Protein 3O10 (pdb70)

InterPro domains:
  IPR000626 Ubiquitin-like domain [PF00240] (26-67)
  IPR000626 Ubiquitin-like domain [PS50053] (30-67)
  IPR001623 DnaJ domain [PS50076] (4306-4393)
  IPR007842 HEPN domain [PF05168] (4447-4568)
  IPR007842 HEPN domain [PS50910] (4451-4567)
  IPR007842 HEPN domain [SM00748] (4451-4567)
  IPR029071 Ubiquitin-like domain superfamily [SSF54236] (6-73)
  IPR036869 Chaperone J-domain superfamily [G3DSA:1.10.287.110] (4305-4367)
  IPR036869 Chaperone J-domain superfamily [SSF46565] (4304-4369)
  IPR036890 Histidine kinase/HSP90-like ATPase superfamily [SSF55874] (89-288)
  IPR036890 Histidine kinase/HSP90-like ATPase superfamily [SSF55874] (1452-1642)
  IPR036890 Histidine kinase/HSP90-like ATPase superfamily [SSF55874] (2521-2704)
  IPR052972 Sacsin chaperone regulator [PTHR15600] (84-4563)
  IPR058210 Sacsin/Nov domain [PF25794] (95-327)
  IPR058210 Sacsin/Nov domain [PF25794] (1457-1707)
  IPR058210 Sacsin/Nov domain [PF25794] (2525-2762)

Structure (mmCIF, N/CA/C/O backbone):
data_3O10
#
_entry.id   3O10
#
_cell.length_a   72.581
_cell.length_b   72.581
_cell.length_c   201.180
_cell.angle_alpha   90.00
_cell.angle_beta   90.00
_cell.angle_gamma   120.00
#
_symmetry.space_group_name_H-M   'P 32 2 1'
#
loop_
_entity.id
_entity.type
_entity.pdbx_description
1 polymer Sacsin
2 non-polymer 'MALONATE ION'
3 water water
#
loop_
_atom_site.group_PDB
_atom_site.id
_atom_site.type_symbol
_atom_site.label_atom_id
_atom_site.label_alt_id
_atom_site.label_comp_id
_atom_site.label_asym_id
_atom_site.label_entity_id
_atom_site.label_seq_id
_atom_site.pdbx_PDB_ins_code
_atom_site.Cartn_x
_atom_site.Cartn_y
_atom_site.Cartn_z
_atom_site.occupancy
_atom_site.B_iso_or_equiv
_atom_site.auth_seq_id
_atom_site.auth_comp_id
_atom_site.auth_asym_id
_atom_site.auth_atom_id
_atom_site.pdbx_PDB_model_num
ATOM 1 N N . GLY A 1 1 ? -10.721 -3.389 6.682 1.00 35.61 4439 GLY A N 1
ATOM 2 C CA . GLY A 1 1 ? -11.736 -3.771 5.656 1.00 39.18 4439 GLY A CA 1
ATOM 3 C C . GLY A 1 1 ? -12.582 -2.576 5.270 1.00 40.00 4439 GLY A C 1
ATOM 4 O O . GLY A 1 1 ? -12.553 -1.563 5.959 1.00 41.04 4439 GLY A O 1
ATOM 5 N N . SER A 1 2 ? -13.333 -2.673 4.169 1.00 41.79 4440 SER A N 1
ATOM 6 C CA . SER A 1 2 ? -13.931 -1.479 3.543 1.00 42.04 4440 SER A CA 1
ATOM 7 C C . SER A 1 2 ? -15.279 -0.924 4.075 1.00 39.91 4440 SER A C 1
ATOM 8 O O . SER A 1 2 ? -15.353 0.278 4.349 1.00 40.22 4440 SER A O 1
ATOM 11 N N . VAL A 1 3 ? -16.329 -1.736 4.209 1.00 37.85 4441 VAL A N 1
ATOM 12 C CA . VAL A 1 3 ? -17.641 -1.177 4.628 1.00 35.93 4441 VAL A CA 1
ATOM 13 C C . VAL A 1 3 ? -18.179 -1.745 5.954 1.00 32.63 4441 VAL A C 1
ATOM 14 O O . VAL A 1 3 ? -18.340 -2.959 6.099 1.00 32.11 4441 VAL A O 1
ATOM 18 N N . GLY A 1 4 ? -18.457 -0.861 6.910 1.00 30.18 4442 GLY A N 1
ATOM 19 C CA . GLY A 1 4 ? -18.799 -1.298 8.269 1.00 26.73 4442 GLY A CA 1
ATOM 20 C C . GLY A 1 4 ? -20.280 -1.544 8.468 1.00 25.95 4442 GLY A C 1
ATOM 21 O O . GLY A 1 4 ? -21.107 -1.055 7.698 1.00 26.79 4442 GLY A O 1
ATOM 22 N N . ASN A 1 5 ? -20.620 -2.314 9.491 1.00 22.84 4443 ASN A N 1
ATOM 23 C CA . ASN A 1 5 ? -22.012 -2.578 9.832 1.00 22.89 4443 ASN A CA 1
ATOM 24 C C . ASN A 1 5 ? -22.215 -2.076 11.270 1.00 22.05 4443 ASN A C 1
ATOM 25 O O . ASN A 1 5 ? -21.911 -2.798 12.244 1.00 20.48 4443 ASN A O 1
ATOM 30 N N . PRO A 1 6 ? -22.689 -0.825 11.400 1.00 21.96 4444 PRO A N 1
ATOM 31 C CA . PRO A 1 6 ? -22.882 -0.184 12.691 1.00 21.33 4444 PRO A CA 1
ATOM 32 C C . PRO A 1 6 ? -24.004 -0.808 13.516 1.00 20.63 4444 PRO A C 1
ATOM 33 O O . PRO A 1 6 ? -23.907 -0.851 14.732 1.00 20.15 4444 PRO A O 1
ATO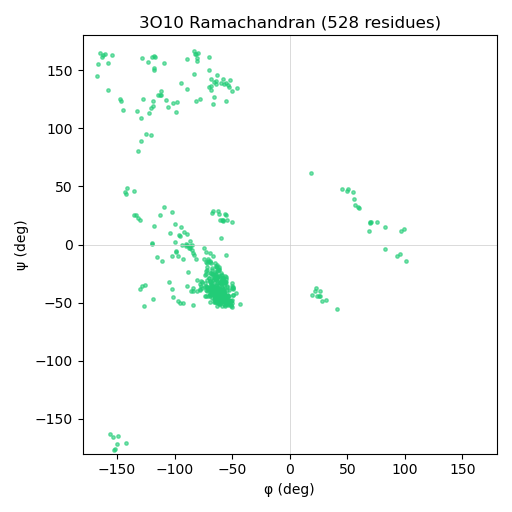M 37 N N . VAL A 1 7 ? -25.043 -1.317 12.859 1.00 21.32 4445 VAL A N 1
ATOM 38 C CA . VAL A 1 7 ? -26.133 -2.006 13.557 1.00 21.37 4445 VAL A CA 1
ATOM 39 C C . VAL A 1 7 ? -25.624 -3.263 14.257 1.00 19.54 4445 VAL A C 1
ATOM 40 O O . VAL A 1 7 ? -25.885 -3.465 15.470 1.00 17.76 4445 VAL A O 1
ATOM 44 N N . GLU A 1 8 ? -24.944 -4.138 13.503 1.00 19.68 4446 GLU A N 1
ATOM 45 C CA . GLU A 1 8 ? -24.390 -5.367 14.109 1.00 19.31 4446 GLU A CA 1
ATOM 46 C C . GLU A 1 8 ? -23.359 -5.033 15.196 1.00 17.73 4446 GLU A C 1
ATOM 47 O O . GLU A 1 8 ? -23.319 -5.707 16.243 1.00 17.36 4446 GLU A O 1
ATOM 53 N N . ALA A 1 9 ? -22.525 -4.014 14.970 1.00 17.53 4447 ALA A N 1
ATOM 54 C CA . ALA A 1 9 ? -21.509 -3.597 15.966 1.00 16.46 4447 ALA A CA 1
ATOM 55 C C . ALA A 1 9 ? -22.141 -3.258 17.318 1.00 17.25 4447 ALA A C 1
ATOM 56 O O . ALA A 1 9 ? -21.667 -3.718 18.372 1.00 15.56 4447 ALA A O 1
ATOM 58 N N . ARG A 1 10 ? -23.213 -2.460 17.268 1.00 17.66 4448 ARG A N 1
ATOM 59 C CA . ARG A 1 10 ? -23.943 -2.061 18.464 1.00 19.16 4448 ARG A CA 1
ATOM 60 C C . ARG A 1 10 ? -24.550 -3.246 19.180 1.00 17.83 4448 ARG A C 1
ATOM 61 O O . ARG A 1 10 ? -24.530 -3.285 20.402 1.00 18.07 4448 ARG A O 1
ATOM 69 N N . ARG A 1 11 ? -25.079 -4.196 18.418 1.00 17.60 4449 ARG A N 1
ATOM 70 C CA . ARG A 1 11 ? -25.696 -5.412 18.969 1.00 17.19 4449 ARG A CA 1
ATOM 71 C C . ARG A 1 11 ? -24.673 -6.227 19.774 1.00 15.20 4449 ARG A C 1
ATOM 72 O O . ARG A 1 11 ? -24.914 -6.617 20.945 1.00 14.40 4449 ARG A O 1
ATOM 80 N N . TRP A 1 12 ? -23.525 -6.472 19.163 1.00 13.25 4450 TRP A N 1
ATOM 81 C CA . TRP A 1 12 ? -22.484 -7.232 19.857 1.00 13.60 4450 TRP A CA 1
ATOM 82 C C . TRP A 1 12 ? -21.868 -6.462 21.053 1.00 12.42 4450 TRP A C 1
ATOM 83 O O . TRP A 1 12 ? -21.574 -7.068 22.088 1.00 12.06 4450 TRP A O 1
ATOM 94 N N . LEU A 1 13 ? -21.706 -5.143 20.912 1.00 13.07 4451 LEU A N 1
ATOM 95 C CA . LEU A 1 13 ? -21.202 -4.343 22.025 1.00 13.45 4451 LEU A CA 1
ATOM 96 C C . LEU A 1 13 ? -22.128 -4.355 23.249 1.00 13.51 4451 LEU A C 1
ATOM 97 O O . LEU A 1 13 ? -21.650 -4.399 24.418 1.00 13.40 4451 LEU A O 1
ATOM 102 N N . ARG A 1 14 ? -23.434 -4.320 22.985 1.00 13.83 4452 ARG A N 1
ATOM 103 C CA A ARG A 1 14 ? -24.452 -4.429 24.030 0.50 14.04 4452 ARG A CA 1
ATOM 104 C CA B ARG A 1 14 ? -24.425 -4.401 24.042 0.50 13.85 4452 ARG A CA 1
ATOM 105 C C . ARG A 1 14 ? -24.222 -5.678 24.870 1.00 12.74 4452 ARG A C 1
ATOM 106 O O . ARG A 1 14 ? -24.256 -5.640 26.111 1.00 10.82 4452 ARG A O 1
ATOM 121 N N . GLN A 1 15 ? -24.013 -6.811 24.196 1.00 11.89 4453 GLN A N 1
ATOM 122 C CA . GLN A 1 15 ? -23.769 -8.055 24.923 1.00 11.14 4453 GLN A CA 1
ATOM 123 C C . GLN A 1 15 ? -22.416 -8.053 25.638 1.00 11.51 4453 GLN A C 1
ATOM 124 O O . GLN A 1 15 ? -22.309 -8.558 26.759 1.00 9.86 4453 GLN A O 1
ATOM 130 N N . ALA A 1 16 ? -21.369 -7.560 24.979 1.00 10.50 4454 ALA A N 1
ATOM 131 C CA . ALA A 1 16 ? -20.064 -7.458 25.637 1.00 10.74 4454 ALA A CA 1
ATOM 132 C C . ALA A 1 16 ? -20.148 -6.658 26.943 1.00 11.66 4454 ALA A C 1
ATOM 133 O O . ALA A 1 16 ? -19.554 -7.058 27.962 1.00 10.62 4454 ALA A O 1
ATOM 135 N N . ARG A 1 17 ? -20.861 -5.522 26.911 1.00 12.29 4455 ARG A N 1
ATOM 136 C CA . ARG A 1 17 ? -21.045 -4.719 28.111 1.00 14.34 4455 ARG A CA 1
ATOM 137 C C . ARG A 1 17 ? -21.868 -5.442 29.203 1.00 12.98 4455 ARG A C 1
ATOM 138 O O . ARG A 1 17 ? -21.610 -5.272 30.402 1.00 12.23 4455 ARG A O 1
ATOM 146 N N . ALA A 1 18 ? -22.875 -6.203 28.783 1.00 12.00 4456 ALA A N 1
ATOM 147 C CA . ALA A 1 18 ? -23.664 -7.008 29.725 1.00 12.72 4456 ALA A CA 1
ATOM 148 C C . ALA A 1 18 ? -22.808 -8.066 30.413 1.00 12.11 4456 ALA A C 1
ATOM 149 O O . ALA A 1 18 ? -22.997 -8.354 31.636 1.00 12.05 4456 ALA A O 1
ATOM 151 N N . ASN A 1 19 ? -21.897 -8.683 29.650 1.00 10.59 4457 ASN A N 1
ATOM 152 C CA . ASN A 1 19 ? -21.010 -9.723 30.223 1.00 11.09 4457 ASN A CA 1
ATOM 153 C C . ASN A 1 19 ? -20.037 -9.125 31.261 1.00 11.24 4457 ASN A C 1
ATOM 154 O O . ASN A 1 19 ? -19.783 -9.721 32.318 1.00 11.54 4457 ASN A O 1
ATOM 159 N N . PHE A 1 20 ? -19.546 -7.921 30.990 1.00 10.43 4458 PHE A N 1
ATOM 160 C CA . PHE A 1 20 ? -18.649 -7.281 31.940 1.00 10.00 4458 PHE A CA 1
ATOM 161 C C . PHE A 1 20 ? -19.396 -6.843 33.201 1.00 11.56 4458 PHE A C 1
ATOM 162 O O . PHE A 1 20 ? -18.881 -7.018 34.325 1.00 11.18 4458 PHE A O 1
ATOM 170 N N . SER A 1 21 ? -20.623 -6.328 33.035 1.00 12.15 4459 SER A N 1
ATOM 171 C CA . SER A 1 21 ? -21.459 -5.989 34.193 1.00 14.26 4459 SER A CA 1
ATOM 172 C C . SER A 1 21 ? -21.758 -7.202 35.046 1.00 12.85 4459 SER A C 1
ATOM 173 O O . SER A 1 21 ? -21.690 -7.113 36.285 1.00 11.61 4459 SER A O 1
ATOM 176 N N . ALA A 1 22 ? -22.042 -8.328 34.390 1.00 11.72 4460 ALA A N 1
ATOM 177 C CA . ALA A 1 22 ? -22.375 -9.566 35.092 1.00 11.61 4460 ALA A CA 1
ATOM 178 C C . ALA A 1 22 ? -21.177 -10.150 35.879 1.00 11.70 4460 ALA A C 1
ATOM 179 O O . ALA A 1 22 ? -21.380 -10.855 36.871 1.00 10.72 4460 ALA A O 1
ATOM 181 N N . ALA A 1 23 ? -19.945 -9.838 35.458 1.00 11.10 4461 ALA A N 1
ATOM 182 C CA . ALA A 1 23 ? -18.749 -10.306 36.205 1.00 11.55 4461 ALA A CA 1
ATOM 183 C C . ALA A 1 23 ? -18.806 -9.861 37.656 1.00 12.37 4461 ALA A C 1
ATOM 184 O O . ALA A 1 23 ? -18.333 -10.596 38.526 1.00 11.85 4461 ALA A O 1
ATOM 186 N N . ARG A 1 24 ? -19.398 -8.691 37.928 1.00 12.82 4462 ARG A N 1
ATOM 187 C CA . ARG A 1 24 ? -19.584 -8.245 39.319 1.00 15.13 4462 ARG A CA 1
ATOM 188 C C . ARG A 1 24 ? -20.395 -9.195 40.224 1.00 13.56 4462 ARG A C 1
ATOM 189 O O . ARG A 1 24 ? -20.197 -9.229 41.441 1.00 13.70 4462 ARG A O 1
ATOM 197 N N . ASN A 1 25 ? -21.317 -9.951 39.622 1.00 12.06 4463 ASN A N 1
ATOM 198 C CA . ASN A 1 25 ? -22.199 -10.851 40.362 1.00 12.94 4463 ASN A CA 1
ATOM 199 C C . ASN A 1 25 ? -21.426 -12.019 41.021 1.00 11.92 4463 ASN A C 1
ATOM 200 O O . ASN A 1 25 ? -21.883 -12.582 42.022 1.00 14.26 4463 ASN A O 1
ATOM 205 N N . ASP A 1 26 ? -20.272 -12.372 40.460 1.00 11.47 4464 ASP A N 1
ATOM 206 C CA . ASP A 1 26 ? -19.441 -13.467 40.983 1.00 12.85 4464 ASP A CA 1
ATOM 207 C C . ASP A 1 26 ? -18.274 -13.040 41.844 1.00 14.19 4464 ASP A C 1
ATOM 208 O O . ASP A 1 26 ? -17.503 -13.888 42.271 1.00 13.65 4464 ASP A O 1
ATOM 213 N N . LEU A 1 27 ? -18.132 -11.730 42.090 1.00 15.96 4465 LEU A N 1
ATOM 214 C CA . LEU A 1 27 ? -16.994 -11.251 42.870 1.00 17.50 4465 LEU A CA 1
ATOM 215 C C . LEU A 1 27 ? -17.130 -11.667 44.335 1.00 18.03 4465 LEU A C 1
ATOM 216 O O . LEU A 1 27 ? -18.211 -11.547 44.918 1.00 18.56 4465 LEU A O 1
ATOM 221 N N . HIS A 1 28 ? -16.031 -12.153 44.903 1.00 16.77 4466 HIS A N 1
ATOM 222 C CA . HIS A 1 28 ? -15.965 -12.573 46.315 1.00 18.64 4466 HIS A CA 1
ATOM 223 C C . HIS A 1 28 ? -17.000 -13.618 46.706 1.00 18.63 4466 HIS A C 1
ATOM 224 O O . HIS A 1 28 ? -17.559 -13.563 47.793 1.00 18.65 4466 HIS A O 1
ATOM 231 N N . LYS A 1 29 ? -17.240 -14.576 45.802 1.00 17.17 4467 LYS A N 1
ATOM 232 C CA . LYS A 1 29 ? -18.240 -15.627 45.989 1.00 18.94 4467 LYS A CA 1
ATOM 233 C C . LYS A 1 29 ? -17.640 -17.013 45.669 1.00 17.66 4467 LYS A C 1
ATOM 234 O O . LYS A 1 29 ? -18.365 -17.938 45.341 1.00 18.69 4467 LYS A O 1
ATOM 240 N N . ASN A 1 30 ? -16.319 -17.139 45.746 1.00 18.14 4468 ASN A N 1
ATOM 241 C CA . ASN A 1 30 ? -15.631 -18.368 45.357 1.00 18.58 4468 ASN A CA 1
ATOM 242 C C . ASN A 1 30 ? -16.069 -18.820 43.966 1.00 16.60 4468 ASN A C 1
ATOM 243 O O . ASN A 1 30 ? -16.382 -19.990 43.732 1.00 15.14 4468 ASN A O 1
ATOM 248 N N . ALA A 1 31 ? -16.068 -17.872 43.036 1.00 14.11 4469 ALA A N 1
ATOM 249 C CA . ALA A 1 31 ? -16.405 -18.176 41.643 1.00 12.40 4469 ALA A CA 1
ATOM 250 C C . ALA A 1 31 ? -15.501 -17.309 40.757 1.00 11.54 4469 ALA A C 1
ATOM 251 O O . ALA A 1 31 ? -15.969 -16.714 39.758 1.00 10.71 4469 ALA A O 1
ATOM 253 N N . ASN A 1 32 ? -14.201 -17.270 41.103 1.00 11.13 4470 ASN A N 1
ATOM 254 C CA . ASN A 1 32 ? -13.255 -16.444 40.353 1.00 11.57 4470 ASN A CA 1
ATOM 255 C C . ASN A 1 32 ? -13.123 -16.927 38.907 1.00 10.81 4470 ASN A C 1
ATOM 256 O O . ASN A 1 32 ? -12.891 -16.131 38.028 1.00 9.74 4470 ASN A O 1
ATOM 261 N N . GLU A 1 33 ? -13.308 -18.217 38.638 1.00 9.99 4471 GLU A N 1
ATOM 262 C CA . GLU A 1 33 ? -13.226 -18.662 37.226 1.00 9.44 4471 GLU A CA 1
ATOM 263 C C . GLU A 1 33 ? -14.357 -18.060 36.393 1.00 9.17 4471 GLU A C 1
ATOM 264 O O . GLU A 1 33 ? -14.217 -17.908 35.157 1.00 8.30 4471 GLU A O 1
ATOM 270 N N . TRP A 1 34 ? -15.489 -17.785 37.050 1.00 8.41 4472 TRP A N 1
ATOM 271 C CA . TRP A 1 34 ? -16.627 -17.151 36.387 1.00 8.26 4472 TRP A CA 1
ATOM 272 C C . TRP A 1 34 ? -16.429 -15.655 36.158 1.00 9.25 4472 TRP A C 1
ATOM 273 O O . TRP A 1 34 ? -16.818 -15.150 35.092 1.00 9.62 4472 TRP A O 1
ATOM 284 N N . VAL A 1 35 ? -15.804 -14.952 37.104 1.00 8.72 4473 VAL A N 1
ATOM 285 C CA . VAL A 1 35 ? -15.361 -13.562 36.844 1.00 10.18 4473 VAL A CA 1
ATOM 286 C C . VAL A 1 35 ? -14.458 -13.554 35.598 1.00 9.84 4473 VAL A C 1
ATOM 287 O O . VAL A 1 35 ? -14.670 -12.789 34.657 1.00 7.86 4473 VAL A O 1
ATOM 291 N N . CYS A 1 36 ? -13.475 -14.455 35.573 1.00 9.97 4474 CYS A N 1
ATOM 292 C CA . CYS A 1 36 ? -12.518 -14.469 34.465 1.00 9.85 4474 CYS A CA 1
ATOM 293 C C . CYS A 1 36 ? -13.133 -14.906 33.128 1.00 10.06 4474 CYS A C 1
ATOM 294 O O . CYS A 1 36 ? -12.835 -14.301 32.084 1.00 9.87 4474 CYS A O 1
ATOM 297 N N . PHE A 1 37 ? -13.970 -15.947 33.129 1.00 9.25 4475 PHE A N 1
ATOM 298 C CA . PHE A 1 37 ? -14.653 -16.319 31.876 1.00 9.34 4475 PHE A CA 1
ATOM 299 C C . PHE A 1 37 ? -15.575 -15.219 31.335 1.00 9.57 4475 PHE A C 1
ATOM 300 O O . PHE A 1 37 ? -15.619 -14.971 30.114 1.00 9.45 4475 PHE A O 1
ATOM 308 N N . LYS A 1 38 ? -16.341 -14.594 32.227 1.00 9.03 4476 LYS A N 1
ATOM 309 C CA . LYS A 1 38 ? -17.179 -13.459 31.810 1.00 9.14 4476 LYS A CA 1
ATOM 310 C C . LYS A 1 38 ? -16.364 -12.337 31.181 1.00 9.87 4476 LYS A C 1
ATOM 311 O O . LYS A 1 38 ? -16.752 -11.750 30.148 1.00 9.35 4476 LYS A O 1
ATOM 317 N N . CYS A 1 39 ? -15.241 -12.013 31.803 1.00 9.31 4477 CYS A N 1
ATOM 318 C CA . CYS A 1 39 ? -14.330 -10.993 31.231 1.00 10.28 4477 CYS A CA 1
ATOM 319 C C . CYS A 1 39 ? -13.703 -11.399 29.893 1.00 10.10 4477 CYS A C 1
ATOM 320 O O . CYS A 1 39 ? -13.586 -10.554 28.978 1.00 8.90 4477 CYS A O 1
ATOM 323 N N . TYR A 1 40 ? -13.248 -12.655 29.786 1.00 9.60 4478 TYR A N 1
ATOM 324 C CA . TYR A 1 40 ? -12.777 -13.192 28.512 1.00 10.41 4478 TYR A CA 1
ATOM 325 C C . TYR A 1 40 ? -13.850 -13.028 27.434 1.00 9.60 4478 TYR A C 1
ATOM 326 O O . TYR A 1 40 ? -13.568 -12.534 26.337 1.00 9.24 4478 TYR A O 1
ATOM 335 N N . LEU A 1 41 ? -15.088 -13.428 27.736 1.00 9.47 4479 LEU A N 1
ATOM 336 C CA . LEU A 1 41 ? -16.134 -13.369 26.715 1.00 9.17 4479 LEU A CA 1
ATOM 337 C C . LEU A 1 41 ? -16.557 -11.934 26.410 1.00 10.04 4479 LEU A C 1
ATOM 338 O O . LEU A 1 41 ? -16.858 -11.609 25.253 1.00 10.01 4479 LEU A O 1
ATOM 343 N N . SER A 1 42 ? -16.590 -11.073 27.423 1.00 9.68 4480 SER A N 1
ATOM 344 C CA . SER A 1 42 ? -16.765 -9.621 27.198 1.00 10.40 4480 SER A CA 1
ATOM 345 C C . SER A 1 42 ? -15.709 -9.083 26.208 1.00 10.65 4480 SER A C 1
ATOM 346 O O . SER A 1 42 ? -16.035 -8.398 25.218 1.00 10.12 4480 SER A O 1
ATOM 349 N N . THR A 1 43 ? -14.447 -9.420 26.457 1.00 9.73 4481 THR A N 1
ATOM 350 C CA . THR A 1 43 ? -13.345 -9.023 25.586 1.00 9.66 4481 THR A CA 1
ATOM 351 C C . THR A 1 43 ? -13.530 -9.542 24.155 1.00 11.03 4481 THR A C 1
ATOM 352 O O . THR A 1 43 ? -13.375 -8.761 23.188 1.00 11.21 4481 THR A O 1
ATOM 356 N N . LYS A 1 44 ? -13.846 -10.827 24.011 1.00 8.73 4482 LYS A N 1
ATOM 357 C CA . LYS A 1 44 ? -14.015 -11.415 22.677 1.00 11.07 4482 LYS A CA 1
ATOM 358 C C . LYS A 1 44 ? -15.142 -10.718 21.919 1.00 10.48 4482 LYS A C 1
ATOM 359 O O . LYS A 1 44 ? -15.006 -10.413 20.724 1.00 9.71 4482 LYS A O 1
ATOM 365 N N . LEU A 1 45 ? -16.291 -10.531 22.571 1.00 9.53 4483 LEU A N 1
ATOM 366 C CA . LEU A 1 45 ? -17.430 -9.899 21.882 1.00 10.52 4483 LEU A CA 1
ATOM 367 C C . LEU A 1 45 ? -17.207 -8.434 21.523 1.00 10.87 4483 LEU A C 1
ATOM 368 O O . LEU A 1 45 ? -17.733 -7.967 20.507 1.00 10.89 4483 LEU A O 1
ATOM 373 N N . ALA A 1 46 ? -16.506 -7.699 22.392 1.00 10.47 4484 ALA A N 1
ATOM 374 C CA . ALA A 1 46 ? -16.175 -6.299 22.118 1.00 11.18 4484 ALA A CA 1
ATOM 375 C C . ALA A 1 46 ? -15.253 -6.184 20.875 1.00 12.54 4484 ALA A C 1
ATOM 376 O O . ALA A 1 46 ? -15.406 -5.276 20.038 1.00 11.87 4484 ALA A O 1
ATOM 378 N N . LEU A 1 47 ? -14.277 -7.095 20.771 1.00 12.06 4485 LEU A N 1
ATOM 379 C CA . LEU A 1 47 ? -13.392 -7.153 19.596 1.00 11.71 4485 LEU A CA 1
ATOM 380 C C . LEU A 1 47 ? -14.176 -7.481 18.310 1.00 12.99 4485 LEU A C 1
ATOM 381 O O . LEU A 1 47 ? -13.960 -6.864 17.267 1.00 13.31 4485 LEU A O 1
ATOM 386 N N . ILE A 1 48 ? -15.061 -8.472 18.379 1.00 11.90 4486 ILE A N 1
ATOM 387 C CA . ILE A 1 48 ? -15.934 -8.814 17.241 1.00 12.66 4486 ILE A CA 1
ATOM 388 C C . ILE A 1 48 ? -16.857 -7.636 16.844 1.00 12.95 4486 ILE A C 1
ATOM 389 O O . ILE A 1 48 ? -17.059 -7.360 15.636 1.00 13.75 4486 ILE A O 1
ATOM 394 N N . ALA A 1 49 ? -17.377 -6.935 17.852 1.00 11.85 4487 ALA A N 1
ATOM 395 C CA . ALA A 1 49 ? -18.132 -5.703 17.612 1.00 13.17 4487 ALA A CA 1
ATOM 396 C C . ALA A 1 49 ? -17.345 -4.700 16.764 1.00 14.40 4487 ALA A C 1
ATOM 397 O O . ALA A 1 49 ? -17.890 -4.101 15.826 1.00 14.41 4487 ALA A O 1
ATOM 399 N N . ALA A 1 50 ? -16.082 -4.488 17.128 1.00 13.85 4488 ALA A N 1
ATOM 400 C CA . ALA A 1 50 ? -15.226 -3.508 16.453 1.00 15.24 4488 ALA A CA 1
ATOM 401 C C . ALA A 1 50 ? -14.971 -3.974 15.029 1.00 16.49 4488 ALA A C 1
ATOM 402 O O . ALA A 1 50 ? -14.926 -3.162 14.117 1.00 16.86 4488 ALA A O 1
ATOM 404 N N . ASP A 1 51 ? -14.799 -5.290 14.858 1.00 16.35 4489 ASP A N 1
ATOM 405 C CA . ASP A 1 51 ? -14.604 -5.919 13.541 1.00 17.31 4489 ASP A CA 1
ATOM 406 C C . ASP A 1 51 ? -15.833 -5.665 12.647 1.00 17.35 4489 ASP A C 1
ATOM 407 O O . ASP A 1 51 ? -15.672 -5.212 11.500 1.00 18.62 4489 ASP A O 1
ATOM 412 N N . TYR A 1 52 ? -17.052 -5.890 13.167 1.00 15.72 4490 TYR A N 1
ATOM 413 C CA . TYR A 1 52 ? -18.283 -5.493 12.439 1.00 16.96 4490 TYR A CA 1
ATOM 414 C C . TYR A 1 52 ? -18.329 -3.993 12.099 1.00 16.81 4490 TYR A C 1
ATOM 415 O O . TYR A 1 52 ? -18.645 -3.605 10.961 1.00 17.25 4490 TYR A O 1
ATOM 424 N N . ALA A 1 53 ? -17.985 -3.156 13.079 1.00 16.30 4491 ALA A N 1
ATOM 425 C CA . ALA A 1 53 ? -17.961 -1.705 12.894 1.00 17.53 4491 ALA A CA 1
ATOM 426 C C . ALA A 1 53 ? -17.079 -1.235 11.711 1.00 19.16 4491 ALA A C 1
ATOM 427 O O . ALA A 1 53 ? -17.379 -0.198 11.074 1.00 20.07 4491 ALA A O 1
ATOM 429 N N . VAL A 1 54 ? -15.992 -1.971 11.439 1.00 19.21 4492 VAL A N 1
ATOM 430 C CA . VAL A 1 54 ? -15.031 -1.639 10.362 1.00 20.79 4492 VAL A CA 1
ATOM 431 C C . VAL A 1 54 ? -15.280 -2.358 9.013 1.00 22.26 4492 VAL A C 1
ATOM 432 O O . VAL A 1 54 ? -15.327 -1.706 7.973 1.00 24.04 4492 VAL A O 1
ATOM 436 N N . ARG A 1 55 ? -15.434 -3.682 9.077 1.00 23.21 4493 ARG A N 1
ATOM 437 C CA . ARG A 1 55 ? -15.408 -4.626 7.950 1.00 25.35 4493 ARG A CA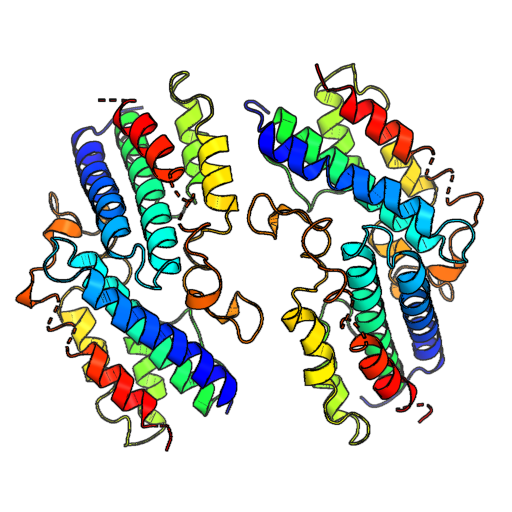 1
ATOM 438 C C . ARG A 1 55 ? -16.777 -5.257 7.654 1.00 25.36 4493 ARG A C 1
ATOM 439 O O . ARG A 1 55 ? -16.935 -5.935 6.614 1.00 25.60 4493 ARG A O 1
ATOM 447 N N . GLY A 1 56 ? -17.717 -5.117 8.594 1.00 23.87 4494 GLY A N 1
ATOM 448 C CA . GLY A 1 56 ? -19.058 -5.707 8.503 1.00 25.06 4494 GLY A CA 1
ATOM 449 C C . GLY A 1 56 ? -19.098 -7.225 8.634 1.00 25.85 4494 GLY A C 1
ATOM 450 O O . GLY A 1 56 ? -20.083 -7.881 8.252 1.00 25.59 4494 GLY A O 1
ATOM 451 N N . LYS A 1 57 ? -18.024 -7.780 9.189 1.00 26.11 4495 LYS A N 1
ATOM 452 C CA . LYS A 1 57 ? -17.881 -9.217 9.374 1.00 27.65 4495 LYS A CA 1
ATOM 453 C C . LYS A 1 57 ? -16.749 -9.480 10.353 1.00 27.08 4495 LYS A C 1
ATOM 454 O O . LYS A 1 57 ? -15.926 -8.589 10.627 1.00 25.61 4495 LYS A O 1
ATOM 460 N N . SER A 1 58 ? -16.712 -10.708 10.856 1.00 28.16 4496 SER A N 1
ATOM 461 C CA . SER A 1 58 ? -15.680 -11.128 11.798 1.00 29.46 4496 SER A CA 1
ATOM 462 C C . SER A 1 58 ? -15.474 -12.630 11.704 1.00 31.80 4496 SER A C 1
ATOM 463 O O . SER A 1 58 ? -15.879 -13.248 10.724 1.00 33.85 4496 SER A O 1
ATOM 466 N N . ASP A 1 59 ? -14.790 -13.205 12.690 1.00 41.96 4497 ASP A N 1
ATOM 467 C CA . ASP A 1 59 ? -14.681 -14.662 12.828 1.00 45.11 4497 ASP A CA 1
ATOM 468 C C . ASP A 1 59 ? -14.591 -14.992 14.324 1.00 42.03 4497 ASP A C 1
ATOM 469 O O . ASP A 1 59 ? -13.746 -14.430 15.022 1.00 39.24 4497 ASP A O 1
ATOM 474 N N . LYS A 1 60 ? -15.475 -15.866 14.821 1.00 43.74 4498 LYS A N 1
ATOM 475 C CA . LYS A 1 60 ? -15.445 -16.279 16.255 1.00 41.32 4498 LYS A CA 1
ATOM 476 C C . LYS A 1 60 ? -14.441 -17.405 16.523 1.00 40.48 4498 LYS A C 1
ATOM 477 O O . LYS A 1 60 ? -14.222 -17.783 17.672 1.00 38.33 4498 LYS A O 1
ATOM 483 N N . ASP A 1 61 ? -13.897 -17.956 15.436 1.00 41.56 4499 ASP A N 1
ATOM 484 C CA . ASP A 1 61 ? -12.818 -18.952 15.402 1.00 41.99 4499 ASP A CA 1
ATOM 485 C C . ASP A 1 61 ? -11.430 -18.411 15.765 1.00 37.78 4499 ASP A C 1
ATOM 486 O O . ASP A 1 61 ? -10.531 -19.178 16.101 1.00 38.38 4499 ASP A O 1
ATOM 491 N N . VAL A 1 62 ? -11.247 -17.103 15.635 1.00 34.26 4500 VAL A N 1
ATOM 492 C CA . VAL A 1 62 ? -9.947 -16.451 15.805 1.00 30.85 4500 VAL A CA 1
ATOM 493 C C . VAL A 1 62 ? -9.804 -16.087 17.275 1.00 27.61 4500 VAL A C 1
ATOM 494 O O . VAL A 1 62 ? -10.757 -15.593 17.867 1.00 26.13 4500 VAL A O 1
ATOM 498 N N . LYS A 1 63 ? -8.632 -16.383 17.853 1.00 25.92 4501 LYS A N 1
ATOM 499 C CA A LYS A 1 63 ? -8.270 -16.115 19.257 0.50 23.57 4501 LYS A CA 1
ATOM 500 C CA B LYS A 1 63 ? -8.401 -16.117 19.274 0.50 23.89 4501 LYS A CA 1
ATOM 501 C C . LYS A 1 63 ? -8.345 -14.605 19.515 1.00 21.22 4501 LYS A C 1
ATOM 502 O O . LYS A 1 63 ? -7.893 -13.850 18.672 1.00 20.52 4501 LYS A O 1
ATOM 513 N N . PRO A 1 64 ? -8.876 -14.148 20.676 1.00 19.81 4502 PRO A N 1
ATOM 514 C CA . PRO A 1 64 ? -8.868 -12.678 20.858 1.00 18.08 4502 PRO A CA 1
ATOM 515 C C . PRO A 1 64 ? -7.541 -11.945 20.601 1.00 17.45 4502 PRO A C 1
ATOM 516 O O . PRO A 1 64 ? -7.570 -10.888 19.985 1.00 17.04 4502 PRO A O 1
ATOM 520 N N . THR A 1 65 ? -6.399 -12.460 21.076 1.00 17.10 4503 THR A N 1
ATOM 521 C CA . THR A 1 65 ? -5.130 -11.770 20.833 1.00 17.69 4503 THR A CA 1
ATOM 522 C C . THR A 1 65 ? -4.855 -11.553 19.315 1.00 17.77 4503 THR A C 1
ATOM 523 O O . THR A 1 65 ? -4.380 -10.486 18.897 1.00 16.75 4503 THR A O 1
ATOM 527 N N . ALA A 1 66 ? -5.138 -12.560 18.487 1.00 18.89 4504 ALA A N 1
ATOM 528 C CA . ALA A 1 66 ? -4.963 -12.402 17.037 1.00 20.50 4504 ALA A CA 1
ATOM 529 C C . ALA A 1 66 ? -5.986 -11.432 16.430 1.00 20.24 4504 ALA A C 1
ATOM 530 O O . ALA A 1 66 ? -5.660 -10.681 15.505 1.00 20.11 4504 ALA A O 1
ATOM 532 N N . LEU A 1 67 ? -7.219 -11.437 16.938 1.00 19.36 4505 LEU A N 1
ATOM 533 C CA . LEU A 1 67 ? -8.205 -10.458 16.437 1.00 20.33 4505 LEU A CA 1
ATOM 534 C C . LEU A 1 67 ? -7.771 -9.044 16.792 1.00 18.99 4505 LEU A C 1
ATOM 535 O O . LEU A 1 67 ? -7.928 -8.129 15.986 1.00 19.20 4505 LEU A O 1
ATOM 540 N N . ALA A 1 68 ? -7.259 -8.874 18.014 1.00 16.72 4506 ALA A N 1
ATOM 541 C CA . ALA A 1 68 ? -6.834 -7.563 18.495 1.00 16.98 4506 ALA A CA 1
ATOM 542 C C . ALA A 1 68 ? -5.661 -7.020 17.654 1.00 18.13 4506 ALA A C 1
ATOM 543 O O . ALA A 1 68 ? -5.617 -5.836 17.327 1.00 18.05 4506 ALA A O 1
ATOM 545 N N . GLN A 1 69 ? -4.735 -7.900 17.296 1.00 19.61 4507 GLN A N 1
ATOM 546 C CA . GLN A 1 69 ? -3.605 -7.519 16.435 1.00 22.53 4507 GLN A CA 1
ATOM 547 C C . GLN A 1 69 ? -4.052 -6.901 15.094 1.00 23.76 4507 GLN A C 1
ATOM 548 O O . GLN A 1 69 ? -3.455 -5.911 14.628 1.00 24.79 4507 GLN A O 1
ATOM 554 N N . LYS A 1 70 ? -5.069 -7.500 14.469 1.00 23.33 4508 LYS A N 1
ATOM 555 C CA . LYS A 1 70 ? -5.602 -6.987 13.194 1.00 25.57 4508 LYS A CA 1
ATOM 556 C C . LYS A 1 70 ? -6.360 -5.690 13.413 1.00 24.13 4508 LYS A C 1
ATOM 557 O O . LYS A 1 70 ? -6.216 -4.739 12.642 1.00 24.75 4508 LYS A O 1
ATOM 563 N N . ILE A 1 71 ? -7.179 -5.667 14.462 1.00 22.00 4509 ILE A N 1
ATOM 564 C CA . ILE A 1 71 ? -7.992 -4.494 14.788 1.00 22.29 4509 ILE A CA 1
ATOM 565 C C . ILE A 1 71 ? -7.099 -3.293 15.145 1.00 22.35 4509 ILE A C 1
ATOM 566 O O . ILE A 1 71 ? -7.373 -2.163 14.729 1.00 22.87 4509 ILE A O 1
ATOM 571 N N . GLU A 1 72 ? -6.029 -3.537 15.901 1.00 22.05 4510 GLU A N 1
ATOM 572 C CA . GLU A 1 72 ? -5.143 -2.444 16.314 1.00 23.76 4510 GLU A CA 1
ATOM 573 C C . GLU A 1 72 ? -4.578 -1.679 15.111 1.00 27.08 4510 GLU A C 1
ATOM 574 O O . GLU A 1 72 ? -4.402 -0.463 15.183 1.00 27.96 4510 GLU A O 1
ATOM 580 N N . GLU A 1 73 ? -4.302 -2.380 14.005 1.00 29.18 4511 GLU A N 1
ATOM 581 C CA . GLU A 1 73 ? -3.846 -1.721 12.777 1.00 33.30 4511 GLU A CA 1
ATOM 582 C C . GLU A 1 73 ? -4.889 -0.791 12.151 1.00 33.89 4511 GLU A C 1
ATOM 583 O O . GLU A 1 73 ? -4.540 0.031 11.302 1.00 36.34 4511 GLU A O 1
ATOM 589 N N . TYR A 1 74 ? -6.155 -0.903 12.549 1.00 32.82 4512 TYR A N 1
ATOM 590 C CA . TYR A 1 74 ? -7.189 -0.035 11.968 1.00 34.19 4512 TYR A CA 1
ATOM 591 C C . TYR A 1 74 ? -6.961 1.438 12.306 1.00 34.96 4512 TYR A C 1
ATOM 592 O O . TYR A 1 74 ? -7.281 2.299 11.496 1.00 36.92 4512 TYR A O 1
ATOM 601 N N . SER A 1 75 ? -6.448 1.732 13.504 1.00 33.22 4513 SER A N 1
ATOM 602 C CA . SER A 1 75 ? -6.101 3.104 13.863 1.00 34.50 4513 SER A CA 1
ATOM 603 C C . SER A 1 75 ? -5.241 3.283 15.112 1.00 32.48 4513 SER A C 1
ATOM 604 O O . SER A 1 75 ? -5.224 2.441 16.017 1.00 29.49 4513 SER A O 1
ATOM 607 N N . GLN A 1 76 ? -4.530 4.403 15.132 1.00 33.64 4514 GLN A N 1
ATOM 608 C CA . GLN A 1 76 ? -3.620 4.748 16.208 1.00 33.96 4514 GLN A CA 1
ATOM 609 C C . GLN A 1 76 ? -4.378 4.933 17.516 1.00 31.27 4514 GLN A C 1
ATOM 610 O O . GLN A 1 76 ? -3.793 4.839 18.588 1.00 30.04 4514 GLN A O 1
ATOM 616 N N . GLN A 1 77 ? -5.687 5.162 17.416 1.00 30.77 4515 GLN A N 1
ATOM 617 C CA . GLN A 1 77 ? -6.575 5.249 18.590 1.00 30.61 4515 GLN A CA 1
ATOM 618 C C . GLN A 1 77 ? -6.560 3.976 19.446 1.00 27.16 4515 GLN A C 1
ATOM 619 O O . GLN A 1 77 ? -6.806 4.013 20.665 1.00 26.24 4515 GLN A O 1
ATOM 625 N N . LEU A 1 78 ? -6.243 2.858 18.798 1.00 25.29 4516 LEU A N 1
ATOM 626 C CA . LEU A 1 78 ? -6.239 1.531 19.440 1.00 22.83 4516 LEU A CA 1
ATOM 627 C C . LEU A 1 78 ? -4.862 1.087 19.923 1.00 22.25 4516 LEU A C 1
ATOM 628 O O . LEU A 1 78 ? -4.697 -0.038 20.362 1.00 20.57 4516 LEU A O 1
ATOM 633 N N . GLU A 1 79 ? -3.881 1.980 19.877 1.00 23.95 4517 GLU A N 1
ATOM 634 C CA . GLU A 1 79 ? -2.550 1.633 20.363 1.00 25.16 4517 GLU A CA 1
ATOM 635 C C . GLU A 1 79 ? -2.637 1.010 21.760 1.00 23.30 4517 GLU A C 1
ATOM 636 O O . GLU A 1 79 ? -3.330 1.522 22.662 1.00 22.80 4517 GLU A O 1
ATOM 642 N N . GLY A 1 80 ? -1.952 -0.112 21.937 1.00 22.18 4518 GLY A N 1
ATOM 643 C CA . GLY A 1 80 ? -1.953 -0.775 23.217 1.00 21.40 4518 GLY A CA 1
ATOM 644 C C . GLY A 1 80 ? -3.019 -1.853 23.367 1.00 18.94 4518 GLY A C 1
ATOM 645 O O . GLY A 1 80 ? -2.977 -2.624 24.322 1.00 18.37 4518 GLY A O 1
ATOM 646 N N . LEU A 1 81 ? -3.954 -1.938 22.428 1.00 18.05 4519 LEU A N 1
ATOM 647 C CA . LEU A 1 81 ? -5.048 -2.929 22.530 1.00 16.82 4519 LEU A CA 1
ATOM 648 C C . LEU A 1 81 ? -4.557 -4.379 22.660 1.00 16.84 4519 LEU A C 1
ATOM 649 O O . LEU A 1 81 ? -5.048 -5.158 23.498 1.00 15.32 4519 LEU A O 1
ATOM 654 N N . THR A 1 82 ? -3.629 -4.749 21.788 1.00 17.78 4520 THR A N 1
ATOM 655 C CA . THR A 1 82 ? -3.165 -6.129 21.756 1.00 19.18 4520 THR A CA 1
ATOM 656 C C . THR A 1 82 ? -2.441 -6.498 23.063 1.00 19.16 4520 THR A C 1
ATOM 657 O O . THR A 1 82 ? -2.598 -7.630 23.559 1.00 18.77 4520 THR A O 1
ATOM 661 N N . ASN A 1 83 ? -1.656 -5.557 23.597 1.00 20.15 4521 ASN A N 1
ATOM 662 C CA A ASN A 1 83 ? -0.982 -5.779 24.864 0.50 20.82 4521 ASN A CA 1
ATOM 663 C CA B ASN A 1 83 ? -0.981 -5.754 24.884 0.50 20.89 4521 ASN A CA 1
ATOM 664 C C . ASN A 1 83 ? -2.000 -6.027 25.985 1.00 19.25 4521 ASN A C 1
ATOM 665 O O . ASN A 1 83 ? -1.824 -6.945 26.766 1.00 19.16 4521 ASN A O 1
ATOM 674 N N . ASP A 1 84 ? -3.059 -5.209 26.042 1.00 17.48 4522 ASP A N 1
ATOM 675 C CA . ASP A 1 84 ? -4.146 -5.383 27.010 1.00 16.91 4522 ASP A CA 1
ATOM 676 C C . ASP A 1 84 ? -4.751 -6.789 26.888 1.00 14.80 4522 ASP A C 1
ATOM 677 O O . ASP A 1 84 ? -4.895 -7.518 27.874 1.00 13.51 4522 ASP A O 1
ATOM 682 N N . VAL A 1 85 ? -5.114 -7.154 25.661 1.00 13.45 4523 VAL A N 1
ATOM 683 C CA . VAL A 1 85 ? -5.788 -8.452 25.404 1.00 12.85 4523 VAL A CA 1
ATOM 684 C C . VAL A 1 85 ? -4.876 -9.631 25.745 1.00 14.23 4523 VAL A C 1
ATOM 685 O O . VAL A 1 85 ? -5.329 -10.627 26.347 1.00 14.41 4523 VAL A O 1
ATOM 689 N N . HIS A 1 86 ? -3.608 -9.527 25.357 1.00 14.55 4524 HIS A N 1
ATOM 690 C CA . HIS A 1 86 ? -2.639 -10.558 25.706 1.00 16.54 4524 HIS A CA 1
ATOM 691 C C . HIS A 1 86 ? -2.432 -10.711 27.233 1.00 16.57 4524 HIS A C 1
ATOM 692 O O . HIS A 1 86 ? -2.095 -11.795 27.708 1.00 16.67 4524 HIS A O 1
ATOM 699 N N . THR A 1 87 ? -2.648 -9.635 27.997 1.00 15.66 4525 THR A N 1
ATOM 700 C CA . THR A 1 87 ? -2.487 -9.742 29.464 1.00 16.57 4525 THR A CA 1
ATOM 701 C C . THR A 1 87 ? -3.437 -10.798 30.072 1.00 15.69 4525 THR A C 1
ATOM 702 O O . THR A 1 87 ? -3.094 -11.454 31.071 1.00 16.31 4525 THR A O 1
ATOM 706 N N . LEU A 1 88 ? -4.638 -10.966 29.508 1.00 17.50 4526 LEU A N 1
ATOM 707 C CA . LEU A 1 88 ? -5.516 -12.065 29.984 1.00 17.36 4526 LEU A CA 1
ATOM 708 C C . LEU A 1 88 ? -4.793 -13.413 29.993 1.00 17.09 4526 LEU A C 1
ATOM 709 O O . LEU A 1 88 ? -4.836 -14.152 31.001 1.00 15.74 4526 LEU A O 1
ATOM 714 N N . GLU A 1 89 ? -4.118 -13.747 28.886 1.00 17.88 4527 GLU A N 1
ATOM 715 C CA . GLU A 1 89 ? -3.311 -14.985 28.847 1.00 18.83 4527 GLU A CA 1
ATOM 716 C C . GLU A 1 89 ? -2.229 -15.066 29.925 1.00 18.66 4527 GLU A C 1
ATOM 717 O O . GLU A 1 89 ? -1.977 -16.133 30.497 1.00 18.55 4527 GLU A O 1
ATOM 723 N N . ALA A 1 90 ? -1.566 -13.941 30.176 1.00 18.20 4528 ALA A N 1
ATOM 724 C CA . ALA A 1 90 ? -0.509 -13.862 31.165 1.00 17.93 4528 ALA A CA 1
ATOM 725 C C . ALA A 1 90 ? -1.015 -14.230 32.551 1.00 17.25 4528 ALA A C 1
ATOM 726 O O . ALA A 1 90 ? -0.223 -14.666 33.389 1.00 17.04 4528 ALA A O 1
ATOM 728 N N . TYR A 1 91 ? -2.328 -14.068 32.767 1.00 15.92 4529 TYR A N 1
ATOM 729 C CA . TYR A 1 91 ? -3.001 -14.412 34.021 1.00 15.88 4529 TYR A CA 1
ATOM 730 C C . TYR A 1 91 ? -3.627 -15.803 33.974 1.00 14.83 4529 TYR A C 1
ATOM 731 O O . TYR A 1 91 ? -4.373 -16.193 34.904 1.00 14.69 4529 TYR A O 1
ATOM 740 N N . GLY A 1 92 ? -3.339 -16.537 32.896 1.00 14.19 4530 GLY A N 1
ATOM 741 C CA . GLY A 1 92 ? -3.810 -17.928 32.726 1.00 14.21 4530 GLY A CA 1
ATOM 742 C C . GLY A 1 92 ? -5.282 -18.040 32.351 1.00 13.98 4530 GLY A C 1
ATOM 743 O O . GLY A 1 92 ? -5.899 -19.108 32.494 1.00 13.59 4530 GLY A O 1
ATOM 744 N N . VAL A 1 93 ? -5.825 -16.939 31.838 1.00 13.64 4531 VAL A N 1
ATOM 745 C CA . VAL A 1 93 ? -7.220 -16.873 31.397 1.00 13.06 4531 VAL A CA 1
ATOM 746 C C . VAL A 1 93 ? -7.379 -17.075 29.896 1.00 14.68 4531 VAL A C 1
ATOM 747 O O . VAL A 1 93 ? -6.811 -16.331 29.083 1.00 14.93 4531 VAL A O 1
ATOM 751 N N . ASP A 1 94 ? -8.168 -18.086 29.537 1.00 14.08 4532 ASP A N 1
ATOM 752 C CA . ASP A 1 94 ? -8.695 -18.188 28.189 1.00 15.01 4532 ASP A CA 1
ATOM 753 C C . ASP A 1 94 ? -10.041 -18.952 28.223 1.00 14.90 4532 ASP A C 1
ATOM 754 O O . ASP A 1 94 ? -10.548 -19.239 29.314 1.00 14.47 4532 ASP A O 1
ATOM 759 N N . SER A 1 95 ? -10.646 -19.232 27.071 1.00 14.93 4533 SER A N 1
ATOM 760 C CA . SER A 1 95 ? -11.991 -19.853 27.097 1.00 15.71 4533 SER A CA 1
ATOM 761 C C . SER A 1 95 ? -11.963 -21.220 27.794 1.00 15.06 4533 SER A C 1
ATOM 762 O O . SER A 1 95 ? -12.829 -21.536 28.623 1.00 14.83 4533 SER A O 1
ATOM 765 N N . LEU A 1 96 ? -10.975 -22.037 27.469 1.00 14.24 4534 LEU A N 1
ATOM 766 C CA . LEU A 1 96 ? -11.027 -23.439 27.914 1.00 14.62 4534 LEU A CA 1
ATOM 767 C C . LEU A 1 96 ? -10.508 -23.643 29.316 1.00 14.02 4534 LEU A C 1
ATOM 768 O O . LEU A 1 96 ? -11.031 -24.476 30.056 1.00 13.36 4534 LEU A O 1
ATOM 773 N N . LYS A 1 97 ? -9.463 -22.893 29.672 1.00 13.31 4535 LYS A N 1
ATOM 774 C CA . LYS A 1 97 ? -8.832 -23.025 30.995 1.00 14.39 4535 LYS A CA 1
ATOM 775 C C . LYS A 1 97 ? -9.651 -22.422 32.155 1.00 14.96 4535 LYS A C 1
ATOM 776 O O . LYS A 1 97 ? -9.328 -22.655 33.343 1.00 15.95 4535 LYS A O 1
ATOM 782 N N . THR A 1 98 ? -10.686 -21.639 31.840 1.00 13.12 4536 THR A N 1
ATOM 783 C CA . THR A 1 98 ? -11.586 -21.178 32.901 1.00 12.35 4536 THR A CA 1
ATOM 784 C C . THR A 1 98 ? -12.748 -22.167 33.105 1.00 12.18 4536 THR A C 1
ATOM 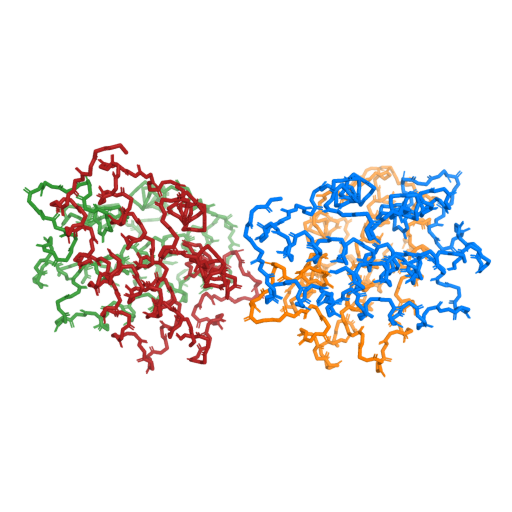785 O O . THR A 1 98 ? -13.578 -21.948 33.992 1.00 11.50 4536 THR A O 1
ATOM 789 N N . ARG A 1 99 ? -12.793 -23.239 32.308 1.00 11.13 4537 ARG A N 1
ATOM 790 C CA . ARG A 1 99 ? -13.949 -24.167 32.296 1.00 12.51 4537 ARG A CA 1
ATOM 791 C C . ARG A 1 99 ? -13.679 -25.675 32.470 1.00 13.10 4537 ARG A C 1
ATOM 792 O O . ARG A 1 99 ? -14.499 -26.369 33.069 1.00 13.51 4537 ARG A O 1
ATOM 800 N N . TYR A 1 100 ? -12.580 -26.191 31.927 1.00 12.56 4538 TYR A N 1
ATOM 801 C CA . TYR A 1 100 ? -12.399 -27.661 31.840 1.00 13.77 4538 TYR A CA 1
ATOM 802 C C . TYR A 1 100 ? -11.183 -28.191 32.595 1.00 14.13 4538 TYR A C 1
ATOM 803 O O . TYR A 1 100 ? -10.029 -27.815 32.273 1.00 14.42 4538 TYR A O 1
ATOM 812 N N . PRO A 1 101 ? -11.407 -29.068 33.586 1.00 14.29 4539 PRO A N 1
ATOM 813 C CA . PRO A 1 101 ? -10.271 -29.615 34.342 1.00 14.73 4539 PRO A CA 1
ATOM 814 C C . PRO A 1 101 ? -9.198 -30.317 33.514 1.00 15.45 4539 PRO A C 1
ATOM 815 O O . PRO A 1 101 ? -8.027 -30.303 33.912 1.00 15.54 4539 PRO A O 1
ATOM 819 N N . ASP A 1 102 ? -9.568 -30.955 32.404 1.00 16.79 4540 ASP A N 1
ATOM 820 C CA . ASP A 1 102 ? -8.568 -31.740 31.638 1.00 18.63 4540 ASP A CA 1
ATOM 821 C C . ASP A 1 102 ? -7.525 -30.854 30.947 1.00 18.45 4540 ASP A C 1
ATOM 822 O O . ASP A 1 102 ? -6.461 -31.339 30.580 1.00 19.23 4540 ASP A O 1
ATOM 827 N N . LEU A 1 103 ? -7.808 -29.560 30.846 1.00 17.74 4541 LEU A N 1
ATOM 828 C CA . LEU A 1 103 ? -6.872 -28.574 30.283 1.00 17.72 4541 LEU A CA 1
ATOM 829 C C . LEU A 1 103 ? -5.987 -27.870 31.322 1.00 16.84 4541 LEU A C 1
ATOM 830 O O . LEU A 1 103 ? -5.130 -27.025 30.971 1.00 16.01 4541 LEU A O 1
ATOM 835 N N . LEU A 1 104 ? -6.186 -28.239 32.592 1.00 14.57 4542 LEU A N 1
ATOM 836 C CA . LEU A 1 104 ? -5.449 -27.662 33.715 1.00 13.40 4542 LEU A CA 1
ATOM 837 C C . LEU A 1 104 ? -4.480 -28.707 34.265 1.00 13.95 4542 LEU A C 1
ATOM 838 O O . LEU A 1 104 ? -4.711 -29.900 34.098 1.00 13.82 4542 LEU A O 1
ATOM 843 N N . PRO A 1 105 ? -3.403 -28.261 34.937 1.00 13.79 4543 PRO A N 1
ATOM 844 C CA . PRO A 1 105 ? -2.425 -29.180 35.543 1.00 14.30 4543 PRO A CA 1
ATOM 845 C C . PRO A 1 105 ? -3.090 -29.951 36.693 1.00 14.06 4543 PRO A C 1
ATOM 846 O O . PRO A 1 105 ? -3.567 -29.359 37.664 1.00 13.64 4543 PRO A O 1
ATOM 850 N N . PHE A 1 106 ? -3.100 -31.268 36.569 1.00 14.71 4544 PHE A N 1
ATOM 851 C CA . PHE A 1 106 ? -3.692 -32.141 37.585 1.00 15.07 4544 PHE A CA 1
ATOM 852 C C . PHE A 1 106 ? -3.078 -31.782 38.953 1.00 16.14 4544 PHE A C 1
ATOM 853 O O . PHE A 1 106 ? -1.841 -31.625 39.044 1.00 15.42 4544 PHE A O 1
ATOM 861 N N . PRO A 1 107 ? -3.913 -31.681 40.017 1.00 15.99 4545 PRO A N 1
ATOM 862 C CA . PRO A 1 107 ? -5.343 -31.932 40.076 1.00 16.42 4545 PRO A CA 1
ATOM 863 C C . PRO A 1 107 ? -6.236 -30.687 40.016 1.00 15.20 4545 PRO A C 1
ATOM 864 O O . PRO A 1 107 ? -7.407 -30.761 40.413 1.00 15.43 4545 PRO A O 1
ATOM 868 N N . GLN A 1 108 ? -5.705 -29.551 39.568 1.00 13.49 4546 GLN A N 1
ATOM 869 C CA . GLN A 1 108 ? -6.432 -28.259 39.662 1.00 13.19 4546 GLN A CA 1
ATOM 870 C C . GLN A 1 108 ? -7.771 -28.319 38.935 1.00 12.60 4546 GLN A C 1
ATOM 871 O O . GLN A 1 108 ? -7.874 -28.930 37.863 1.00 11.46 4546 GLN A O 1
ATOM 877 N N . ILE A 1 109 ? -8.790 -27.669 39.509 1.00 11.35 4547 ILE A N 1
ATOM 878 C CA . ILE A 1 109 ? -10.026 -27.428 38.753 1.00 11.69 4547 ILE A CA 1
ATOM 879 C C . ILE A 1 109 ? -10.205 -25.911 38.603 1.00 10.80 4547 ILE A C 1
ATOM 880 O O . ILE A 1 109 ? -9.564 -25.145 39.322 1.00 11.37 4547 ILE A O 1
ATOM 885 N N . PRO A 1 110 ? -11.036 -25.458 37.639 1.00 10.83 4548 PRO A N 1
ATOM 886 C CA . PRO A 1 110 ? -11.219 -23.981 37.516 1.00 10.85 4548 PRO A CA 1
ATOM 887 C C . PRO A 1 110 ? -11.538 -23.244 38.832 1.00 11.34 4548 PRO A C 1
ATOM 888 O O . PRO A 1 110 ? -11.035 -22.122 39.023 1.00 10.32 4548 PRO A O 1
ATOM 892 N N . ASN A 1 111 ? -12.329 -23.863 39.734 1.00 12.25 4549 ASN A N 1
ATOM 893 C CA . ASN A 1 111 ? -12.687 -23.237 41.010 1.00 14.44 4549 ASN A CA 1
ATOM 894 C C . ASN A 1 111 ? -11.496 -22.959 41.964 1.00 14.57 4549 ASN A C 1
ATOM 895 O O . ASN A 1 111 ? -11.652 -22.147 42.898 1.00 15.39 4549 ASN A O 1
ATOM 900 N N . ASP A 1 112 ? -10.354 -23.619 41.710 1.00 19.49 4550 ASP A N 1
ATOM 901 C CA . ASP A 1 112 ? -9.108 -23.626 42.522 1.00 20.36 4550 ASP A CA 1
ATOM 902 C C . ASP A 1 112 ? -8.075 -22.695 41.852 1.00 19.05 4550 ASP A C 1
ATOM 903 O O . ASP A 1 112 ? -6.981 -22.469 42.412 1.00 19.10 4550 ASP A O 1
ATOM 908 N N . ARG A 1 113 ? -8.356 -22.234 40.631 1.00 16.07 4551 ARG A N 1
ATOM 909 C CA . ARG A 1 113 ? -7.269 -21.764 39.741 1.00 14.89 4551 ARG A CA 1
ATOM 910 C C . ARG A 1 113 ? -6.920 -20.288 39.879 1.00 13.86 4551 ARG A C 1
ATOM 911 O O . ARG A 1 113 ? -5.749 -19.924 39.736 1.00 14.00 4551 ARG A O 1
ATOM 919 N N . PHE A 1 114 ? -7.928 -19.453 40.134 1.00 13.11 4552 PHE A N 1
ATOM 920 C CA . PHE A 1 114 ? -7.783 -17.995 40.114 1.00 13.88 4552 PHE A CA 1
ATOM 921 C C . PHE A 1 114 ? -7.980 -17.361 41.485 1.00 14.81 4552 PHE A C 1
ATOM 922 O O . PHE A 1 114 ? -8.992 -17.602 42.146 1.00 15.24 4552 PHE A O 1
ATOM 930 N N . THR A 1 115 ? -7.031 -16.529 41.902 1.00 15.38 4553 THR A N 1
ATOM 931 C CA . THR A 1 115 ? -7.159 -15.850 43.191 1.00 15.80 4553 THR A CA 1
ATOM 932 C C . THR A 1 115 ? -8.061 -14.631 42.989 1.00 15.36 4553 THR A C 1
ATOM 933 O O . THR A 1 115 ? -8.284 -14.211 41.850 1.00 13.74 4553 THR A O 1
ATOM 937 N N . SER A 1 116 ? -8.561 -14.073 44.089 1.00 16.84 4554 SER A N 1
ATOM 938 C CA . SER A 1 116 ? -9.363 -12.840 44.016 1.00 17.78 4554 SER A CA 1
ATOM 939 C C . SER A 1 116 ? -8.559 -11.686 43.489 1.00 17.14 4554 SER A C 1
ATOM 940 O O . SER A 1 116 ? -9.102 -10.849 42.755 1.00 15.49 4554 SER A O 1
ATOM 943 N N . GLU A 1 117 ? -7.258 -11.670 43.805 1.00 16.85 4555 GLU A N 1
ATOM 944 C CA . GLU A 1 117 ? -6.377 -10.650 43.225 1.00 18.34 4555 GLU A CA 1
ATOM 945 C C . GLU A 1 117 ? -6.273 -10.729 41.705 1.00 16.59 4555 GLU A C 1
ATOM 946 O O . GLU A 1 117 ? -6.382 -9.717 41.020 1.00 16.36 4555 GLU A O 1
ATOM 952 N N . VAL A 1 118 ? -6.056 -11.930 41.179 1.00 15.21 4556 VAL A N 1
ATOM 953 C CA . VAL A 1 118 ? -6.070 -12.125 39.721 1.00 14.11 4556 VAL A CA 1
ATOM 954 C C . VAL A 1 118 ? -7.425 -11.734 39.061 1.00 12.96 4556 VAL A C 1
ATOM 955 O O . VAL A 1 118 ? -7.423 -11.078 38.006 1.00 11.57 4556 VA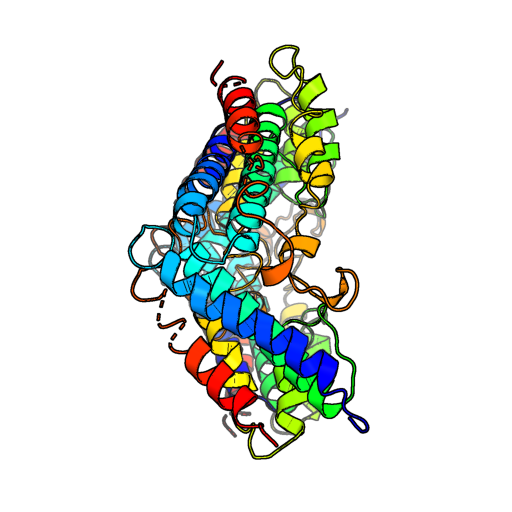L A O 1
ATOM 959 N N . ALA A 1 119 ? -8.550 -12.153 39.643 1.00 12.13 4557 ALA A N 1
ATOM 960 C CA . ALA A 1 119 ? -9.862 -11.787 39.098 1.00 12.50 4557 ALA A CA 1
ATOM 961 C C . ALA A 1 119 ? -9.972 -10.269 38.993 1.00 12.32 4557 ALA A C 1
ATOM 962 O O . ALA A 1 119 ? -10.511 -9.738 37.994 1.00 11.13 4557 ALA A O 1
ATOM 972 N N . ARG A 1 121 ? -7.417 -8.042 38.691 1.00 12.68 4559 ARG A N 1
ATOM 973 C CA . ARG A 1 121 ? -6.504 -7.575 37.635 1.00 13.42 4559 ARG A CA 1
ATOM 974 C C . ARG A 1 121 ? -7.112 -7.832 36.249 1.00 11.95 4559 ARG A C 1
ATOM 975 O O . ARG A 1 121 ? -6.947 -7.010 35.311 1.00 11.26 4559 ARG A O 1
ATOM 983 N N . VAL A 1 122 ? -7.794 -8.966 36.121 1.00 11.53 4560 VAL A N 1
ATOM 984 C CA . VAL A 1 122 ? -8.477 -9.331 34.864 1.00 11.31 4560 VAL A CA 1
ATOM 985 C C . VAL A 1 122 ? -9.660 -8.367 34.558 1.00 11.73 4560 VAL A C 1
ATOM 986 O O . VAL A 1 122 ? -9.884 -7.952 33.397 1.00 11.19 4560 VAL A O 1
ATOM 998 N N . GLU A 1 124 ? -9.764 -5.230 35.518 1.00 12.74 4562 GLU A N 1
ATOM 999 C CA . GLU A 1 124 ? -9.123 -3.982 35.146 1.00 13.72 4562 GLU A CA 1
ATOM 1000 C C . GLU A 1 124 ? -8.712 -3.984 33.658 1.00 13.27 4562 GLU A C 1
ATOM 1001 O O . GLU A 1 124 ? -8.979 -3.011 32.936 1.00 12.26 4562 GLU A O 1
ATOM 1007 N N . CYS A 1 125 ? -8.047 -5.063 33.220 1.00 13.68 4563 CYS A N 1
ATOM 1008 C CA . CYS A 1 125 ? -7.642 -5.245 31.806 1.00 15.43 4563 CYS A CA 1
ATOM 1009 C C . CYS A 1 125 ? -8.840 -5.157 30.874 1.00 12.64 4563 CYS A C 1
ATOM 1010 O O . CYS A 1 125 ? -8.787 -4.470 29.860 1.00 11.95 4563 CYS A O 1
ATOM 1013 N N . THR A 1 126 ? -9.919 -5.858 31.237 1.00 10.70 4564 THR A N 1
ATOM 1014 C CA . THR A 1 126 ? -11.137 -5.901 30.427 1.00 10.43 4564 THR A CA 1
ATOM 1015 C C . THR A 1 126 ? -11.807 -4.533 30.317 1.00 10.82 4564 THR A C 1
ATOM 1016 O O . THR A 1 126 ? -12.232 -4.130 29.226 1.00 10.57 4564 THR A O 1
ATOM 1020 N N . ALA A 1 127 ? -11.940 -3.829 31.440 1.00 11.02 4565 ALA A N 1
ATOM 1021 C CA . ALA A 1 127 ? -12.485 -2.466 31.423 1.00 12.01 4565 ALA A CA 1
ATOM 1022 C C . ALA A 1 127 ? -11.689 -1.576 30.453 1.00 12.70 4565 ALA A C 1
ATOM 1023 O O . ALA A 1 127 ? -12.286 -0.827 29.667 1.00 12.85 4565 ALA A O 1
ATOM 1025 N N . CYS A 1 128 ? -10.360 -1.671 30.491 1.00 12.53 4566 CYS A N 1
ATOM 1026 C CA . CYS A 1 128 ? -9.508 -0.883 29.562 1.00 14.81 4566 CYS A CA 1
ATOM 1027 C C . CYS A 1 128 ? -9.678 -1.277 28.087 1.00 13.41 4566 CYS A C 1
ATOM 1028 O O . CYS A 1 128 ? -9.731 -0.429 27.187 1.00 13.26 4566 CYS A O 1
ATOM 1031 N N . ILE A 1 129 ? -9.839 -2.563 27.852 1.00 12.02 4567 ILE A N 1
ATOM 1032 C CA . ILE A 1 129 ? -10.079 -3.039 26.508 1.00 12.12 4567 ILE A CA 1
ATOM 1033 C C . ILE A 1 129 ? -11.395 -2.470 25.968 1.00 11.85 4567 ILE A C 1
ATOM 1034 O O . ILE A 1 129 ? -11.427 -1.942 24.841 1.00 12.10 4567 ILE A O 1
ATOM 1039 N N . ILE A 1 130 ? -12.470 -2.552 26.760 1.00 11.10 4568 ILE A N 1
ATOM 1040 C CA . ILE A 1 130 ? -13.793 -2.047 26.327 1.00 12.14 4568 ILE A CA 1
ATOM 1041 C C . ILE A 1 130 ? -13.738 -0.535 26.088 1.00 12.86 4568 ILE A C 1
ATOM 1042 O O . ILE A 1 130 ? -14.298 -0.034 25.119 1.00 13.19 4568 ILE A O 1
ATOM 1047 N N . ILE A 1 131 ? -13.060 0.186 26.973 1.00 11.69 4569 ILE A N 1
ATOM 1048 C CA . ILE A 1 131 ? -12.912 1.637 26.803 1.00 12.52 4569 ILE A CA 1
ATOM 1049 C C . ILE A 1 131 ? -12.188 2.019 25.496 1.00 12.07 4569 ILE A C 1
ATOM 1050 O O . ILE A 1 131 ? -12.655 2.906 24.745 1.00 13.09 4569 ILE A O 1
ATOM 1055 N N . LYS A 1 132 ? -11.071 1.349 25.204 1.00 12.07 4570 LYS A N 1
ATOM 1056 C CA . LYS A 1 132 ? -10.360 1.611 23.929 1.00 13.51 4570 LYS A CA 1
ATOM 1057 C C . LYS A 1 132 ? -11.256 1.327 22.753 1.00 13.73 4570 LYS A C 1
ATOM 1058 O O . LYS A 1 132 ? -11.298 2.097 21.792 1.00 15.17 4570 LYS A O 1
ATOM 1064 N N . LEU A 1 133 ? -11.975 0.214 22.807 1.00 13.34 4571 LEU A N 1
ATOM 1065 C CA . LEU A 1 133 ? -12.855 -0.149 21.674 1.00 14.36 4571 LEU A CA 1
ATOM 1066 C C . LEU A 1 133 ? -14.106 0.724 21.535 1.00 16.80 4571 LEU A C 1
ATOM 1067 O O . LEU A 1 133 ? -14.495 1.071 20.414 1.00 17.25 4571 LEU A O 1
ATOM 1072 N N . GLU A 1 134 ? -14.744 1.078 22.656 1.00 17.42 4572 GLU A N 1
ATOM 1073 C CA . GLU A 1 134 ? -15.873 2.032 22.619 1.00 20.67 4572 GLU A CA 1
ATOM 1074 C C . GLU A 1 134 ? -15.476 3.395 22.120 1.00 21.09 4572 GLU A C 1
ATOM 1075 O O . GLU A 1 134 ? -16.214 4.021 21.316 1.00 21.32 4572 GLU A O 1
ATOM 1081 N N . ASN A 1 135 ? -14.336 3.892 22.602 1.00 20.75 4573 ASN A N 1
ATOM 1082 C CA . ASN A 1 135 ? -13.803 5.146 22.076 1.00 22.99 4573 ASN A CA 1
ATOM 1083 C C . ASN A 1 135 ? -13.663 5.112 20.559 1.00 23.66 4573 ASN A C 1
ATOM 1084 O O . ASN A 1 135 ? -14.073 6.064 19.853 1.00 24.83 4573 ASN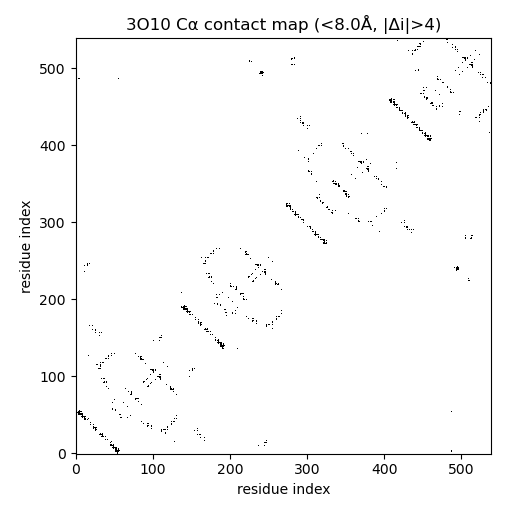 A O 1
ATOM 1089 N N . PHE A 1 136 ? -13.054 4.037 20.072 1.00 22.30 4574 PHE A N 1
ATOM 1090 C CA . PHE A 1 136 ? -12.860 3.839 18.618 1.00 22.84 4574 PHE A CA 1
ATOM 1091 C C . PHE A 1 136 ? -14.182 3.757 17.848 1.00 24.01 4574 PHE A C 1
ATOM 1092 O O . PHE A 1 136 ? -14.306 4.290 16.725 1.00 24.85 4574 PHE A O 1
ATOM 1108 N N . GLN A 1 138 ? -17.036 5.056 18.686 1.00 29.55 4576 GLN A N 1
ATOM 1109 C CA . GLN A 1 138 ? -17.817 6.279 18.848 1.00 33.00 4576 GLN A CA 1
ATOM 1110 C C . GLN A 1 138 ? -17.547 7.258 17.696 1.00 35.51 4576 GLN A C 1
ATOM 1111 O O . GLN A 1 138 ? -18.488 7.645 17.002 1.00 37.17 4576 GLN A O 1
ATOM 1117 N N . GLN A 1 139 ? -16.289 7.627 17.448 1.00 36.45 4577 GLN A N 1
ATOM 1118 C CA . GLN A 1 139 ? -15.972 8.561 16.329 1.00 39.21 4577 GLN A CA 1
ATOM 1119 C C . GLN A 1 139 ? -17.084 9.546 15.967 1.00 40.95 4577 GLN A C 1
ATOM 1120 O O . GLN A 1 139 ? -16.834 10.728 15.692 1.00 40.97 4577 GLN A O 1
ATOM 1126 N N . GLY B 1 1 ? -18.734 -49.056 30.214 1.00 40.90 4439 GLY B N 1
ATOM 1127 C CA . GLY B 1 1 ? -17.270 -49.147 30.274 1.00 43.06 4439 GLY B CA 1
ATOM 1128 C C . GLY B 1 1 ? -16.783 -49.964 31.452 1.00 44.05 4439 GLY B C 1
ATOM 1129 O O . GLY B 1 1 ? -17.546 -50.221 32.394 1.00 44.57 4439 GLY B O 1
ATOM 1130 N N . SER B 1 2 ? -15.510 -50.352 31.434 1.00 44.29 4440 SER B N 1
ATOM 1131 C CA . SER B 1 2 ? -15.090 -51.434 32.327 1.00 44.98 4440 SER B CA 1
ATOM 1132 C C . SER B 1 2 ? -14.274 -51.082 33.580 1.00 43.49 4440 SER B C 1
ATOM 1133 O O . SER B 1 2 ? -14.446 -51.755 34.598 1.00 44.79 4440 SER B O 1
ATOM 1136 N N . VAL B 1 3 ? -13.435 -50.036 33.527 1.00 40.33 4441 VAL B N 1
ATOM 1137 C CA . VAL B 1 3 ? -12.599 -49.622 34.690 1.00 37.47 4441 VAL B CA 1
ATOM 1138 C C . VAL B 1 3 ? -12.700 -48.128 35.051 1.00 33.77 4441 VAL B C 1
ATOM 1139 O O . VAL B 1 3 ? -12.167 -47.270 34.355 1.00 32.70 4441 VAL B O 1
ATOM 1143 N N . GLY B 1 4 ? -13.335 -47.829 36.172 1.00 31.01 4442 GLY B N 1
ATOM 1144 C CA . GLY B 1 4 ? -13.604 -46.431 36.552 1.00 26.96 4442 GLY B CA 1
ATOM 1145 C C . GLY B 1 4 ? -12.430 -45.696 37.182 1.00 25.42 4442 GLY B C 1
ATOM 1146 O O . GLY B 1 4 ? -11.482 -46.319 37.687 1.00 25.49 4442 GLY B O 1
ATOM 1147 N N . ASN B 1 5 ? -12.497 -44.365 37.158 1.00 23.76 4443 ASN B N 1
ATOM 1148 C CA . ASN B 1 5 ? -11.501 -43.519 37.795 1.00 23.33 4443 ASN B CA 1
ATOM 1149 C C . ASN B 1 5 ? -12.226 -42.580 38.771 1.00 23.00 4443 ASN B C 1
ATOM 1150 O O . ASN B 1 5 ? -12.746 -41.527 38.354 1.00 21.34 4443 ASN B O 1
ATOM 1155 N N . PRO B 1 6 ? -12.294 -42.965 40.066 1.00 24.32 4444 PRO B N 1
ATOM 1156 C CA . PRO B 1 6 ? -13.060 -42.183 41.057 1.00 23.68 4444 PRO B CA 1
ATOM 1157 C C . PRO B 1 6 ? -12.414 -40.847 41.389 1.00 21.94 4444 PRO B C 1
ATOM 1158 O O . PRO B 1 6 ? -13.117 -39.880 41.728 1.00 20.01 4444 PRO B O 1
ATOM 1162 N N . VAL B 1 7 ? -11.086 -40.777 41.277 1.00 21.61 4445 VAL B N 1
ATOM 1163 C CA . VAL B 1 7 ? -10.382 -39.509 41.505 1.00 21.01 4445 VAL B CA 1
ATOM 1164 C C . VAL B 1 7 ? -10.736 -38.437 40.452 1.00 18.73 4445 VAL B C 1
ATOM 1165 O O . VAL B 1 7 ? -11.077 -37.287 40.780 1.00 16.80 4445 VAL B O 1
ATOM 1169 N N . GLU B 1 8 ? -10.667 -38.824 39.184 1.00 19.61 4446 GLU B N 1
ATOM 1170 C CA . GLU B 1 8 ? -11.077 -37.933 38.105 1.00 19.64 4446 GLU B CA 1
ATOM 1171 C C . GLU B 1 8 ? -12.549 -37.606 38.174 1.00 18.36 4446 GLU B C 1
ATOM 1172 O O . GLU B 1 8 ? -12.944 -36.451 37.942 1.00 17.19 4446 GLU B O 1
ATOM 1178 N N . ALA B 1 9 ? -13.374 -38.610 38.482 1.00 17.84 4447 ALA B N 1
ATOM 1179 C CA . ALA B 1 9 ? -14.815 -38.373 38.615 1.00 17.07 4447 ALA B CA 1
ATOM 1180 C C . ALA B 1 9 ? -15.087 -37.303 39.663 1.00 17.51 4447 ALA B C 1
ATOM 1181 O O . ALA B 1 9 ? -15.889 -36.393 39.430 1.00 15.98 4447 ALA B O 1
ATOM 1183 N N . ARG B 1 10 ? -14.430 -37.410 40.816 1.00 18.73 4448 ARG B N 1
ATOM 1184 C CA . ARG B 1 10 ? -14.614 -36.438 41.898 1.00 20.90 4448 ARG B CA 1
ATOM 1185 C C . ARG B 1 10 ? -14.176 -35.010 41.499 1.00 18.36 4448 ARG B C 1
ATOM 1186 O O . ARG B 1 10 ? -14.851 -34.025 41.817 1.00 17.48 4448 ARG B O 1
ATOM 1194 N N . ARG B 1 11 ? -13.061 -34.912 40.781 1.00 18.29 4449 ARG B N 1
ATOM 1195 C CA . ARG B 1 11 ? -12.547 -33.653 40.265 1.00 17.55 4449 ARG B CA 1
ATOM 1196 C C . ARG B 1 11 ? -13.582 -32.923 39.382 1.00 15.27 4449 ARG B C 1
ATOM 1197 O O . ARG B 1 11 ? -13.913 -31.734 39.607 1.00 13.67 4449 ARG B O 1
ATOM 1205 N N . TRP B 1 12 ? -14.092 -33.646 38.393 1.00 14.07 4450 TRP B N 1
ATOM 1206 C CA . TRP B 1 12 ? -15.115 -33.122 37.501 1.00 13.39 4450 TRP B CA 1
ATOM 1207 C C . TRP B 1 12 ? -16.424 -32.798 38.201 1.00 13.40 4450 TRP B C 1
ATOM 1208 O O . TRP B 1 12 ? -17.063 -31.772 37.885 1.00 13.42 4450 TRP B O 1
ATOM 1219 N N . LEU B 1 13 ? -16.857 -33.672 39.110 1.00 13.84 4451 LEU B N 1
ATOM 1220 C CA . LEU B 1 13 ? -18.111 -33.420 39.837 1.00 14.25 4451 LEU B CA 1
ATOM 1221 C C . LEU B 1 13 ? -18.002 -32.198 40.775 1.00 13.51 4451 LEU B C 1
ATOM 1222 O O . LEU B 1 13 ? -18.963 -31.427 40.904 1.00 12.26 4451 LEU B O 1
ATOM 1227 N N . ARG B 1 14 ? -16.833 -32.016 41.406 1.00 13.79 4452 ARG B N 1
ATOM 1228 C CA . ARG B 1 14 ? -16.588 -30.846 42.248 1.00 14.98 4452 ARG B CA 1
ATOM 1229 C C . ARG B 1 14 ? -16.788 -29.559 41.453 1.00 13.06 4452 ARG B C 1
ATOM 1230 O O . ARG B 1 14 ? -17.443 -28.613 41.937 1.00 12.42 4452 ARG B O 1
ATOM 1238 N N . GLN B 1 15 ? -16.206 -29.513 40.256 1.00 12.18 4453 GLN B N 1
ATOM 1239 C CA . GLN B 1 15 ? -16.441 -28.371 39.356 1.00 12.07 4453 GLN B CA 1
ATOM 1240 C C . GLN B 1 15 ? -17.900 -28.229 38.882 1.00 11.09 4453 GLN B C 1
ATOM 1241 O O . GLN B 1 15 ? -18.441 -27.120 38.872 1.00 9.97 4453 GLN B O 1
ATOM 1247 N N . ALA B 1 16 ? -18.544 -29.321 38.501 1.00 10.34 4454 ALA B N 1
ATOM 1248 C CA . ALA B 1 16 ? -19.984 -29.244 38.156 1.00 10.13 4454 ALA B CA 1
ATOM 1249 C C . ALA B 1 16 ? -20.815 -28.640 39.289 1.00 9.91 4454 ALA B C 1
ATOM 1250 O O . ALA B 1 16 ? -21.679 -27.784 39.038 1.00 9.31 4454 ALA B O 1
ATOM 1252 N N . ARG B 1 17 ? -20.582 -29.094 40.529 1.00 10.65 4455 ARG B N 1
ATOM 1253 C CA . ARG B 1 17 ? -21.312 -28.559 41.704 1.00 11.47 4455 ARG B CA 1
ATOM 1254 C C . ARG B 1 17 ? -21.015 -27.082 41.900 1.00 11.27 4455 ARG B C 1
ATOM 1255 O O . ARG B 1 17 ? -21.943 -26.293 42.185 1.00 11.15 4455 ARG B O 1
ATOM 1263 N N . ALA B 1 18 ? -19.749 -26.694 41.731 1.00 10.44 4456 ALA B N 1
ATOM 1264 C CA . ALA B 1 18 ? -19.394 -25.249 41.834 1.00 11.28 4456 ALA B CA 1
ATOM 1265 C C . ALA B 1 18 ? -20.122 -24.400 40.797 1.00 10.91 4456 ALA B C 1
ATOM 1266 O O . ALA B 1 18 ? -20.553 -23.270 41.111 1.00 11.13 4456 ALA B O 1
ATOM 1268 N N . ASN B 1 19 ? -20.196 -24.893 39.558 1.00 9.68 4457 ASN B N 1
ATOM 1269 C CA . ASN B 1 19 ? -20.945 -24.151 38.513 1.00 10.24 4457 ASN B CA 1
ATOM 1270 C C . ASN B 1 19 ? -22.425 -23.995 38.850 1.00 10.26 4457 ASN B C 1
ATOM 1271 O O . ASN B 1 19 ? -23.011 -22.934 38.595 1.00 10.09 4457 ASN B O 1
ATOM 1276 N N . PHE B 1 20 ? -23.044 -25.059 39.378 1.00 10.12 4458 PHE B N 1
ATOM 1277 C CA . PHE B 1 20 ? -24.465 -24.994 39.737 1.00 10.89 4458 PHE B CA 1
ATOM 1278 C C . PHE B 1 20 ? -24.695 -24.024 40.907 1.00 11.21 4458 PHE B C 1
ATOM 1279 O O . PHE B 1 20 ? -25.642 -23.221 40.897 1.00 10.67 4458 PHE B O 1
ATOM 1287 N N . SER B 1 21 ? -23.804 -24.060 41.899 1.00 11.47 4459 SER B N 1
ATOM 1288 C CA . SER B 1 21 ? -23.825 -23.056 42.964 1.00 13.21 4459 SER B CA 1
ATOM 1289 C C . SER B 1 21 ? -23.637 -21.619 42.411 1.00 12.57 4459 SER B C 1
ATOM 1290 O O . SER B 1 21 ? -24.358 -20.685 42.827 1.00 12.85 4459 SER B O 1
ATOM 1293 N N . ALA B 1 22 ? -22.706 -21.439 41.464 1.00 11.33 4460 ALA B N 1
ATOM 1294 C CA . ALA B 1 22 ? -22.428 -20.102 40.883 1.00 11.43 4460 ALA B CA 1
ATOM 1295 C C . ALA B 1 22 ? -23.633 -19.562 40.106 1.00 9.92 4460 ALA B C 1
ATOM 1296 O O . ALA B 1 22 ? -23.803 -18.347 39.961 1.00 10.22 4460 ALA B O 1
ATOM 1298 N N . ALA B 1 23 ? -24.486 -20.450 39.617 1.00 9.98 4461 ALA B N 1
ATOM 1299 C CA . ALA B 1 23 ? -25.667 -19.987 38.868 1.00 9.80 4461 ALA B CA 1
ATOM 1300 C C . ALA B 1 23 ? -26.569 -19.098 39.704 1.00 10.20 4461 ALA B C 1
ATOM 1301 O O . ALA B 1 23 ? -27.190 -18.174 39.167 1.00 10.35 4461 ALA B O 1
ATOM 1303 N N . ARG B 1 24 ? -26.651 -19.372 41.012 1.00 11.97 4462 ARG B N 1
ATOM 1304 C CA . ARG B 1 24 ? -27.432 -18.555 41.949 1.00 13.06 4462 ARG B CA 1
ATOM 1305 C C . ARG B 1 24 ? -26.972 -17.093 41.979 1.00 13.22 4462 ARG B C 1
ATOM 1306 O O . ARG B 1 24 ? -27.792 -16.211 42.219 1.00 12.93 4462 ARG B O 1
ATOM 1314 N N . ASN B 1 25 ? -25.684 -16.843 41.722 1.00 12.34 4463 ASN B N 1
ATOM 1315 C CA . ASN B 1 25 ? -25.114 -15.465 41.753 1.00 12.88 4463 ASN B CA 1
ATOM 1316 C C . ASN B 1 25 ? -25.739 -14.555 40.695 1.00 12.50 4463 ASN B C 1
ATOM 1317 O O . ASN B 1 25 ? -25.772 -13.337 40.856 1.00 13.27 4463 ASN B O 1
ATOM 1322 N N . ASP B 1 26 ? -26.215 -15.154 39.599 1.00 11.99 4464 ASP B N 1
ATOM 1323 C CA . ASP B 1 26 ? -26.766 -14.375 38.494 1.00 12.01 4464 ASP B CA 1
ATOM 1324 C C . ASP B 1 26 ? -28.298 -14.278 38.466 1.00 12.36 4464 ASP B C 1
ATOM 1325 O O . ASP B 1 26 ? -28.853 -13.585 37.607 1.00 12.57 4464 ASP B O 1
ATOM 1330 N N . LEU B 1 27 ? -28.979 -14.996 39.353 1.00 13.64 4465 LEU B N 1
ATOM 1331 C CA . LEU B 1 27 ? -30.448 -14.907 39.447 1.00 16.38 4465 LEU B CA 1
ATOM 1332 C C . LEU B 1 27 ? -30.941 -13.522 39.867 1.00 17.30 4465 LEU B C 1
ATOM 1333 O O . LEU B 1 27 ? -30.358 -12.888 40.756 1.00 17.12 4465 LEU B O 1
ATOM 1338 N N . HIS B 1 28 ? -32.016 -13.066 39.209 1.00 18.45 4466 HIS B N 1
ATOM 1339 C CA . HIS B 1 28 ? -32.685 -11.796 39.494 1.00 20.33 4466 HIS B CA 1
ATOM 1340 C C . HIS B 1 28 ? -31.762 -10.571 39.312 1.00 20.26 4466 HIS B C 1
ATOM 1341 O O . HIS B 1 28 ? -31.899 -9.579 40.022 1.00 20.07 4466 HIS B O 1
ATOM 1348 N N . LYS B 1 29 ? -30.815 -10.664 38.372 1.00 19.03 4467 LYS B N 1
ATOM 1349 C CA . LYS B 1 29 ? -29.833 -9.600 38.103 1.00 20.54 4467 LYS B CA 1
ATOM 1350 C C . LYS B 1 29 ? -29.771 -9.267 36.607 1.00 19.82 4467 LYS B C 1
ATOM 1351 O O . LYS B 1 29 ? -28.760 -8.732 36.138 1.00 19.86 4467 LYS B O 1
ATOM 1357 N N . ASN B 1 30 ? -30.816 -9.603 35.845 1.00 18.81 4468 ASN B N 1
ATOM 1358 C CA . ASN B 1 30 ? -30.787 -9.355 34.392 1.00 18.93 4468 ASN B CA 1
ATOM 1359 C C . ASN B 1 30 ? -29.544 -10.004 33.755 1.00 15.86 4468 ASN B C 1
ATOM 1360 O O . ASN B 1 30 ? -28.791 -9.406 32.969 1.00 14.25 4468 ASN B O 1
ATOM 1365 N N . ALA B 1 31 ? -29.306 -11.247 34.160 1.00 14.11 4469 ALA B N 1
ATOM 1366 C CA . ALA B 1 31 ? -28.168 -12.000 33.640 1.00 12.58 4469 ALA B CA 1
ATOM 1367 C C . ALA B 1 31 ? -28.620 -13.431 33.478 1.00 11.36 4469 ALA B C 1
ATOM 1368 O O . ALA B 1 31 ? -27.909 -14.358 33.807 1.00 10.24 4469 ALA B O 1
ATOM 1370 N N . ASN B 1 32 ? -29.816 -13.618 32.940 1.00 11.63 4470 ASN B N 1
ATOM 1371 C CA . ASN B 1 32 ? -30.392 -14.968 32.782 1.00 11.61 4470 ASN B CA 1
ATOM 1372 C C . ASN B 1 32 ? -29.616 -15.862 31.810 1.00 11.28 4470 ASN B C 1
ATOM 1373 O O . ASN B 1 32 ? -29.632 -17.065 31.954 1.00 11.00 4470 ASN B O 1
ATOM 1378 N N . GLU B 1 33 ? -28.923 -15.279 30.834 1.00 11.13 4471 GLU B N 1
ATOM 1379 C CA . GLU B 1 33 ? -28.079 -16.076 29.943 1.00 11.06 4471 GLU B CA 1
ATOM 1380 C C . GLU B 1 33 ? -26.916 -16.741 30.719 1.00 10.25 4471 GLU B C 1
ATOM 1381 O O . GLU B 1 33 ? -26.455 -17.826 30.335 1.00 10.79 4471 GLU B O 1
ATOM 1387 N N . TRP B 1 34 ? -26.458 -16.074 31.776 1.00 10.28 4472 TRP B N 1
ATOM 1388 C CA . TRP B 1 34 ? -25.368 -16.598 32.617 1.00 9.35 4472 TRP B CA 1
ATOM 1389 C C . TRP B 1 34 ? -25.874 -17.675 33.571 1.00 9.54 4472 TRP B C 1
ATOM 1390 O O . TRP B 1 34 ? -25.185 -18.683 33.761 1.00 8.90 4472 TRP B O 1
ATOM 1401 N N . VAL B 1 35 ? -27.065 -17.496 34.140 1.00 9.19 4473 VAL B N 1
ATOM 1402 C CA . VAL B 1 35 ? -27.739 -18.601 34.843 1.00 9.92 4473 VAL B CA 1
ATOM 1403 C C . VAL B 1 35 ? -27.793 -19.850 33.930 1.00 10.01 4473 VAL B C 1
ATOM 1404 O O . VAL B 1 35 ? -27.360 -20.955 34.340 1.00 9.82 4473 VAL B O 1
ATOM 1408 N N . CYS B 1 36 ? -28.288 -19.676 32.705 1.00 9.92 4474 CYS B N 1
ATOM 1409 C CA . CYS B 1 36 ? -28.414 -20.810 31.757 1.00 10.23 4474 CYS B CA 1
ATOM 1410 C C . CYS B 1 36 ? -27.078 -21.443 31.313 1.00 9.92 4474 CYS B C 1
ATOM 1411 O O . CYS B 1 36 ? -26.969 -22.674 31.242 1.00 10.32 4474 CYS B O 1
ATOM 1414 N N . PHE B 1 37 ? -26.093 -20.617 30.947 1.00 9.99 4475 PHE B N 1
ATOM 1415 C CA . PHE B 1 37 ? -24.794 -21.171 30.578 1.00 10.17 4475 PHE B CA 1
ATOM 1416 C C . PHE B 1 37 ? -24.126 -21.884 31.735 1.00 9.49 4475 PHE B C 1
ATOM 1417 O O . PHE B 1 37 ? -23.525 -22.955 31.549 1.00 9.31 4475 PHE B O 1
ATOM 1425 N N . LYS B 1 38 ? -24.225 -21.323 32.929 1.00 8.56 4476 LYS B N 1
ATOM 1426 C CA . LYS B 1 38 ? -23.645 -22.030 34.087 1.00 8.66 4476 LYS B CA 1
ATOM 1427 C C . LYS B 1 38 ? -24.305 -23.395 34.306 1.00 9.13 4476 LYS B C 1
ATOM 1428 O O . LYS B 1 38 ? -23.605 -24.394 34.612 1.00 8.82 4476 LYS B O 1
ATOM 1434 N N . CYS B 1 39 ? -25.635 -23.452 34.160 1.00 9.70 4477 CYS B N 1
ATOM 1435 C CA . CYS B 1 39 ? -26.356 -24.727 34.285 1.00 10.58 4477 CYS B CA 1
ATOM 1436 C C . CYS B 1 39 ? -25.995 -25.687 33.155 1.00 11.10 4477 CYS B C 1
ATOM 1437 O O . CYS B 1 39 ? -25.910 -26.901 33.370 1.00 10.99 4477 CYS B O 1
ATOM 1440 N N . TYR B 1 40 ? -25.824 -25.163 31.938 1.00 10.82 4478 TYR B N 1
ATOM 1441 C CA . TYR B 1 40 ? -25.348 -26.000 30.814 1.00 12.18 4478 TYR B CA 1
ATOM 1442 C C . TYR B 1 40 ? -23.993 -26.659 31.128 1.00 11.25 4478 TYR B C 1
ATOM 1443 O O . TYR B 1 40 ? -23.809 -27.876 30.924 1.00 10.29 4478 TYR B O 1
ATOM 1452 N N . LEU B 1 41 ? -23.065 -25.841 31.632 1.00 10.67 4479 LEU B N 1
ATOM 1453 C CA . LEU B 1 41 ? -21.687 -26.315 31.922 1.00 10.97 4479 LEU B CA 1
ATOM 1454 C C . LEU B 1 41 ? -21.684 -27.239 33.134 1.00 11.45 4479 LEU B C 1
ATOM 1455 O O . LEU B 1 41 ? -20.973 -28.241 33.136 1.00 11.85 4479 LEU B O 1
ATOM 1460 N N . SER B 1 42 ? -22.513 -26.952 34.134 1.00 10.78 4480 SER B N 1
ATOM 1461 C CA . SER B 1 42 ? -22.707 -27.879 35.242 1.00 12.60 4480 SER B CA 1
ATOM 1462 C C . SER B 1 42 ? -23.173 -29.276 34.733 1.00 12.76 4480 SER B C 1
ATOM 1463 O O . SER B 1 42 ? -22.637 -30.314 35.143 1.00 13.11 4480 SER B O 1
ATOM 1466 N N . THR B 1 43 ? -24.148 -29.269 33.826 1.00 11.37 4481 THR B N 1
ATOM 1467 C CA . THR B 1 43 ? -24.725 -30.497 33.282 1.00 11.34 4481 THR B CA 1
ATOM 1468 C C . THR B 1 43 ? -23.645 -31.276 32.530 1.00 11.58 4481 THR B C 1
ATOM 1469 O O . THR B 1 43 ? -23.481 -32.497 32.714 1.00 12.04 4481 THR B O 1
ATOM 1473 N N . LYS B 1 44 ? -22.902 -30.565 31.695 1.00 10.68 4482 LYS B N 1
ATOM 1474 C CA . LYS B 1 44 ? -21.901 -31.213 30.846 1.00 12.17 4482 LYS B CA 1
ATOM 1475 C C . LYS B 1 44 ? -20.801 -31.844 31.671 1.00 12.05 4482 LYS B C 1
ATOM 1476 O O . LYS B 1 44 ? -20.346 -32.958 31.374 1.00 11.45 4482 LYS B O 1
ATOM 1482 N N . LEU B 1 45 ? -20.339 -31.118 32.691 1.00 11.30 4483 LEU B N 1
ATOM 1483 C CA . LEU B 1 45 ? -19.244 -31.615 33.525 1.00 12.19 4483 LEU B CA 1
ATOM 1484 C C . LEU B 1 45 ? -19.698 -32.763 34.425 1.00 11.83 4483 LEU B C 1
ATOM 1485 O O . LEU B 1 45 ? -18.909 -33.643 34.731 1.00 11.79 4483 LEU B O 1
ATOM 1490 N N . ALA B 1 46 ? -20.967 -32.772 34.838 1.00 10.51 4484 ALA B N 1
ATOM 1491 C CA . ALA B 1 46 ? -21.465 -33.886 35.663 1.00 11.48 4484 ALA B CA 1
ATOM 1492 C C . ALA B 1 46 ? -21.563 -35.174 34.856 1.00 12.28 4484 ALA B C 1
ATOM 1493 O O . ALA B 1 46 ? -21.286 -36.273 35.381 1.00 12.58 4484 ALA B O 1
ATOM 1495 N N . LEU B 1 47 ? -21.978 -35.048 33.595 1.00 11.88 4485 LEU B N 1
ATOM 1496 C CA . LEU B 1 47 ? -22.015 -36.206 32.690 1.00 12.82 4485 LEU B CA 1
ATOM 1497 C C . LEU B 1 47 ? -20.620 -36.761 32.459 1.00 12.55 4485 LEU B C 1
ATOM 1498 O O . LEU B 1 47 ? -20.403 -37.968 32.524 1.00 13.37 4485 LEU B O 1
ATOM 1503 N N . ILE B 1 48 ? -19.670 -35.874 32.221 1.00 12.09 4486 ILE B N 1
ATOM 1504 C CA . ILE B 1 48 ? -18.274 -36.287 32.016 1.00 13.07 4486 ILE B CA 1
ATOM 1505 C C . ILE B 1 48 ? -17.776 -36.974 33.292 1.00 13.15 4486 ILE B C 1
ATOM 1506 O O . ILE B 1 48 ? -17.089 -38.033 33.231 1.00 14.36 4486 ILE B O 1
ATOM 1511 N N . ALA B 1 49 ? -18.150 -36.425 34.448 1.00 12.45 4487 ALA B N 1
ATOM 1512 C CA . ALA B 1 49 ? -17.755 -37.047 35.715 1.00 12.91 4487 ALA B CA 1
ATOM 1513 C C . ALA B 1 49 ? -18.264 -38.488 35.794 1.00 14.01 4487 ALA B C 1
ATOM 1514 O O . ALA B 1 49 ? -17.525 -39.387 36.179 1.00 14.74 4487 ALA B O 1
ATOM 1516 N N . ALA B 1 50 ? -19.530 -38.715 35.426 1.00 14.72 4488 ALA B N 1
ATOM 1517 C CA . ALA B 1 50 ? -20.113 -40.063 35.496 1.00 16.17 4488 ALA B CA 1
ATOM 1518 C C . ALA B 1 50 ? -19.420 -41.012 34.560 1.00 17.93 4488 ALA B C 1
ATOM 1519 O O . ALA B 1 50 ? -19.212 -42.180 34.897 1.00 19.44 4488 ALA B O 1
ATOM 1521 N N . ASP B 1 51 ? -19.070 -40.511 33.379 1.00 18.23 4489 ASP B N 1
ATOM 1522 C CA . ASP B 1 51 ? -18.338 -41.286 32.387 1.00 19.70 4489 ASP B CA 1
ATOM 1523 C C . ASP B 1 51 ? -16.959 -41.702 32.929 1.00 19.60 4489 ASP B C 1
ATOM 1524 O O . ASP B 1 51 ? -16.575 -42.864 32.783 1.00 20.23 4489 ASP B O 1
ATOM 1529 N N . TYR B 1 52 ? -16.227 -40.772 33.560 1.00 18.16 4490 TYR B N 1
ATOM 1530 C CA . TYR B 1 52 ? -14.996 -41.156 34.275 1.00 18.72 4490 TYR B CA 1
ATOM 1531 C C . TYR B 1 52 ? -15.202 -42.215 35.366 1.00 19.62 4490 TYR B C 1
ATOM 1532 O O . TYR B 1 52 ? -14.390 -43.155 35.523 1.00 20.41 4490 TYR B O 1
ATOM 1541 N N . ALA B 1 53 ? -16.290 -42.071 36.119 1.00 19.08 4491 ALA B N 1
ATOM 1542 C CA . ALA B 1 53 ? -16.579 -42.963 37.236 1.00 20.30 4491 ALA B CA 1
ATOM 1543 C C . ALA B 1 53 ? -16.794 -44.412 36.768 1.00 21.97 4491 ALA B C 1
ATOM 1544 O O . ALA B 1 53 ? -16.437 -45.368 37.481 1.00 22.62 4491 ALA B O 1
ATOM 1546 N N . VAL B 1 54 ? -17.317 -44.562 35.552 1.00 22.46 4492 VAL B N 1
ATOM 1547 C CA . VAL B 1 54 ? -17.636 -45.892 34.987 1.00 24.59 4492 VAL B CA 1
ATOM 1548 C C . VAL B 1 54 ? -16.488 -46.470 34.145 1.00 25.84 4492 VAL B C 1
ATOM 1549 O O . VAL B 1 54 ? -16.079 -47.606 34.361 1.00 26.93 4492 VAL B O 1
ATOM 1553 N N . ARG B 1 55 ? -15.963 -45.683 33.207 1.00 26.13 4493 ARG B N 1
ATOM 1554 C CA . ARG B 1 55 ? -14.960 -46.196 32.267 1.00 28.35 4493 ARG B CA 1
ATOM 1555 C C . ARG B 1 55 ? -13.600 -45.509 32.293 1.00 27.50 4493 ARG B C 1
ATOM 1556 O O . ARG B 1 55 ? -12.717 -45.884 31.527 1.00 27.63 4493 ARG B O 1
ATOM 1564 N N . GLY B 1 56 ? -13.433 -44.525 33.165 1.00 26.03 4494 GLY B N 1
ATOM 1565 C CA . GLY B 1 56 ? -12.133 -43.854 33.338 1.00 26.35 4494 GLY B CA 1
ATOM 1566 C C . GLY B 1 56 ? -11.682 -42.971 32.185 1.00 26.13 4494 GLY B C 1
ATOM 1567 O O . GLY B 1 56 ? -10.498 -42.650 32.072 1.00 26.01 4494 GLY B O 1
ATOM 1568 N N . LYS B 1 57 ? -12.625 -42.577 31.338 1.00 26.07 4495 LYS B N 1
ATOM 1569 C CA . LYS B 1 57 ? -12.370 -41.725 30.177 1.00 27.29 4495 LYS B CA 1
ATOM 1570 C C . LYS B 1 57 ? -13.709 -41.147 29.718 1.00 26.63 4495 LYS B C 1
ATOM 1571 O O . LYS B 1 57 ? -14.759 -41.654 30.099 1.00 25.91 4495 LYS B O 1
ATOM 1577 N N . SER B 1 58 ? -13.675 -40.074 28.933 1.00 28.71 4496 SER B N 1
ATOM 1578 C CA . SER B 1 58 ? -14.881 -39.482 28.381 1.00 29.06 4496 SER B CA 1
ATOM 1579 C C . SER B 1 58 ? -14.520 -38.698 27.128 1.00 31.50 4496 SER B C 1
ATOM 1580 O O . SER B 1 58 ? -13.438 -38.857 26.586 1.00 33.70 4496 SER B O 1
ATOM 1583 N N . ASP B 1 59 ? -15.434 -37.818 26.701 1.00 32.32 4497 ASP B N 1
ATOM 1584 C CA . ASP B 1 59 ? -15.177 -36.895 25.593 1.00 34.57 4497 ASP B CA 1
ATOM 1585 C C . ASP B 1 59 ? -15.929 -35.602 25.861 1.00 33.19 4497 ASP B C 1
ATOM 1586 O O . ASP B 1 59 ? -17.139 -35.628 26.065 1.00 31.69 4497 ASP B O 1
ATOM 1591 N N . LYS B 1 60 ? -15.229 -34.470 25.895 1.00 33.18 4498 LYS B N 1
ATOM 1592 C CA . LYS B 1 60 ? -15.939 -33.179 26.009 1.00 31.82 4498 LYS B CA 1
ATOM 1593 C C . LYS B 1 60 ? -16.293 -32.590 24.637 1.00 32.66 4498 LYS B C 1
ATOM 1594 O O . LYS B 1 60 ? -16.885 -31.507 24.578 1.00 31.94 4498 LYS B O 1
ATOM 1600 N N . ASP B 1 61 ? -15.930 -33.295 23.556 1.00 33.83 4499 ASP B N 1
ATOM 1601 C CA . ASP B 1 61 ? -16.367 -32.922 22.204 1.00 34.83 4499 ASP B CA 1
ATOM 1602 C C . ASP B 1 61 ? -17.747 -33.463 21.778 1.00 33.57 4499 ASP B C 1
ATOM 1603 O O . ASP B 1 61 ? -18.209 -33.172 20.673 1.00 34.87 4499 ASP B O 1
ATOM 1608 N N . VAL B 1 62 ? -18.363 -34.284 22.618 1.00 30.79 4500 VAL B N 1
ATOM 1609 C CA . VAL B 1 62 ? -19.728 -34.809 22.361 1.00 29.35 4500 VAL B CA 1
ATOM 1610 C C . VAL B 1 62 ? -20.725 -33.894 23.077 1.00 27.11 4500 VAL B C 1
ATOM 1611 O O . VAL B 1 62 ? -20.451 -33.457 24.192 1.00 25.00 4500 VAL B O 1
ATOM 1615 N N . LYS B 1 63 ? -21.857 -33.586 22.428 1.00 27.01 4501 LYS B N 1
ATOM 1616 C CA . LYS B 1 63 ? -22.910 -32.766 23.038 1.00 25.42 4501 LYS B CA 1
ATOM 1617 C C . LYS B 1 63 ? -23.473 -33.515 24.253 1.00 21.97 4501 LYS B C 1
ATOM 1618 O O . LYS B 1 63 ? -23.507 -34.740 24.247 1.00 21.04 4501 LYS B O 1
ATOM 1624 N N . PRO B 1 64 ? -23.880 -32.779 25.308 1.00 20.14 4502 PRO B N 1
ATOM 1625 C CA . PRO B 1 64 ? -24.424 -33.435 26.493 1.00 18.16 4502 PRO B CA 1
ATOM 1626 C C . PRO B 1 64 ? -25.505 -34.477 26.238 1.00 17.35 4502 PRO B C 1
ATOM 1627 O O . PRO B 1 64 ? -25.459 -35.536 26.857 1.00 16.81 4502 PRO B O 1
ATOM 1631 N N . THR B 1 65 ? -26.466 -34.210 25.361 1.00 17.01 4503 THR B N 1
ATOM 1632 C CA . THR B 1 65 ? -27.546 -35.200 25.174 1.00 17.83 4503 THR B CA 1
ATOM 1633 C C . THR B 1 65 ? -27.001 -36.524 24.594 1.00 17.64 4503 THR B C 1
ATOM 1634 O O . THR B 1 65 ? -27.435 -37.630 24.985 1.00 16.03 4503 THR B O 1
ATOM 1638 N N . ALA B 1 66 ? -26.025 -36.395 23.705 1.00 19.32 4504 ALA B N 1
ATOM 1639 C CA . ALA B 1 66 ? -25.365 -37.538 23.110 1.00 20.96 4504 ALA B CA 1
ATOM 1640 C C . ALA B 1 66 ? -24.549 -38.309 24.155 1.00 20.74 4504 ALA B C 1
ATOM 1641 O O . ALA B 1 66 ? -24.534 -39.535 24.125 1.00 22.12 4504 ALA B O 1
ATOM 1643 N N . LEU B 1 67 ? -23.868 -37.609 25.065 1.00 20.40 4505 LEU B N 1
ATOM 1644 C CA . LEU B 1 67 ? -23.132 -38.283 26.136 1.00 20.57 4505 LEU B CA 1
ATOM 1645 C C . LEU B 1 67 ? -24.142 -39.005 27.043 1.00 18.90 4505 LEU B C 1
ATOM 1646 O O . LEU B 1 67 ? -23.912 -40.154 27.432 1.00 18.66 4505 LEU B O 1
ATOM 1651 N N . ALA B 1 68 ? -25.242 -38.319 27.388 1.00 17.39 4506 ALA B N 1
ATOM 1652 C CA . ALA B 1 68 ? -26.274 -38.924 28.259 1.00 16.89 4506 ALA B CA 1
ATOM 1653 C C . ALA B 1 68 ? -26.855 -40.223 27.697 1.00 17.88 4506 ALA B C 1
ATOM 1654 O O . ALA B 1 68 ? -27.156 -41.146 28.457 1.00 17.60 4506 ALA B O 1
ATOM 1656 N N . GLN B 1 69 ? -27.045 -40.266 26.379 1.00 19.94 4507 GLN B N 1
ATOM 1657 C CA . GLN B 1 69 ? -27.585 -41.462 25.699 1.00 22.43 4507 GLN B CA 1
ATOM 1658 C C . GLN B 1 69 ? -26.681 -42.670 25.969 1.00 22.67 4507 GLN B C 1
ATOM 1659 O O . GLN B 1 69 ? -27.187 -43.743 26.286 1.00 22.25 4507 GLN B O 1
ATOM 1665 N N . LYS B 1 70 ? -25.358 -42.478 25.902 1.00 23.65 4508 LYS B N 1
ATOM 1666 C CA . LYS B 1 70 ? -24.392 -43.548 26.232 1.00 25.87 4508 LYS B CA 1
ATOM 1667 C C . LYS B 1 70 ? -24.446 -43.927 27.701 1.00 23.50 4508 LYS B C 1
ATOM 1668 O O . LYS B 1 70 ? -24.440 -45.115 28.037 1.00 23.61 4508 LYS B O 1
ATOM 1674 N N . ILE B 1 71 ? -24.441 -42.914 28.569 1.00 21.62 4509 ILE B N 1
ATOM 1675 C CA . ILE B 1 71 ? -24.347 -43.098 30.018 1.00 20.66 4509 ILE B CA 1
ATOM 1676 C C . ILE B 1 71 ? -25.614 -43.751 30.576 1.00 20.77 4509 ILE B C 1
ATOM 1677 O O . ILE B 1 71 ? -25.530 -44.565 31.504 1.00 21.32 4509 ILE B O 1
ATOM 1682 N N . GLU B 1 72 ? -26.771 -43.441 29.992 1.00 20.06 4510 GLU B N 1
ATOM 1683 C CA . GLU B 1 72 ? -28.063 -43.979 30.486 1.00 20.53 4510 GLU B CA 1
ATOM 1684 C C . GLU B 1 72 ? -28.055 -45.520 30.470 1.00 22.92 4510 GLU B C 1
ATOM 1685 O O . GLU B 1 72 ? -28.729 -46.168 31.282 1.00 22.90 4510 GLU B O 1
ATOM 1691 N N . GLU B 1 73 ? -27.292 -46.079 29.535 1.00 25.10 4511 GLU B N 1
ATOM 1692 C CA . GLU B 1 73 ? -27.184 -47.529 29.348 1.00 29.09 4511 GLU B CA 1
ATOM 1693 C C . GLU B 1 73 ? -26.402 -48.211 30.474 1.00 28.11 4511 GLU B C 1
ATOM 1694 O O . GLU B 1 73 ? -26.429 -49.425 30.587 1.00 28.94 4511 GLU B O 1
ATOM 1700 N N . TYR B 1 74 ? -25.724 -47.431 31.315 1.00 27.25 4512 TYR B N 1
ATOM 1701 C CA . TYR B 1 74 ? -24.849 -47.990 32.350 1.00 27.68 4512 TYR B CA 1
ATOM 1702 C C . TYR B 1 74 ? -25.598 -48.616 33.507 1.00 27.21 4512 TYR B C 1
ATOM 1703 O O . TYR B 1 74 ? -25.052 -49.481 34.185 1.00 27.74 4512 TYR B O 1
ATOM 1712 N N . SER B 1 75 ? -26.828 -48.157 33.758 1.00 25.48 4513 SER B N 1
ATOM 1713 C CA . SER B 1 75 ? -27.558 -48.593 34.953 1.00 25.42 4513 SER B CA 1
ATOM 1714 C C . SER B 1 75 ? -29.013 -48.203 34.873 1.00 24.36 4513 SER B C 1
ATOM 1715 O O . SER B 1 75 ? -29.316 -47.125 34.383 1.00 22.68 4513 SER B O 1
ATOM 1718 N N . GLN B 1 76 ? -29.877 -49.062 35.418 1.00 24.64 4514 GLN B N 1
ATOM 1719 C CA . GLN B 1 76 ? -31.294 -48.753 35.665 1.00 24.71 4514 GLN B CA 1
ATOM 1720 C C . GLN B 1 76 ? -31.489 -47.514 36.501 1.00 23.79 4514 GLN B C 1
ATOM 1721 O O . GLN B 1 76 ? -32.530 -46.852 36.386 1.00 22.97 4514 GLN B O 1
ATOM 1727 N N . GLN B 1 77 ? -30.495 -47.222 37.349 1.00 23.88 4515 GLN B N 1
ATOM 1728 C CA . GLN B 1 77 ? -30.530 -46.069 38.228 1.00 23.74 4515 GLN B CA 1
ATOM 1729 C C . GLN B 1 77 ? -30.537 -44.773 37.407 1.00 21.77 4515 GLN B C 1
ATOM 1730 O O . GLN B 1 77 ? -30.865 -43.693 37.931 1.00 20.60 4515 GLN B O 1
ATOM 1736 N N . LEU B 1 78 ? -30.125 -44.885 36.142 1.00 20.36 4516 LEU B N 1
ATOM 1737 C CA . LEU B 1 78 ? -30.003 -43.710 35.259 1.00 18.75 4516 LEU B CA 1
ATOM 1738 C C . LEU B 1 78 ? -31.142 -43.598 34.231 1.00 18.82 4516 LEU B C 1
ATOM 1739 O O . LEU B 1 78 ? -31.092 -42.766 33.344 1.00 18.53 4516 LEU B O 1
ATOM 1744 N N . GLU B 1 79 ? -32.187 -44.412 34.379 1.00 18.86 4517 GLU B N 1
ATOM 1745 C CA . GLU B 1 79 ? -33.384 -44.341 33.556 1.00 19.25 4517 GLU B CA 1
ATOM 1746 C C . GLU B 1 79 ? -33.840 -42.872 33.418 1.00 18.10 4517 GLU B C 1
ATOM 1747 O O . GLU B 1 79 ? -33.892 -42.150 34.423 1.00 17.17 4517 GLU B O 1
ATOM 1753 N N . GLY B 1 80 ? -34.185 -42.454 32.199 1.00 16.94 4518 GLY B N 1
ATOM 1754 C CA . GLY B 1 80 ? -34.677 -41.094 31.951 1.00 16.46 4518 GLY B CA 1
ATOM 1755 C C . GLY B 1 80 ? -33.587 -40.017 31.789 1.00 15.03 4518 GLY B C 1
ATOM 1756 O O . GLY B 1 80 ? -33.899 -38.862 31.520 1.00 14.90 4518 GLY B O 1
ATOM 1757 N N . LEU B 1 81 ? -32.316 -40.365 31.958 1.00 14.05 4519 LEU B N 1
ATOM 1758 C CA . LEU B 1 81 ? -31.268 -39.332 31.931 1.00 13.27 4519 LEU B CA 1
ATOM 1759 C C . LEU B 1 81 ? -31.250 -38.529 30.624 1.00 13.66 4519 LEU B C 1
ATOM 1760 O O . LEU B 1 81 ? -31.097 -37.301 30.623 1.00 13.74 4519 LEU B O 1
ATOM 1765 N N . THR B 1 82 ? -31.358 -39.223 29.500 1.00 15.15 4520 THR B N 1
ATOM 1766 C CA . THR B 1 82 ? -31.241 -38.573 28.199 1.00 16.52 4520 THR B CA 1
ATOM 1767 C C . THR B 1 82 ? -32.313 -37.500 28.035 1.00 16.02 4520 THR B C 1
ATOM 1768 O O . THR B 1 82 ? -32.003 -36.362 27.672 1.00 15.66 4520 THR B O 1
ATOM 1772 N N . ASN B 1 83 ? -33.567 -37.846 28.324 1.00 15.57 4521 ASN B N 1
ATOM 1773 C CA . ASN B 1 83 ? -34.632 -36.839 28.283 1.00 16.19 4521 ASN B CA 1
ATOM 1774 C C . ASN B 1 83 ? -34.403 -35.724 29.290 1.00 14.46 4521 ASN B C 1
ATOM 1775 O O . ASN B 1 83 ? -34.647 -34.553 28.983 1.00 15.03 4521 ASN B O 1
ATOM 1780 N N . ASP B 1 84 ? -33.913 -36.066 30.488 1.00 13.82 4522 ASP B N 1
ATOM 1781 C CA . ASP B 1 84 ? -33.645 -35.035 31.507 1.00 13.26 4522 ASP B CA 1
ATOM 1782 C C . ASP B 1 84 ? -32.645 -33.997 31.002 1.00 12.92 4522 ASP B C 1
ATOM 1783 O O . ASP B 1 84 ? -32.765 -32.796 31.291 1.00 13.11 4522 ASP B O 1
ATOM 1788 N N . VAL B 1 85 ? -31.638 -34.462 30.280 1.00 12.36 4523 VAL B N 1
ATOM 1789 C CA . VAL B 1 85 ? -30.553 -33.588 29.749 1.00 12.12 4523 VAL B CA 1
ATOM 1790 C C . VAL B 1 85 ? -31.025 -32.793 28.532 1.00 12.72 4523 VAL B C 1
ATOM 1791 O O . VAL B 1 85 ? -30.701 -31.611 28.356 1.00 13.14 4523 VAL B O 1
ATOM 1795 N N . HIS B 1 86 ? -31.871 -33.427 27.726 1.00 13.96 4524 HIS B N 1
ATOM 1796 C CA . HIS B 1 86 ? -32.434 -32.782 26.563 1.00 15.18 4524 HIS B CA 1
ATOM 1797 C C . HIS B 1 86 ? -33.314 -31.555 26.926 1.00 15.19 4524 HIS B C 1
ATOM 1798 O O . HIS B 1 86 ? -33.547 -30.665 26.080 1.00 16.40 4524 HIS B O 1
ATOM 1805 N N . THR B 1 87 ? -33.826 -31.501 28.160 1.00 15.56 4525 THR B N 1
ATOM 1806 C CA . THR B 1 87 ? -34.647 -30.340 28.598 1.00 14.24 4525 THR B CA 1
ATOM 1807 C C . THR B 1 87 ? -33.924 -29.016 28.295 1.00 13.66 4525 THR B C 1
ATOM 1808 O O . THR B 1 87 ? -34.564 -28.027 27.938 1.00 12.78 4525 THR B O 1
ATOM 1812 N N . LEU B 1 88 ? -32.600 -28.980 28.448 1.00 14.23 4526 LEU B N 1
ATOM 1813 C CA . L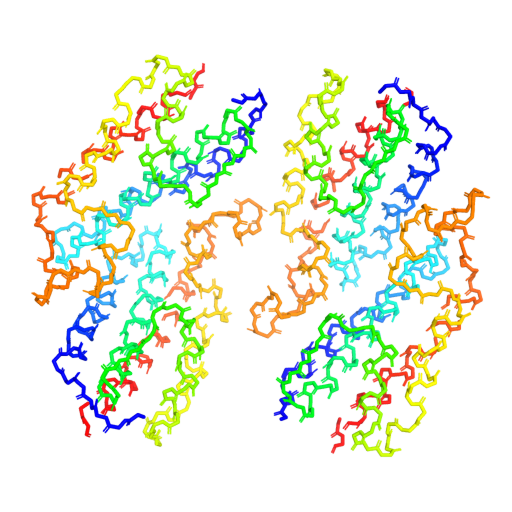EU B 1 88 ? -31.898 -27.696 28.268 1.00 15.46 4526 LEU B CA 1
ATOM 1814 C C . LEU B 1 88 ? -32.091 -27.154 26.850 1.00 15.46 4526 LEU B C 1
ATOM 1815 O O . LEU B 1 88 ? -32.495 -25.997 26.688 1.00 14.63 4526 LEU B O 1
ATOM 1820 N N . GLU B 1 89 ? -31.847 -28.011 25.855 1.00 16.54 4527 GLU B N 1
ATOM 1821 C CA . GLU B 1 89 ? -32.050 -27.690 24.436 1.00 19.05 4527 GLU B CA 1
ATOM 1822 C C . GLU B 1 89 ? -33.500 -27.286 24.146 1.00 18.04 4527 GLU B C 1
ATOM 1823 O O . GLU B 1 89 ? -33.748 -26.340 23.386 1.00 17.76 4527 GLU B O 1
ATOM 1829 N N . ALA B 1 90 ? -34.458 -28.026 24.732 1.00 16.83 4528 ALA B N 1
ATOM 1830 C CA . ALA B 1 90 ? -35.874 -27.701 24.633 1.00 16.98 4528 ALA B CA 1
ATOM 1831 C C . ALA B 1 90 ? -36.213 -26.295 25.115 1.00 16.43 4528 ALA B C 1
ATOM 1832 O O . ALA B 1 90 ? -37.151 -25.696 24.579 1.00 16.62 4528 ALA B O 1
ATOM 1834 N N . TYR B 1 91 ? -35.491 -25.795 26.125 1.00 15.43 4529 TYR B N 1
ATOM 1835 C CA . TYR B 1 91 ? -35.651 -24.416 26.640 1.00 15.62 4529 TYR B CA 1
ATOM 1836 C C . TYR B 1 91 ? -34.761 -23.372 25.914 1.00 15.86 4529 TYR B C 1
ATOM 1837 O O . TYR B 1 91 ? -34.672 -22.211 26.331 1.00 16.01 4529 TYR B O 1
ATOM 1846 N N . GLY B 1 92 ? -34.130 -23.788 24.821 1.00 15.87 4530 GLY B N 1
ATOM 1847 C CA . GLY B 1 92 ? -33.320 -22.893 23.989 1.00 15.15 4530 GLY B CA 1
ATOM 1848 C C . GLY B 1 92 ? -31.921 -22.701 24.521 1.00 14.16 4530 GLY B C 1
ATOM 1849 O O . GLY B 1 92 ? -31.210 -21.795 24.075 1.00 14.24 4530 GLY B O 1
ATOM 1850 N N . VAL B 1 93 ? -31.499 -23.571 25.456 1.00 12.77 4531 VAL B N 1
ATOM 1851 C CA . VAL B 1 93 ? -30.195 -23.451 26.100 1.00 12.74 4531 VAL B CA 1
ATOM 1852 C C . VAL B 1 93 ? -29.191 -24.420 25.503 1.00 13.17 4531 VAL B C 1
ATOM 1853 O O . VAL B 1 93 ? -29.378 -25.646 25.540 1.00 14.46 4531 VAL B O 1
ATOM 1857 N N . ASP B 1 94 ? -28.100 -23.870 24.992 1.00 13.62 4532 ASP B N 1
ATOM 1858 C CA . ASP B 1 94 ? -26.917 -24.665 24.694 1.00 14.80 4532 ASP B CA 1
ATOM 1859 C C . ASP B 1 94 ? -25.655 -23.777 24.772 1.00 14.13 4532 ASP B C 1
ATOM 1860 O O . ASP B 1 94 ? -25.762 -22.587 25.139 1.00 14.02 4532 ASP B O 1
ATOM 1865 N N . SER B 1 95 ? -24.477 -24.324 24.466 1.00 14.76 4533 SER B N 1
ATOM 1866 C CA . SER B 1 95 ? -23.253 -23.529 24.688 1.00 15.13 4533 SER B CA 1
ATOM 1867 C C . SER B 1 95 ? -23.231 -22.227 23.866 1.00 15.04 4533 SER B C 1
ATOM 1868 O O . SER B 1 95 ? -22.819 -21.156 24.343 1.00 14.65 4533 SER B O 1
ATOM 1871 N N . LEU B 1 96 ? -23.663 -22.303 22.624 1.00 14.88 4534 LEU B N 1
ATOM 1872 C CA . LEU B 1 96 ? -23.498 -21.152 21.731 1.00 16.00 4534 LEU B CA 1
ATOM 1873 C C . LEU B 1 96 ? -24.632 -20.135 21.845 1.00 15.88 4534 LEU B C 1
ATOM 1874 O O . LEU B 1 96 ? -24.392 -18.913 21.847 1.00 15.51 4534 LEU B O 1
ATOM 1879 N N . LYS B 1 97 ? -25.867 -20.623 21.970 1.00 15.94 4535 LYS B N 1
ATOM 1880 C CA . LYS B 1 97 ? -27.035 -19.734 22.036 1.00 16.45 4535 LYS B CA 1
ATOM 1881 C C . LYS B 1 97 ? -27.111 -18.882 23.300 1.00 15.28 4535 LYS B C 1
ATOM 1882 O O . LYS B 1 97 ? -27.765 -17.823 23.306 1.00 14.82 4535 LYS B O 1
ATOM 1888 N N . THR B 1 98 ? -26.414 -19.291 24.350 1.00 13.16 4536 THR B N 1
ATOM 1889 C CA . THR B 1 98 ? -26.362 -18.467 25.560 1.00 12.78 4536 THR B CA 1
ATOM 1890 C C . THR B 1 98 ? -25.232 -17.428 25.485 1.00 11.93 4536 THR B C 1
ATOM 1891 O O . THR B 1 98 ? -25.045 -16.647 26.425 1.00 12.07 4536 THR B O 1
ATOM 1895 N N . ARG B 1 99 ? -24.451 -17.462 24.410 1.00 11.58 4537 ARG B N 1
ATOM 1896 C CA . ARG B 1 99 ? -23.236 -16.597 24.312 1.00 12.27 4537 ARG B CA 1
ATOM 1897 C C . ARG B 1 99 ? -23.118 -15.690 23.088 1.00 13.22 4537 ARG B C 1
ATOM 1898 O O . ARG B 1 99 ? -22.606 -14.564 23.202 1.00 13.65 4537 ARG B O 1
ATOM 1906 N N . TYR B 1 100 ? -23.595 -16.150 21.933 1.00 13.09 4538 TYR B N 1
ATOM 1907 C CA . TYR B 1 100 ? -23.275 -15.467 20.660 1.00 14.36 4538 TYR B CA 1
ATOM 1908 C C . TYR B 1 100 ? -24.500 -14.965 19.885 1.00 14.56 4538 TYR B C 1
ATOM 1909 O O . TYR B 1 100 ? -25.327 -15.755 19.466 1.00 15.66 4538 TYR B O 1
ATOM 1918 N N . PRO B 1 101 ? -24.602 -13.635 19.685 1.00 14.96 4539 PRO B N 1
ATOM 1919 C CA . PRO B 1 101 ? -25.757 -13.062 18.955 1.00 15.28 4539 PRO B CA 1
ATOM 1920 C C . PRO B 1 101 ? -26.012 -13.622 17.528 1.00 16.55 4539 PRO B C 1
ATOM 1921 O O . PRO B 1 101 ? -27.177 -13.671 17.100 1.00 17.08 4539 PRO B O 1
ATOM 1925 N N . ASP B 1 102 ? -24.973 -14.064 16.821 1.00 17.24 4540 ASP B N 1
ATOM 1926 C CA . ASP B 1 102 ? -25.155 -14.556 15.430 1.00 19.56 4540 ASP B CA 1
ATOM 1927 C C . ASP B 1 102 ? -25.925 -15.884 15.377 1.00 20.23 4540 ASP B C 1
ATOM 1928 O O . ASP B 1 102 ? -26.412 -16.285 14.317 1.00 20.91 4540 ASP B O 1
ATOM 1933 N N . LEU B 1 103 ? -26.058 -16.545 16.521 1.00 19.68 4541 LEU B N 1
ATOM 1934 C CA . LEU B 1 103 ? -26.890 -17.756 16.625 1.00 20.55 4541 LEU B CA 1
ATOM 1935 C C . LEU B 1 103 ? -28.353 -17.482 16.926 1.00 19.52 4541 LEU B C 1
ATOM 1936 O O . LEU B 1 103 ? -29.162 -18.415 17.006 1.00 19.33 4541 LEU B O 1
ATOM 1941 N N . LEU B 1 104 ? -28.693 -16.217 17.121 1.00 18.08 4542 LEU B N 1
ATOM 1942 C CA . LEU B 1 104 ? -30.017 -15.843 17.580 1.00 18.20 4542 LEU B CA 1
ATOM 1943 C C . LEU B 1 104 ? -30.718 -14.978 16.527 1.00 18.65 4542 LEU B C 1
ATOM 1944 O O . LEU B 1 104 ? -30.050 -14.292 15.755 1.00 18.56 4542 LEU B O 1
ATOM 1949 N N . PRO B 1 105 ? -32.056 -15.048 16.465 1.00 19.80 4543 PRO B N 1
ATOM 1950 C CA . PRO B 1 105 ? -32.781 -14.242 15.488 1.00 21.10 4543 PRO B CA 1
ATOM 1951 C C . PRO B 1 105 ? -32.621 -12.765 15.805 1.00 20.55 4543 PRO B C 1
ATOM 1952 O O . PRO B 1 105 ? -32.844 -12.332 16.943 1.00 19.63 4543 PRO B O 1
ATOM 1956 N N . PHE B 1 106 ? -32.185 -12.015 14.805 1.00 21.29 4544 PHE B N 1
ATOM 1957 C CA . PHE B 1 106 ? -31.961 -10.583 14.924 1.00 21.31 4544 PHE B CA 1
ATOM 1958 C C . PHE B 1 106 ? -33.254 -9.878 15.371 1.00 21.87 4544 PHE B C 1
ATOM 1959 O O . PHE B 1 106 ? -34.315 -10.163 14.844 1.00 21.56 4544 PHE B O 1
ATOM 1967 N N . PRO B 1 107 ? -33.163 -8.900 16.296 1.00 21.81 4545 PRO B N 1
ATOM 1968 C CA . PRO B 1 107 ? -32.004 -8.296 16.942 1.00 21.34 4545 PRO B CA 1
ATOM 1969 C C . PRO B 1 107 ? -31.568 -8.929 18.269 1.00 19.72 4545 PRO B C 1
ATOM 1970 O O . PRO B 1 107 ? -30.740 -8.354 18.952 1.00 19.16 4545 PRO B O 1
ATOM 1974 N N . GLN B 1 108 ? -32.111 -10.090 18.620 1.00 18.72 4546 GLN B N 1
ATOM 1975 C CA . GLN B 1 108 ? -31.900 -10.688 19.955 1.00 18.12 4546 GLN B CA 1
ATOM 1976 C C . GLN B 1 108 ? -30.414 -10.869 20.318 1.00 15.42 4546 GLN B C 1
ATOM 1977 O O . GLN B 1 108 ? -29.602 -11.258 19.480 1.00 14.43 4546 GLN B O 1
ATOM 1983 N N . ILE B 1 109 ? -30.074 -10.579 21.578 1.00 14.60 4547 ILE B N 1
ATOM 1984 C CA . ILE B 1 109 ? -28.788 -10.969 22.145 1.00 13.49 4547 ILE B CA 1
ATOM 1985 C C . ILE B 1 109 ? -29.040 -11.922 23.313 1.00 13.18 4547 ILE B C 1
ATOM 1986 O O . ILE B 1 109 ? -30.181 -12.007 23.788 1.00 13.63 4547 ILE B O 1
ATOM 1991 N N . PRO B 1 110 ? -28.006 -12.676 23.743 1.00 12.21 4548 PRO B N 1
ATOM 1992 C CA . PRO B 1 110 ? -28.259 -13.539 24.924 1.00 12.03 4548 PRO B CA 1
ATOM 1993 C C . PRO B 1 110 ? -28.909 -12.845 26.128 1.00 12.75 4548 PRO B C 1
ATOM 1994 O O . PRO B 1 110 ? -29.775 -13.451 26.792 1.00 13.22 4548 PRO B O 1
ATOM 1998 N N . ASN B 1 111 ? -28.525 -11.599 26.408 1.00 11.98 4549 ASN B N 1
ATOM 1999 C CA . ASN B 1 111 ? -29.042 -10.867 27.574 1.00 13.62 4549 ASN B CA 1
ATOM 2000 C C . ASN B 1 111 ? -30.552 -10.612 27.530 1.00 14.46 4549 ASN B C 1
ATOM 2001 O O . ASN B 1 111 ? -31.133 -10.294 28.578 1.00 15.57 4549 ASN B O 1
ATOM 2006 N N . ASP B 1 112 ? -31.183 -10.691 26.359 1.00 20.25 4550 ASP B N 1
ATOM 2007 C CA . ASP B 1 112 ? -32.664 -10.599 26.334 1.00 20.60 4550 ASP B CA 1
ATOM 2008 C C . ASP B 1 112 ? -33.408 -11.828 25.802 1.00 19.58 4550 ASP B C 1
ATOM 2009 O O . ASP B 1 112 ? -34.613 -11.759 25.475 1.00 20.24 4550 ASP B O 1
ATOM 2014 N N . ARG B 1 113 ? -32.695 -12.940 25.729 1.00 18.00 4551 ARG B N 1
ATOM 2015 C CA . ARG B 1 113 ? -33.250 -14.173 25.192 1.00 18.10 4551 ARG B CA 1
ATOM 2016 C C . ARG B 1 113 ? -34.051 -14.966 26.245 1.00 17.71 4551 ARG B C 1
ATOM 2017 O O . ARG B 1 113 ? -35.096 -15.565 25.934 1.00 17.88 4551 ARG B O 1
ATOM 2025 N N . PHE B 1 114 ? -33.550 -15.012 27.477 1.00 17.60 4552 PHE B N 1
ATOM 2026 C CA . PHE B 1 114 ? -34.148 -15.898 28.506 1.00 17.87 4552 PHE B CA 1
ATOM 2027 C C . PHE B 1 114 ? -34.932 -15.131 29.566 1.00 18.56 4552 PHE B C 1
ATOM 2028 O O . PHE B 1 114 ? -34.396 -14.219 30.207 1.00 19.72 4552 PHE B O 1
ATOM 2036 N N . THR B 1 115 ? -36.204 -15.505 29.735 1.00 19.37 4553 THR B N 1
ATOM 2037 C CA . THR B 1 115 ? -37.075 -14.951 30.779 1.00 19.30 4553 THR B CA 1
ATOM 2038 C C . THR B 1 115 ? -36.616 -15.442 32.148 1.00 18.69 4553 THR B C 1
ATOM 2039 O O . THR B 1 115 ? -35.908 -16.448 32.264 1.00 16.79 4553 THR B O 1
ATOM 2043 N N . SER B 1 116 ? -37.025 -14.761 33.195 1.00 19.08 4554 SER B N 1
ATOM 2044 C CA . SER B 1 116 ? -36.646 -15.221 34.529 1.00 20.21 4554 SER B CA 1
ATOM 2045 C C . SER B 1 116 ? -37.316 -16.565 34.837 1.00 19.31 4554 SER B C 1
ATOM 2046 O O . SER B 1 116 ? -36.729 -17.410 35.514 1.00 17.51 4554 SER B O 1
ATOM 2049 N N . GLU B 1 117 ? -38.505 -16.784 34.264 1.00 19.57 4555 GLU B N 1
ATOM 2050 C CA . GLU B 1 117 ? -39.196 -18.077 34.401 1.00 20.12 4555 GLU B CA 1
ATOM 2051 C C . GLU B 1 117 ? -38.429 -19.205 33.738 1.00 17.83 4555 GLU B C 1
ATOM 2052 O O . GLU B 1 117 ? -38.278 -20.283 34.319 1.00 16.75 4555 GLU B O 1
ATOM 2058 N N . VAL B 1 118 ? -37.930 -18.964 32.523 1.00 17.18 4556 VAL B N 1
ATOM 2059 C CA . VAL B 1 118 ? -37.099 -19.980 31.863 1.00 16.01 4556 VAL B CA 1
ATOM 2060 C C . VAL B 1 118 ? -35.827 -20.248 32.688 1.00 14.79 4556 VAL B C 1
ATOM 2061 O O . VAL B 1 118 ? -35.417 -21.405 32.846 1.00 13.36 4556 VAL B O 1
ATOM 2065 N N . ALA B 1 119 ? -35.225 -19.193 33.244 1.00 15.05 4557 ALA B N 1
ATOM 2066 C CA . ALA B 1 119 ? -34.038 -19.352 34.090 1.00 14.73 4557 ALA B CA 1
ATOM 2067 C C . ALA B 1 119 ? -34.316 -20.275 35.278 1.00 14.68 4557 ALA B C 1
ATOM 2068 O O . ALA B 1 119 ? -33.484 -21.161 35.619 1.00 12.77 4557 ALA B O 1
ATOM 2078 N N . ARG B 1 121 ? -36.802 -22.572 35.496 1.00 14.54 4559 ARG B N 1
ATOM 2079 C CA . ARG B 1 121 ? -37.088 -23.957 35.028 1.00 13.29 4559 ARG B CA 1
ATOM 2080 C C . ARG B 1 121 ? -35.772 -24.664 34.723 1.00 12.09 4559 ARG B C 1
ATOM 2081 O O . ARG B 1 121 ? -35.602 -25.859 35.025 1.00 11.08 4559 ARG B O 1
ATOM 2089 N N . VAL B 1 122 ? -34.841 -23.938 34.118 1.00 11.28 4560 VAL B N 1
ATOM 2090 C CA . VAL B 1 122 ? -33.516 -24.494 33.817 1.00 11.66 4560 VAL B CA 1
ATOM 2091 C C . VAL B 1 122 ? -32.760 -24.900 35.095 1.00 11.63 4560 VAL B C 1
ATOM 2092 O O . VAL B 1 122 ? -32.128 -25.965 35.142 1.00 11.53 4560 VAL B O 1
ATOM 2104 N N . GLU B 1 124 ? -34.128 -25.866 37.907 1.00 12.38 4562 GLU B N 1
ATOM 2105 C CA . GLU B 1 124 ? -34.862 -27.068 38.347 1.00 13.94 4562 GLU B CA 1
ATOM 2106 C C . GLU B 1 124 ? -34.482 -28.280 37.499 1.00 13.46 4562 GLU B C 1
ATOM 2107 O O . GLU B 1 124 ? -34.277 -29.352 38.058 1.00 13.41 4562 GLU B O 1
ATOM 2113 N N . CYS B 1 125 ? -34.405 -28.122 36.169 1.00 12.95 4563 CYS B N 1
ATOM 2114 C CA . CYS B 1 125 ? -33.959 -29.234 35.298 1.00 13.55 4563 CYS B CA 1
ATOM 2115 C C . CYS B 1 125 ? -32.551 -29.687 35.620 1.00 12.48 4563 CYS B C 1
ATOM 2116 O O . CYS B 1 125 ? -32.252 -30.878 35.618 1.00 11.59 4563 CYS B O 1
ATOM 2119 N N . THR B 1 126 ? -31.664 -28.727 35.852 1.00 11.20 4564 THR B N 1
ATOM 2120 C CA . THR B 1 126 ? -30.273 -29.022 36.213 1.00 12.29 4564 THR B CA 1
ATOM 2121 C C . THR B 1 126 ? -30.204 -29.767 37.556 1.00 12.36 4564 THR B C 1
ATOM 2122 O O . THR B 1 126 ? -29.475 -30.767 37.654 1.00 12.87 4564 THR B O 1
ATOM 2126 N N . ALA B 1 127 ? -30.977 -29.321 38.553 1.00 12.37 4565 ALA B N 1
ATOM 2127 C CA . ALA B 1 127 ? -31.085 -30.053 39.819 1.00 13.41 4565 ALA B CA 1
ATOM 2128 C C . ALA B 1 127 ? -31.408 -31.560 39.581 1.00 13.56 4565 ALA B C 1
ATOM 2129 O O . ALA B 1 127 ? -30.774 -32.444 40.178 1.00 13.85 4565 ALA B O 1
ATOM 2131 N N . CYS B 1 128 ? -32.400 -31.836 38.730 1.00 14.38 4566 CYS B N 1
ATOM 2132 C CA . CYS B 1 128 ? -32.827 -33.214 38.454 1.00 15.85 4566 CYS B CA 1
ATOM 2133 C C . CYS B 1 128 ? -31.701 -34.075 37.870 1.00 15.11 4566 CYS B C 1
ATOM 2134 O O . CYS B 1 128 ? -31.527 -35.250 38.241 1.00 15.64 4566 CYS B O 1
ATOM 2137 N N . ILE B 1 129 ? -30.969 -33.482 36.938 1.00 13.60 4567 ILE B N 1
ATOM 2138 C CA . ILE B 1 129 ? -29.794 -34.128 36.313 1.00 12.94 4567 ILE B CA 1
ATOM 2139 C C . ILE B 1 129 ? -28.698 -34.439 37.345 1.00 13.03 4567 ILE B C 1
ATOM 2140 O O . ILE B 1 129 ? -28.151 -35.559 37.387 1.00 12.57 4567 ILE B O 1
ATOM 2145 N N . ILE B 1 130 ? -28.369 -33.448 38.159 1.00 12.35 4568 ILE B N 1
ATOM 2146 C CA . ILE B 1 130 ? -27.324 -33.601 39.171 1.00 13.40 4568 ILE B CA 1
ATOM 2147 C C . ILE B 1 130 ? -27.733 -34.645 40.186 1.00 13.59 4568 ILE B C 1
ATOM 2148 O O . ILE B 1 130 ? -26.935 -35.503 40.573 1.00 14.65 4568 ILE B O 1
ATOM 2153 N N . ILE B 1 131 ? -28.990 -34.599 40.604 1.00 12.95 4569 ILE B N 1
ATOM 2154 C CA . ILE B 1 131 ? -29.499 -35.618 41.547 1.00 12.94 4569 ILE B CA 1
ATOM 2155 C C . ILE B 1 131 ? -29.285 -37.031 41.006 1.00 13.68 4569 ILE B C 1
ATOM 2156 O O . ILE B 1 131 ? -28.748 -37.896 41.718 1.00 13.67 4569 ILE B O 1
ATOM 2161 N N . LYS B 1 132 ? -29.697 -37.265 39.753 1.00 13.23 4570 LYS B N 1
ATOM 2162 C CA . LYS B 1 132 ? -29.653 -38.580 39.153 1.00 14.94 4570 LYS B CA 1
ATOM 2163 C C . LYS B 1 132 ? -28.213 -39.079 39.036 1.00 14.65 4570 LYS B C 1
ATOM 2164 O O . LYS B 1 132 ? -27.906 -40.243 39.356 1.00 14.71 4570 LYS B O 1
ATOM 2170 N N . LEU B 1 133 ? -27.331 -38.195 38.583 1.00 13.75 4571 LEU B N 1
ATOM 2171 C CA . LEU B 1 133 ? -25.940 -38.589 38.370 1.00 14.40 4571 LEU B CA 1
ATOM 2172 C C . LEU B 1 133 ? -25.202 -38.758 39.701 1.00 15.42 4571 LEU B C 1
ATOM 2173 O O . LEU B 1 133 ? -24.413 -39.700 39.869 1.00 15.93 4571 LEU B O 1
ATOM 2178 N N . GLU B 1 134 ? -25.401 -37.825 40.626 1.00 14.72 4572 GLU B N 1
ATOM 2179 C CA . GLU B 1 134 ? -24.757 -37.955 41.958 1.00 16.53 4572 GLU B CA 1
ATOM 2180 C C . GLU B 1 134 ? -25.162 -39.195 42.729 1.00 17.59 4572 GLU B C 1
ATOM 2181 O O . GLU B 1 134 ? -24.306 -39.876 43.308 1.00 18.54 4572 GLU B O 1
ATOM 2187 N N . ASN B 1 135 ? -26.463 -39.502 42.746 1.00 17.83 4573 ASN B N 1
ATOM 2188 C CA . ASN B 1 135 ? -26.937 -40.731 43.386 1.00 19.67 4573 ASN B CA 1
ATOM 2189 C C . ASN B 1 135 ? -26.283 -41.987 42.810 1.00 20.89 4573 ASN B C 1
ATOM 2190 O O . ASN B 1 135 ? -25.919 -42.904 43.554 1.00 22.13 4573 ASN B O 1
ATOM 2195 N N . PHE B 1 136 ? -26.207 -42.045 41.485 1.00 20.03 4574 PHE B N 1
ATOM 2196 C CA . PHE B 1 136 ? -25.562 -43.142 40.771 1.00 20.97 4574 PHE B CA 1
ATOM 2197 C C . PHE B 1 136 ? -24.084 -43.297 41.168 1.00 22.23 4574 PHE B C 1
ATOM 2198 O O . PHE B 1 136 ? -23.631 -44.416 41.432 1.00 21.92 4574 PHE B O 1
ATOM 2214 N N . GLN B 1 138 ? -22.521 -42.247 43.894 1.00 31.75 4576 GLN B N 1
ATOM 2215 C CA . GLN B 1 138 ? -22.394 -42.806 45.244 1.00 36.36 4576 GLN B CA 1
ATOM 2216 C C . GLN B 1 138 ? -22.771 -44.293 45.119 1.00 39.18 4576 GLN B C 1
ATOM 2217 O O . GLN B 1 138 ? -23.740 -44.744 45.711 1.00 40.56 4576 GLN B O 1
ATOM 2219 N N . GLN B 1 139 ? -21.990 -45.034 44.320 1.00 41.55 4577 GLN B N 1
ATOM 2220 C CA . GLN B 1 139 ? -22.439 -46.290 43.678 1.00 43.14 4577 GLN B CA 1
ATOM 2221 C C . GLN B 1 139 ? -23.170 -47.271 44.580 1.00 44.97 4577 GLN B C 1
ATOM 2222 O O . GLN B 1 139 ? -24.379 -47.100 44.791 1.00 44.68 4577 GLN B O 1
ATOM 2228 N N . GLY C 1 4 ? -36.830 -47.321 15.757 1.00 56.65 4442 GLY C N 1
ATOM 2229 C CA . GLY C 1 4 ? -38.163 -46.653 15.592 1.00 53.08 4442 GLY C CA 1
ATOM 2230 C C . GLY C 1 4 ? -38.375 -45.463 16.512 1.00 44.35 4442 GLY C C 1
ATOM 2231 O O . GLY C 1 4 ? -38.219 -45.572 17.722 1.00 45.30 4442 GLY C O 1
ATOM 2232 N N . ASN C 1 5 ? -38.741 -44.321 15.944 1.00 39.70 4443 ASN C N 1
ATOM 2233 C CA . ASN C 1 5 ? -38.939 -43.097 16.735 1.00 35.42 4443 ASN C CA 1
ATOM 2234 C C . ASN C 1 5 ? -40.266 -42.408 16.385 1.00 34.02 4443 ASN C C 1
ATOM 2235 O O . ASN C 1 5 ? -40.273 -41.422 15.645 1.00 31.49 4443 ASN C O 1
ATOM 2240 N N . PRO C 1 6 ? -41.387 -42.905 16.945 1.00 39.41 4444 PRO C N 1
ATOM 2241 C CA . PRO C 1 6 ? -42.690 -42.386 16.525 1.00 42.66 4444 PRO C CA 1
ATOM 2242 C C . PRO C 1 6 ? -42.896 -40.895 16.841 1.00 38.65 4444 PRO C C 1
ATOM 2243 O O . PRO C 1 6 ? -43.620 -40.210 16.112 1.00 39.18 4444 PRO C O 1
ATOM 2247 N N . VAL C 1 7 ? -42.257 -40.397 17.897 1.00 38.30 4445 VAL C N 1
ATOM 2248 C CA . VAL C 1 7 ? -42.426 -39.001 18.320 1.00 40.36 4445 VAL C CA 1
ATOM 2249 C C . VAL C 1 7 ? -41.720 -38.031 17.352 1.00 35.11 4445 VAL C C 1
ATOM 2250 O O . VAL C 1 7 ? -42.293 -37.004 16.954 1.00 35.88 4445 VAL C O 1
ATOM 2254 N N . GLU C 1 8 ? -40.490 -38.360 16.958 1.00 33.22 4446 GLU C N 1
ATOM 2255 C CA . GLU C 1 8 ? -39.799 -37.584 15.915 1.00 33.91 4446 GLU C CA 1
ATOM 2256 C C . GLU C 1 8 ? -40.554 -37.630 14.600 1.00 30.14 4446 GLU C C 1
ATOM 2257 O O . GLU C 1 8 ? -40.670 -36.608 13.905 1.00 33.19 4446 GLU C O 1
ATOM 2263 N N . ALA C 1 9 ? -41.078 -38.807 14.260 1.00 28.26 4447 ALA C N 1
ATOM 2264 C CA . ALA C 1 9 ? -41.804 -38.972 12.975 1.00 31.49 4447 ALA C CA 1
ATOM 2265 C C . ALA C 1 9 ? -43.018 -38.026 12.925 1.00 32.08 4447 ALA C C 1
ATOM 2266 O O . ALA C 1 9 ? -43.253 -37.370 11.917 1.00 36.25 4447 ALA C O 1
ATOM 2268 N N . ARG C 1 10 ? -43.759 -37.936 14.039 1.00 30.86 4448 ARG C N 1
ATOM 2269 C CA . ARG C 1 10 ? -44.919 -37.023 14.155 1.00 34.57 4448 ARG C CA 1
ATOM 2270 C C . ARG C 1 10 ? -44.550 -35.560 13.909 1.00 32.36 4448 ARG C C 1
ATOM 2271 O O . ARG C 1 10 ? -45.328 -34.791 13.300 1.00 36.44 4448 ARG C O 1
ATOM 2279 N N . ARG C 1 11 ? -43.377 -35.177 14.410 1.00 32.27 4449 ARG C N 1
ATOM 2280 C CA . ARG C 1 11 ? -42.823 -33.836 14.231 1.00 30.63 4449 ARG C CA 1
ATOM 2281 C C . ARG C 1 11 ? -42.580 -33.488 12.739 1.00 29.18 4449 ARG C C 1
ATOM 2282 O O . ARG C 1 11 ? -42.987 -32.421 12.258 1.00 27.96 4449 ARG C O 1
ATOM 2290 N N . TRP C 1 12 ? -41.902 -34.376 12.013 1.00 28.39 4450 TRP C N 1
ATOM 2291 C CA . TRP C 1 12 ? -41.675 -34.155 10.580 1.00 27.66 4450 TRP C CA 1
ATOM 2292 C C . TRP C 1 12 ? -42.979 -34.131 9.761 1.00 27.30 4450 TRP C C 1
ATOM 2293 O O . TRP C 1 12 ? -43.163 -33.287 8.856 1.00 26.56 4450 TRP C O 1
ATOM 2304 N N . LEU C 1 13 ? -43.887 -35.057 10.069 1.00 27.52 4451 LEU C N 1
ATOM 2305 C CA . LEU C 1 13 ? -45.201 -35.074 9.433 1.00 27.59 4451 LEU C CA 1
ATOM 2306 C C . LEU C 1 13 ? -45.991 -33.786 9.640 1.00 26.40 4451 LEU C C 1
ATOM 2307 O O . LEU C 1 13 ? -46.705 -33.346 8.727 1.00 25.43 4451 LEU C O 1
ATOM 2312 N N . ARG C 1 14 ? -45.876 -33.192 10.831 1.00 26.16 4452 ARG C N 1
ATOM 2313 C CA . ARG C 1 14 ? -46.510 -31.909 11.134 1.00 26.33 4452 ARG C CA 1
ATOM 2314 C C . ARG C 1 14 ? -46.072 -30.841 10.145 1.00 24.85 4452 ARG C C 1
ATOM 2315 O O . ARG C 1 14 ? -46.905 -30.114 9.599 1.00 24.49 4452 ARG C O 1
ATOM 2323 N N . GLN C 1 15 ? -44.760 -30.729 9.933 1.00 23.90 4453 GLN C N 1
ATOM 2324 C CA . GLN C 1 15 ? -44.251 -29.737 8.985 1.00 23.89 4453 GLN C CA 1
ATOM 2325 C C . GLN C 1 15 ? -44.653 -30.088 7.542 1.00 23.39 4453 GLN C C 1
ATOM 2326 O O . GLN C 1 15 ? -45.041 -29.215 6.790 1.00 22.81 4453 GLN C O 1
ATOM 2332 N N . ALA C 1 16 ? -44.628 -31.370 7.188 1.00 24.23 4454 ALA C N 1
ATOM 2333 C CA . ALA C 1 16 ? -45.038 -31.788 5.837 1.00 24.90 4454 ALA C CA 1
ATOM 2334 C C . ALA C 1 16 ? -46.502 -31.396 5.546 1.00 25.09 4454 ALA C C 1
ATOM 2335 O O . ALA C 1 16 ? -46.852 -30.923 4.447 1.00 24.95 4454 ALA C O 1
ATOM 2337 N N . ARG C 1 17 ? -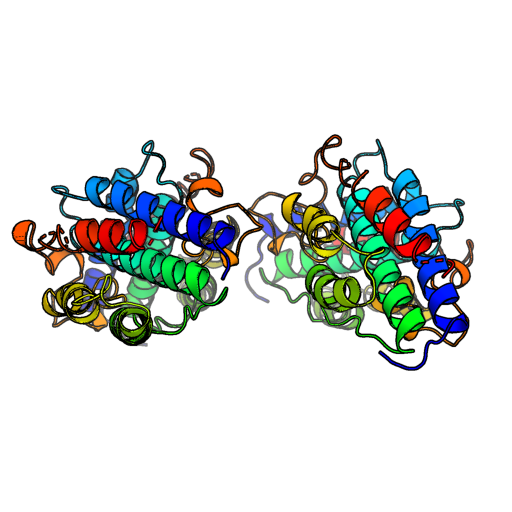47.354 -31.600 6.543 1.00 26.34 4455 ARG C N 1
ATOM 2338 C CA . ARG C 1 17 ? -48.760 -31.218 6.435 1.00 27.82 4455 ARG C CA 1
ATOM 2339 C C . ARG C 1 17 ? -48.912 -29.696 6.340 1.00 27.04 4455 ARG C C 1
ATOM 2340 O O . ARG C 1 17 ? -49.724 -29.198 5.564 1.00 27.38 4455 ARG C O 1
ATOM 2348 N N . ALA C 1 18 ? -48.077 -28.972 7.089 1.00 26.60 4456 ALA C N 1
ATOM 2349 C CA . ALA C 1 18 ? -48.002 -27.515 7.020 1.00 26.19 4456 ALA C CA 1
ATOM 2350 C C . ALA C 1 18 ? -47.658 -27.019 5.606 1.00 25.62 4456 ALA C C 1
ATOM 2351 O O . ALA C 1 18 ? -48.246 -26.031 5.134 1.00 25.57 4456 ALA C O 1
ATOM 2353 N N . ASN C 1 19 ? -46.714 -27.707 4.955 1.00 24.81 4457 ASN C N 1
ATOM 2354 C CA . ASN C 1 19 ? -46.269 -27.379 3.592 1.00 24.31 4457 ASN C CA 1
ATOM 2355 C C . ASN C 1 19 ? -47.374 -27.635 2.593 1.00 25.25 4457 ASN C C 1
ATOM 2356 O O . ASN C 1 19 ? -47.584 -26.831 1.668 1.00 25.33 4457 ASN C O 1
ATOM 2361 N N . PHE C 1 20 ? -48.090 -28.739 2.793 1.00 26.25 4458 PHE C N 1
ATOM 2362 C CA . PHE C 1 20 ? -49.223 -29.054 1.946 1.00 27.71 4458 PHE C CA 1
ATOM 2363 C C . PHE C 1 20 ? -50.317 -27.985 2.033 1.00 28.40 4458 PHE C C 1
ATOM 2364 O O . PHE C 1 20 ? -50.795 -27.525 0.999 1.00 28.77 4458 PHE C O 1
ATOM 2372 N N . SER C 1 21 ? -50.733 -27.619 3.253 1.00 28.80 4459 SER C N 1
ATOM 2373 C CA . SER C 1 21 ? -51.679 -26.498 3.442 1.00 30.03 4459 SER C CA 1
ATOM 2374 C C . SER C 1 21 ? -51.244 -25.185 2.781 1.00 29.26 4459 SER C C 1
ATOM 2375 O O . SER C 1 21 ? -52.064 -24.499 2.146 1.00 30.00 4459 SER C O 1
ATOM 2378 N N . ALA C 1 22 ? -49.962 -24.841 2.933 1.00 27.68 4460 ALA C N 1
ATOM 2379 C CA . ALA C 1 22 ? -49.369 -23.654 2.320 1.00 26.82 4460 ALA C CA 1
ATOM 2380 C C . ALA C 1 22 ? -49.402 -23.657 0.786 1.00 26.57 4460 ALA C C 1
ATOM 2381 O O . ALA C 1 22 ? -49.504 -22.592 0.176 1.00 26.34 4460 ALA C O 1
ATOM 2383 N N . ALA C 1 23 ? -49.254 -24.835 0.175 1.00 26.54 4461 ALA C N 1
ATOM 2384 C CA . ALA C 1 23 ? -49.305 -24.979 -1.295 1.00 26.95 4461 ALA C CA 1
ATOM 2385 C C . ALA C 1 23 ? -50.607 -24.468 -1.905 1.00 27.91 4461 ALA C C 1
ATOM 2386 O O . ALA C 1 23 ? -50.603 -23.803 -2.956 1.00 28.39 4461 ALA C O 1
ATOM 2388 N N . ARG C 1 24 ? -51.724 -24.766 -1.251 1.00 28.52 4462 ARG C N 1
ATOM 2389 C CA . ARG C 1 24 ? -53.022 -24.271 -1.695 1.00 29.33 4462 ARG C CA 1
ATOM 2390 C C . ARG C 1 24 ? -53.060 -22.734 -1.713 1.00 28.48 4462 ARG C C 1
ATOM 2391 O O . ARG C 1 24 ? -53.764 -22.151 -2.541 1.00 29.06 4462 ARG C O 1
ATOM 2399 N N . ASN C 1 25 ? -52.271 -22.088 -0.838 1.00 27.30 4463 ASN C N 1
ATOM 2400 C CA . ASN C 1 25 ? -52.187 -20.612 -0.775 1.00 26.80 4463 ASN C CA 1
ATOM 2401 C C . ASN C 1 25 ? -51.673 -19.988 -2.098 1.00 26.16 4463 ASN C C 1
ATOM 2402 O O . ASN C 1 25 ? -51.947 -18.819 -2.395 1.00 26.64 4463 ASN C O 1
ATOM 2407 N N . ASP C 1 26 ? -50.892 -20.759 -2.848 1.00 24.48 4464 ASP C N 1
ATOM 2408 C CA . ASP C 1 26 ? -50.322 -20.269 -4.110 1.00 23.50 4464 ASP C CA 1
ATOM 2409 C C . ASP C 1 26 ? -51.108 -20.677 -5.351 1.00 23.88 4464 ASP C C 1
ATOM 2410 O O . ASP C 1 26 ? -50.824 -20.180 -6.448 1.00 23.41 4464 ASP C O 1
ATOM 2415 N N . LEU C 1 27 ? -52.085 -21.576 -5.188 1.00 24.39 4465 LEU C N 1
ATOM 2416 C CA . LEU C 1 27 ? -52.876 -22.041 -6.332 1.00 25.06 4465 LEU C CA 1
ATOM 2417 C C . LEU C 1 27 ? -53.769 -20.942 -6.907 1.00 25.99 4465 LEU C C 1
ATOM 2418 O O . LEU C 1 27 ? -54.333 -20.145 -6.147 1.00 25.63 4465 LEU C O 1
ATOM 2423 N N . HIS C 1 28 ? -53.906 -20.932 -8.242 1.00 25.58 4466 HIS C N 1
ATOM 2424 C CA . HIS C 1 28 ? -54.706 -19.947 -8.990 1.00 27.21 4466 HIS C CA 1
ATOM 2425 C C . HIS C 1 28 ? -54.244 -18.502 -8.787 1.00 27.00 4466 HIS C C 1
ATOM 2426 O O . HIS C 1 28 ? -55.060 -17.573 -8.829 1.00 27.97 4466 HIS C O 1
ATOM 2433 N N . LYS C 1 29 ? -52.935 -18.326 -8.587 1.00 25.89 4467 LYS C N 1
ATOM 2434 C CA . LYS C 1 29 ? -52.349 -17.014 -8.315 1.00 26.50 4467 LYS C CA 1
ATOM 2435 C C . LYS C 1 29 ? -51.069 -16.766 -9.137 1.00 25.74 4467 LYS C C 1
ATOM 2436 O O . LYS C 1 29 ? -50.189 -15.988 -8.736 1.00 25.68 4467 LYS C O 1
ATOM 2442 N N . ASN C 1 30 ? -50.963 -17.434 -10.279 1.00 26.25 4468 ASN C N 1
ATOM 2443 C CA . ASN C 1 30 ? -49.778 -17.294 -11.125 1.00 25.83 4468 ASN C CA 1
ATOM 2444 C C . ASN C 1 30 ? -48.490 -17.482 -10.293 1.00 23.45 4468 ASN C C 1
ATOM 2445 O O . ASN C 1 30 ? -47.536 -16.694 -10.392 1.00 22.56 4468 ASN C O 1
ATOM 2450 N N . ALA C 1 31 ? -48.497 -18.527 -9.463 1.00 22.13 4469 ALA C N 1
ATOM 2451 C CA . ALA C 1 31 ? -47.317 -18.921 -8.661 1.00 20.88 4469 ALA C CA 1
ATOM 2452 C C . ALA C 1 31 ? -47.202 -20.447 -8.613 1.00 20.95 4469 ALA C C 1
ATOM 2453 O O . ALA C 1 31 ? -47.013 -21.051 -7.530 1.00 20.00 4469 ALA C O 1
ATOM 2455 N N . ASN C 1 32 ? -47.308 -21.068 -9.790 1.00 20.55 4470 ASN C N 1
ATOM 2456 C CA . ASN C 1 32 ? -47.422 -22.528 -9.862 1.00 21.37 4470 ASN C CA 1
ATOM 2457 C C . ASN C 1 32 ? -46.132 -23.200 -9.469 1.00 20.77 4470 ASN C C 1
ATOM 2458 O O . ASN C 1 32 ? -46.152 -24.347 -9.029 1.00 20.77 4470 ASN C O 1
ATOM 2463 N N . GLU C 1 33 ? -45.011 -22.480 -9.619 1.00 19.88 4471 GLU C N 1
ATOM 2464 C CA . GLU C 1 33 ? -43.720 -23.031 -9.263 1.00 20.35 4471 GLU C CA 1
ATOM 2465 C C . GLU C 1 33 ? -43.614 -23.168 -7.736 1.00 19.90 4471 GLU C C 1
ATOM 2466 O O . GLU C 1 33 ? -42.931 -24.055 -7.219 1.00 20.36 4471 GLU C O 1
ATOM 2472 N N . TRP C 1 34 ? -44.312 -22.299 -7.016 1.00 19.06 4472 TRP C N 1
ATOM 2473 C CA . TRP C 1 34 ? -44.362 -22.384 -5.552 1.00 18.84 4472 TRP C CA 1
ATOM 2474 C C . TRP C 1 34 ? -45.324 -23.468 -5.069 1.00 19.75 4472 TRP C C 1
ATOM 2475 O O . TRP C 1 34 ? -45.026 -24.142 -4.078 1.00 19.57 4472 TRP C O 1
ATOM 2486 N N . VAL C 1 35 ? -46.434 -23.705 -5.782 1.00 20.49 4473 VAL C N 1
ATOM 2487 C CA . VAL C 1 35 ? -47.296 -24.861 -5.437 1.00 21.96 4473 VAL C CA 1
ATOM 2488 C C . VAL C 1 35 ? -46.469 -26.157 -5.557 1.00 23.07 4473 VAL C C 1
ATOM 2489 O O . VAL C 1 35 ? -46.427 -26.987 -4.639 1.00 23.19 4473 VAL C O 1
ATOM 2493 N N . CYS C 1 36 ? -45.795 -26.294 -6.690 1.00 22.87 4474 CYS C N 1
ATOM 2494 C CA . CYS C 1 36 ? -44.978 -27.455 -6.960 1.00 24.37 4474 CYS C CA 1
ATOM 2495 C C . CYS C 1 36 ? -43.804 -27.648 -5.983 1.00 23.42 4474 CYS C C 1
ATOM 2496 O O . CYS C 1 36 ? -43.565 -28.773 -5.545 1.00 24.06 4474 CYS C O 1
ATOM 2499 N N . PHE C 1 37 ? -43.071 -26.572 -5.659 1.00 23.00 4475 PHE C N 1
ATOM 2500 C CA . PHE C 1 37 ? -41.972 -26.675 -4.692 1.00 22.91 4475 PHE C CA 1
ATOM 2501 C C . PHE C 1 37 ? -42.484 -27.025 -3.296 1.00 22.65 4475 PHE C C 1
ATOM 2502 O O . PHE C 1 37 ? -41.880 -27.853 -2.602 1.00 22.93 4475 PHE C O 1
ATOM 2510 N N . LYS C 1 38 ? -43.569 -26.394 -2.871 1.00 21.93 4476 LYS C N 1
ATOM 2511 C CA . LYS C 1 38 ? -44.156 -26.701 -1.559 1.00 22.49 4476 LYS C CA 1
ATOM 2512 C C . LYS C 1 38 ? -44.573 -28.170 -1.494 1.00 23.97 4476 LYS C C 1
ATOM 2513 O O . LYS C 1 38 ? -44.379 -28.834 -0.466 1.00 24.13 4476 LYS C O 1
ATOM 2519 N N . CYS C 1 39 ? -45.142 -28.664 -2.594 1.00 25.55 4477 CYS C N 1
ATOM 2520 C CA . CYS C 1 39 ? -45.488 -30.089 -2.729 1.00 27.82 4477 CYS C CA 1
ATOM 2521 C C . CYS C 1 39 ? -44.298 -31.024 -2.720 1.00 28.64 4477 CYS C C 1
ATOM 2522 O O . CYS C 1 39 ? -44.361 -32.083 -2.094 1.00 29.10 4477 CYS C O 1
ATOM 2525 N N . TYR C 1 40 ? -43.235 -30.640 -3.431 1.00 29.16 4478 TYR C N 1
ATOM 2526 C CA . TYR C 1 40 ? -41.954 -31.353 -3.398 1.00 30.36 4478 TYR C CA 1
ATOM 2527 C C . TYR C 1 40 ? -41.432 -31.484 -1.958 1.00 29.90 4478 TYR C C 1
ATOM 2528 O O . TYR C 1 40 ? -41.041 -32.578 -1.514 1.00 30.62 4478 TYR C O 1
ATOM 2537 N N . LEU C 1 41 ? -41.440 -30.378 -1.216 1.00 28.31 4479 LEU C N 1
ATOM 2538 C CA . LEU C 1 41 ? -40.931 -30.393 0.152 1.00 28.29 4479 LEU C CA 1
ATOM 2539 C C . LEU C 1 41 ? -41.864 -31.124 1.125 1.00 27.78 4479 LEU C C 1
ATOM 2540 O O . LEU C 1 41 ? -41.394 -31.798 2.033 1.00 28.49 4479 LEU C O 1
ATOM 2545 N N . SER C 1 42 ? -43.174 -30.999 0.921 1.00 26.34 4480 SER C N 1
ATOM 2546 C CA . SER C 1 42 ? -44.142 -31.730 1.724 1.00 26.27 4480 SER C CA 1
ATOM 2547 C C . SER C 1 42 ? -43.893 -33.229 1.562 1.00 26.65 4480 SER C C 1
ATOM 2548 O O . SER C 1 42 ? -43.947 -33.990 2.516 1.00 26.95 4480 SER C O 1
ATOM 2551 N N . THR C 1 43 ? -43.585 -33.639 0.337 1.00 26.23 4481 THR C N 1
ATOM 2552 C CA . THR C 1 43 ? -43.297 -35.041 0.050 1.00 26.70 4481 THR C CA 1
ATOM 2553 C C . THR C 1 43 ? -42.002 -35.512 0.713 1.00 26.88 4481 THR C C 1
ATOM 2554 O O . THR C 1 43 ? -41.954 -36.599 1.298 1.00 27.59 4481 THR C O 1
ATOM 2558 N N . LYS C 1 44 ? -40.951 -34.698 0.599 1.00 26.41 4482 LYS C N 1
ATOM 2559 C CA . LYS C 1 44 ? -39.628 -35.021 1.119 1.00 27.78 4482 LYS C CA 1
ATOM 2560 C C . LYS C 1 44 ? -39.723 -35.201 2.625 1.00 27.60 4482 LYS C C 1
ATOM 2561 O O . LYS C 1 44 ? -39.207 -36.191 3.180 1.00 28.32 4482 LYS C O 1
ATOM 2567 N N . LEU C 1 45 ? -40.427 -34.276 3.272 1.00 26.07 4483 LEU C N 1
ATOM 2568 C CA . LEU C 1 45 ? -40.587 -34.308 4.724 1.00 26.43 4483 LEU C CA 1
ATOM 2569 C C . LEU C 1 45 ? -41.432 -35.489 5.243 1.00 26.88 4483 LEU C C 1
ATOM 2570 O O . LEU C 1 45 ? -41.121 -36.049 6.300 1.00 27.20 4483 LEU C O 1
ATOM 2575 N N . ALA C 1 46 ? -42.471 -35.890 4.507 1.00 27.12 4484 ALA C N 1
ATOM 2576 C CA . ALA C 1 46 ? -43.304 -37.015 4.960 1.00 28.61 4484 ALA C CA 1
ATOM 2577 C C . ALA C 1 46 ? -42.576 -38.375 4.799 1.00 30.74 4484 ALA C C 1
ATOM 2578 O O . ALA C 1 46 ? -42.768 -39.302 5.612 1.00 31.53 4484 ALA C O 1
ATOM 2580 N N . LEU C 1 47 ? -41.743 -38.474 3.755 1.00 31.21 4485 LEU C N 1
ATOM 2581 C CA . LEU C 1 47 ? -40.853 -39.638 3.545 1.00 33.37 4485 LEU C CA 1
ATOM 2582 C C . LEU C 1 47 ? -39.803 -39.746 4.669 1.00 33.84 4485 LEU C C 1
ATOM 2583 O O . LEU C 1 47 ? -39.566 -40.821 5.216 1.00 35.32 4485 LEU C O 1
ATOM 2588 N N . ILE C 1 48 ? -39.179 -38.620 5.012 1.00 33.07 4486 ILE C N 1
ATOM 2589 C CA . ILE C 1 48 ? -38.225 -38.576 6.120 1.00 33.82 4486 ILE C CA 1
ATOM 2590 C C . ILE C 1 48 ? -38.938 -38.956 7.433 1.00 33.69 4486 ILE C C 1
ATOM 2591 O O . ILE C 1 48 ? -38.387 -39.711 8.244 1.00 34.67 4486 ILE C O 1
ATOM 2596 N N . ALA C 1 49 ? -40.153 -38.424 7.620 1.00 32.48 4487 ALA C N 1
ATOM 2597 C CA . ALA C 1 49 ? -41.023 -38.799 8.745 1.00 32.63 4487 ALA C CA 1
ATOM 2598 C C . ALA C 1 49 ? -41.167 -40.330 8.883 1.00 34.49 4487 ALA C C 1
ATOM 2599 O O . ALA C 1 49 ? -40.936 -40.888 9.969 1.00 35.16 4487 ALA C O 1
ATOM 2601 N N . ALA C 1 50 ? -41.559 -40.989 7.785 1.00 35.46 4488 ALA C N 1
ATOM 2602 C CA . ALA C 1 50 ? -41.748 -42.455 7.742 1.00 37.61 4488 ALA C CA 1
ATOM 2603 C C . ALA C 1 50 ? -40.452 -43.204 8.071 1.00 39.30 4488 ALA C C 1
ATOM 2604 O O . ALA C 1 50 ? -40.480 -44.237 8.763 1.00 40.78 4488 ALA C O 1
ATOM 2606 N N . ASP C 1 51 ? -39.328 -42.670 7.578 1.00 39.44 4489 ASP C N 1
ATOM 2607 C CA . ASP C 1 51 ? -37.983 -43.215 7.844 1.00 41.19 4489 ASP C CA 1
ATOM 2608 C C . ASP C 1 51 ? -37.671 -43.216 9.343 1.00 40.77 4489 ASP C C 1
ATOM 2609 O O . ASP C 1 51 ? -37.229 -44.233 9.887 1.00 42.03 4489 ASP C O 1
ATOM 2614 N N . TYR C 1 52 ? -37.938 -42.080 10.002 1.00 38.90 4490 TYR C N 1
ATOM 2615 C CA . TYR C 1 52 ? -37.848 -41.951 11.471 1.00 38.83 4490 TYR C CA 1
ATOM 2616 C C . TYR C 1 52 ? -38.723 -42.930 12.241 1.00 39.37 4490 TYR C C 1
ATOM 2617 O O . TYR C 1 52 ? -38.313 -43.460 13.288 1.00 40.08 4490 TYR C O 1
ATOM 2626 N N . ALA C 1 53 ? -39.932 -43.148 11.730 1.00 38.91 4491 ALA C N 1
ATOM 2627 C CA . ALA C 1 53 ? -40.893 -44.067 12.342 1.00 39.79 4491 ALA C CA 1
ATOM 2628 C C . ALA C 1 53 ? -40.396 -45.526 12.305 1.00 42.08 4491 ALA C C 1
ATOM 2629 O O . ALA C 1 53 ? -40.803 -46.346 13.127 1.00 42.90 4491 ALA C O 1
ATOM 2631 N N . VAL C 1 54 ? -39.499 -45.830 11.363 1.00 43.70 4492 VAL C N 1
ATOM 2632 C CA . VAL C 1 54 ? -38.971 -47.191 11.208 1.00 46.96 4492 VAL C CA 1
ATOM 2633 C C . VAL C 1 54 ? -37.573 -47.374 11.817 1.00 48.82 4492 VAL C C 1
ATOM 2634 O O . VAL C 1 54 ? -37.315 -48.356 12.534 1.00 50.55 4492 VAL C O 1
ATOM 2638 N N . ARG C 1 55 ? -36.691 -46.417 11.547 1.00 49.01 4493 ARG C N 1
ATOM 2639 C CA . ARG C 1 55 ? -35.264 -46.542 11.846 1.00 51.57 4493 ARG C CA 1
ATOM 2640 C C . ARG C 1 55 ? -34.760 -45.547 12.881 1.00 51.15 4493 ARG C C 1
ATOM 2641 O O . ARG C 1 55 ? -33.618 -45.662 13.339 1.00 52.59 4493 ARG C O 1
ATOM 2649 N N . GLY C 1 56 ? -35.580 -44.553 13.221 1.00 49.68 4494 GLY C N 1
ATOM 2650 C CA . GLY C 1 56 ? -35.150 -43.487 14.122 1.00 50.11 4494 GLY C CA 1
ATOM 2651 C C . GLY C 1 56 ? -34.100 -42.548 13.539 1.00 50.95 4494 GLY C C 1
ATOM 2652 O O . GLY C 1 56 ? -33.502 -41.752 14.269 1.00 50.90 4494 GLY C O 1
ATOM 2653 N N . LYS C 1 57 ? -33.878 -42.640 12.225 1.00 51.84 4495 LYS C N 1
ATOM 2654 C CA . LYS C 1 57 ? -32.976 -41.734 11.508 1.00 53.11 4495 LYS C CA 1
ATOM 2655 C C . LYS C 1 57 ? -33.367 -41.637 10.031 1.00 53.05 4495 LYS C C 1
ATOM 2656 O O . LYS C 1 57 ? -34.126 -42.474 9.524 1.00 52.92 4495 LYS C O 1
ATOM 2662 N N . SER C 1 58 ? -32.862 -40.601 9.359 1.00 58.52 4496 SER C N 1
ATOM 2663 C CA . SER C 1 58 ? -33.007 -40.462 7.908 1.00 58.41 4496 SER C CA 1
ATOM 2664 C C . SER C 1 58 ? -31.831 -39.698 7.293 1.00 61.86 4496 SER C C 1
ATOM 2665 O O . SER C 1 58 ? -30.833 -39.409 7.965 1.00 65.55 4496 SER C O 1
ATOM 2668 N N . ASP C 1 59 ? -31.973 -39.381 6.011 1.00 61.96 4497 ASP C N 1
ATOM 2669 C CA . ASP C 1 59 ? -30.975 -38.643 5.238 1.00 65.89 4497 ASP C CA 1
ATOM 2670 C C . ASP C 1 59 ? -31.673 -37.533 4.454 1.00 64.08 4497 ASP C C 1
ATOM 2671 O O . ASP C 1 59 ? -32.499 -37.807 3.573 1.00 61.22 4497 ASP C O 1
ATOM 2676 N N . LYS C 1 60 ? -31.351 -36.283 4.793 1.00 66.65 4498 LYS C N 1
ATOM 2677 C CA . LYS C 1 60 ? -31.828 -35.115 4.039 1.00 66.25 4498 LYS C CA 1
ATOM 2678 C C . LYS C 1 60 ? -31.087 -35.039 2.706 1.00 68.90 4498 LYS C C 1
ATOM 2679 O O . LYS C 1 60 ? -31.569 -34.436 1.748 1.00 67.50 4498 LYS C O 1
ATOM 2685 N N . ASP C 1 61 ? -29.912 -35.668 2.678 1.00 73.48 4499 ASP C N 1
ATOM 2686 C CA . ASP C 1 61 ? -28.997 -35.689 1.534 1.00 77.75 4499 ASP C CA 1
ATOM 2687 C C . ASP C 1 61 ? -29.481 -36.492 0.313 1.00 75.41 4499 ASP C C 1
ATOM 2688 O O . ASP C 1 61 ? -28.854 -36.446 -0.750 1.00 78.40 4499 ASP C O 1
ATOM 2693 N N . VAL C 1 62 ? -30.596 -37.205 0.469 1.00 70.73 4500 VAL C N 1
ATOM 2694 C CA . VAL C 1 62 ? -31.070 -38.187 -0.517 1.00 69.21 4500 VAL C CA 1
ATOM 2695 C C . VAL C 1 62 ? -32.365 -37.738 -1.210 1.00 64.64 4500 VAL C C 1
ATOM 2696 O O . VAL C 1 62 ? -33.327 -37.363 -0.541 1.00 61.40 4500 VAL C O 1
ATOM 2700 N N . LYS C 1 63 ? -32.369 -37.772 -2.545 1.00 64.95 4501 LYS C N 1
ATOM 2701 C CA . LYS C 1 63 ? -33.548 -37.440 -3.372 1.00 61.31 4501 LYS C CA 1
ATOM 2702 C C . LYS C 1 63 ? -34.806 -38.228 -2.951 1.00 57.48 4501 LYS C C 1
ATOM 2703 O O . LYS C 1 63 ? -34.688 -39.398 -2.581 1.00 58.47 4501 LYS C O 1
ATOM 2709 N N . PRO C 1 64 ? -36.006 -37.584 -2.976 1.00 54.00 4502 PRO C N 1
ATOM 2710 C CA . PRO C 1 64 ? -37.294 -38.243 -2.686 1.00 51.28 4502 PRO C CA 1
ATOM 2711 C C . PRO C 1 64 ? -37.510 -39.640 -3.308 1.00 51.74 4502 PRO C C 1
ATOM 2712 O O . PRO C 1 64 ? -37.870 -40.576 -2.590 1.00 51.78 4502 PRO C O 1
ATOM 2716 N N . THR C 1 65 ? -37.301 -39.773 -4.619 1.00 52.63 4503 THR C N 1
ATOM 2717 C CA . THR C 1 65 ? -37.510 -41.047 -5.318 1.00 54.14 4503 THR C CA 1
ATOM 2718 C C . THR C 1 65 ? -36.578 -42.135 -4.780 1.00 57.43 4503 THR C C 1
ATOM 2719 O O . THR C 1 65 ? -36.993 -43.285 -4.567 1.00 58.77 4503 THR C O 1
ATOM 2723 N N . ALA C 1 66 ? -35.323 -41.762 -4.548 1.00 59.38 4504 ALA C N 1
ATOM 2724 C CA . ALA C 1 66 ? -34.335 -42.664 -3.971 1.00 63.04 4504 ALA C CA 1
ATOM 2725 C C . ALA C 1 66 ? -34.696 -43.070 -2.533 1.00 61.99 4504 ALA C C 1
ATOM 2726 O O . ALA C 1 66 ? -34.544 -44.233 -2.158 1.00 64.42 4504 ALA C O 1
ATOM 2728 N N . LEU C 1 67 ? -35.182 -42.119 -1.736 1.00 58.74 4505 LEU C N 1
ATOM 2729 C CA . LEU C 1 67 ? -35.589 -42.413 -0.360 1.00 57.93 4505 LEU C CA 1
ATOM 2730 C C . LEU C 1 67 ? -36.856 -43.277 -0.292 1.00 56.72 4505 LEU C C 1
ATOM 2731 O O . LEU C 1 67 ? -36.911 -44.230 0.488 1.00 58.23 4505 LEU C O 1
ATOM 2736 N N . ALA C 1 68 ? -37.856 -42.954 -1.118 1.00 54.66 4506 ALA C N 1
ATOM 2737 C CA . ALA C 1 68 ? -39.079 -43.767 -1.243 1.00 54.88 4506 ALA C CA 1
ATOM 2738 C C . ALA C 1 68 ? -38.812 -45.228 -1.663 1.00 59.03 4506 ALA C C 1
ATOM 2739 O O . ALA C 1 68 ? -39.562 -46.133 -1.287 1.00 60.43 4506 ALA C O 1
ATOM 2741 N N . GLN C 1 69 ? -37.748 -45.444 -2.438 1.00 61.93 4507 GLN C N 1
ATOM 2742 C CA . GLN C 1 69 ? -37.348 -46.794 -2.860 1.00 67.29 4507 GLN C CA 1
ATOM 2743 C C . GLN C 1 69 ? -36.935 -47.694 -1.688 1.00 70.38 4507 GLN C C 1
ATOM 2744 O O . GLN C 1 69 ? -37.322 -48.866 -1.625 1.00 73.69 4507 GLN C O 1
ATOM 2750 N N . LYS C 1 70 ? -36.152 -47.131 -0.768 1.00 70.16 4508 LYS C N 1
ATOM 2751 C CA . LYS C 1 70 ? -35.699 -47.850 0.421 1.00 73.09 4508 LYS C CA 1
ATOM 2752 C C . LYS C 1 70 ? -36.825 -47.955 1.434 1.00 71.08 4508 LYS C C 1
ATOM 2753 O O . LYS C 1 70 ? -36.905 -48.941 2.173 1.00 73.90 4508 LYS C O 1
ATOM 2759 N N . ILE C 1 71 ? -37.692 -46.940 1.461 1.00 66.94 4509 ILE C N 1
ATOM 2760 C CA . ILE C 1 71 ? -38.840 -46.901 2.382 1.00 65.67 4509 ILE C CA 1
ATOM 2761 C C . ILE C 1 71 ? -39.938 -47.879 1.941 1.00 67.82 4509 ILE C C 1
ATOM 2762 O O . ILE C 1 71 ? -40.579 -48.516 2.781 1.00 69.60 4509 ILE C O 1
ATOM 2767 N N . GLU C 1 72 ? -40.123 -48.011 0.626 1.00 68.41 4510 GLU C N 1
ATOM 2768 C CA . GLU C 1 72 ? -41.109 -48.936 0.046 1.00 71.41 4510 GLU C CA 1
ATOM 2769 C C . GLU C 1 72 ? -40.968 -50.372 0.557 1.00 76.95 4510 GLU C C 1
ATOM 2770 O O . GLU C 1 72 ? -41.967 -51.058 0.798 1.00 79.72 4510 GLU C O 1
ATOM 2776 N N . GLU C 1 73 ? -39.722 -50.809 0.723 1.00 79.43 4511 GLU C N 1
ATOM 2777 C CA . GLU C 1 73 ? -39.405 -52.180 1.120 1.00 85.46 4511 GLU C CA 1
ATOM 2778 C C . GLU C 1 73 ? -39.683 -52.471 2.599 1.00 86.15 4511 GLU C C 1
ATOM 2779 O O . GLU C 1 73 ? -39.513 -53.605 3.045 1.00 91.24 4511 GLU C O 1
ATOM 2785 N N . TYR C 1 74 ? -40.104 -51.458 3.356 1.00 81.46 4512 TYR C N 1
ATOM 2786 C CA . TYR C 1 74 ? -40.421 -51.646 4.776 1.00 82.28 4512 TYR C CA 1
ATOM 2787 C C . TYR C 1 74 ? -41.677 -52.493 4.998 1.00 85.90 4512 TYR C C 1
ATOM 2788 O O . TYR C 1 74 ? -41.678 -53.376 5.863 1.00 90.11 4512 TYR C O 1
ATOM 2797 N N . SER C 1 75 ? -42.733 -52.224 4.225 1.00 84.77 4513 SER C N 1
ATOM 2798 C CA . SER C 1 75 ? -43.938 -53.073 4.215 1.00 89.20 4513 SER C CA 1
ATOM 2799 C C . SER C 1 75 ? -44.753 -52.904 2.930 1.00 88.77 4513 SER C C 1
ATOM 2800 O O . SER C 1 75 ? -44.667 -51.864 2.268 1.00 83.82 4513 SER C O 1
ATOM 2803 N N . GLN C 1 76 ? -45.546 -53.929 2.603 1.00 94.35 4514 GLN C N 1
ATOM 2804 C CA . GLN C 1 76 ? -46.407 -53.945 1.405 1.00 95.31 4514 GLN C CA 1
ATOM 2805 C C . GLN C 1 76 ? -47.543 -52.912 1.458 1.00 91.90 4514 GLN C C 1
ATOM 2806 O O . GLN C 1 76 ? -48.238 -52.689 0.460 1.00 92.01 4514 GLN C O 1
ATOM 2812 N N . GLN C 1 77 ? -47.721 -52.294 2.626 1.00 89.29 4515 GLN C N 1
ATOM 2813 C CA . GLN C 1 77 ? -48.638 -51.166 2.802 1.00 86.03 4515 GLN C CA 1
ATOM 2814 C C . GLN C 1 77 ? -48.091 -49.911 2.126 1.00 79.18 4515 GLN C C 1
ATOM 2815 O O . GLN C 1 77 ? -48.822 -48.934 1.923 1.00 77.01 4515 GLN C O 1
ATOM 2821 N N . LEU C 1 78 ? -46.798 -49.941 1.801 1.00 76.41 4516 LEU C N 1
ATOM 2822 C CA . LEU C 1 78 ? -46.135 -48.848 1.079 1.00 70.68 4516 LEU C CA 1
ATOM 2823 C C . LEU C 1 78 ? -45.800 -49.277 -0.354 1.00 71.49 4516 LEU C C 1
ATOM 2824 O O . LEU C 1 78 ? -44.795 -48.842 -0.926 1.00 68.78 4516 LEU C O 1
ATOM 2829 N N . GLU C 1 79 ? -46.653 -50.134 -0.919 1.00 75.89 4517 GLU C N 1
ATOM 2830 C CA . GLU C 1 79 ? -46.456 -50.671 -2.265 1.00 78.06 4517 GLU C CA 1
ATOM 2831 C C . GLU C 1 79 ? -46.922 -49.680 -3.333 1.00 74.61 4517 GLU C C 1
ATOM 2832 O O . GLU C 1 79 ? -48.081 -49.254 -3.341 1.00 74.61 4517 GLU C O 1
ATOM 2838 N N . GLY C 1 80 ? -46.010 -49.330 -4.236 1.00 72.27 4518 GLY C N 1
ATOM 2839 C CA . GLY C 1 80 ? -46.275 -48.329 -5.259 1.00 69.02 4518 GLY C CA 1
ATOM 2840 C C . GLY C 1 80 ? -45.673 -46.979 -4.910 1.00 63.44 4518 GLY C C 1
ATOM 2841 O O . GLY C 1 80 ? -45.571 -46.103 -5.774 1.00 60.76 4518 GLY C O 1
ATOM 2842 N N . LEU C 1 81 ? -45.264 -46.822 -3.646 1.00 62.25 4519 LEU C N 1
ATOM 2843 C CA . LEU C 1 81 ? -44.720 -45.558 -3.128 1.00 57.97 4519 LEU C CA 1
ATOM 2844 C C . LEU C 1 81 ? -43.670 -44.925 -4.035 1.00 55.91 4519 LEU C C 1
ATOM 2845 O O . LEU C 1 81 ? -43.668 -43.708 -4.229 1.00 52.49 4519 LEU C O 1
ATOM 2850 N N . THR C 1 82 ? -42.785 -45.753 -4.583 1.00 58.71 4520 THR C N 1
ATOM 2851 C CA . THR C 1 82 ? -41.735 -45.279 -5.482 1.00 58.52 4520 THR C CA 1
ATOM 2852 C C . THR C 1 82 ? -42.334 -44.620 -6.733 1.00 57.29 4520 THR C C 1
ATOM 2853 O O . THR C 1 82 ? -41.989 -43.483 -7.064 1.00 54.48 4520 THR C O 1
ATOM 2857 N N . ASN C 1 83 ? -43.253 -45.327 -7.389 1.00 60.06 4521 ASN C N 1
ATOM 2858 C CA . ASN C 1 83 ? -43.971 -44.808 -8.564 1.00 59.92 4521 ASN C CA 1
ATOM 2859 C C . ASN C 1 83 ? -44.723 -43.511 -8.289 1.00 56.59 4521 ASN C C 1
ATOM 2860 O O . ASN C 1 83 ? -44.772 -42.612 -9.148 1.00 54.97 4521 ASN C O 1
ATOM 2865 N N . ASP C 1 84 ? -45.308 -43.421 -7.094 1.00 56.31 4522 ASP C N 1
ATOM 2866 C CA . ASP C 1 84 ? -46.040 -42.230 -6.666 1.00 54.29 4522 ASP C CA 1
ATOM 2867 C C . ASP C 1 84 ? -45.116 -41.014 -6.582 1.00 51.50 4522 ASP C C 1
ATOM 2868 O O . ASP C 1 84 ? -45.419 -39.948 -7.120 1.00 49.95 4522 ASP C O 1
ATOM 2873 N N . VAL C 1 85 ? -43.981 -41.179 -5.910 1.00 51.55 4523 VAL C N 1
ATOM 2874 C CA . VAL C 1 85 ? -43.029 -40.081 -5.748 1.00 50.12 4523 VAL C CA 1
ATOM 2875 C C . VAL C 1 85 ? -42.418 -39.663 -7.098 1.00 50.31 4523 VAL C C 1
ATOM 2876 O O . VAL C 1 85 ? -42.239 -38.474 -7.362 1.00 49.11 4523 VAL C O 1
ATOM 2880 N N . HIS C 1 86 ? -42.144 -40.648 -7.949 1.00 52.56 4524 HIS C N 1
ATOM 2881 C CA . HIS C 1 86 ? -41.575 -40.424 -9.286 1.00 53.81 4524 HIS C CA 1
ATOM 2882 C C . HIS C 1 86 ? -42.482 -39.585 -10.196 1.00 52.15 4524 HIS C C 1
ATOM 2883 O O . HIS C 1 86 ? -42.013 -38.986 -11.171 1.00 52.33 4524 HIS C O 1
ATOM 2890 N N . THR C 1 87 ? -43.773 -39.541 -9.872 1.00 50.87 4525 THR C N 1
ATOM 2891 C CA . THR C 1 87 ? -44.743 -38.785 -10.654 1.00 50.04 4525 THR C CA 1
ATOM 2892 C C . THR C 1 87 ? -44.396 -37.294 -10.692 1.00 48.33 4525 THR C C 1
ATOM 2893 O O . THR C 1 87 ? -44.453 -36.667 -11.757 1.00 48.42 4525 THR C O 1
ATOM 2897 N N . LEU C 1 88 ? -44.018 -36.748 -9.531 1.00 47.37 4526 LEU C N 1
ATOM 2898 C CA . LEU C 1 88 ? -43.584 -35.355 -9.409 1.00 46.58 4526 LEU C CA 1
ATOM 2899 C C . LEU C 1 88 ? -42.493 -35.009 -10.423 1.00 47.14 4526 LEU C C 1
ATOM 2900 O O . LEU C 1 88 ? -42.605 -34.022 -11.163 1.00 47.24 4526 LEU C O 1
ATOM 2905 N N . GLU C 1 89 ? -41.453 -35.837 -10.470 1.00 47.95 4527 GLU C N 1
ATOM 2906 C CA . GLU C 1 89 ? -40.369 -35.674 -11.445 1.00 49.63 4527 GLU C CA 1
ATOM 2907 C C . GLU C 1 89 ? -40.900 -35.630 -12.878 1.00 49.47 4527 GLU C C 1
ATOM 2908 O O . GLU C 1 89 ? -40.462 -34.801 -13.680 1.00 50.73 4527 GLU C O 1
ATOM 2914 N N . ALA C 1 90 ? -41.854 -36.510 -13.184 1.00 48.41 4528 ALA C N 1
ATOM 2915 C CA . ALA C 1 90 ? -42.424 -36.612 -14.529 1.00 48.38 4528 ALA C CA 1
ATOM 2916 C C . ALA C 1 90 ? -43.168 -35.336 -14.942 1.00 46.70 4528 ALA C C 1
ATOM 2917 O O . ALA C 1 90 ? -43.297 -35.038 -16.144 1.00 47.27 4528 ALA C O 1
ATOM 2919 N N . TYR C 1 91 ? -43.644 -34.584 -13.945 1.00 44.66 4529 TYR C N 1
ATOM 2920 C CA . TYR C 1 91 ? -44.335 -33.309 -14.199 1.00 43.63 4529 TYR C CA 1
ATOM 2921 C C . TYR C 1 91 ? -43.402 -32.098 -14.308 1.00 44.17 4529 TYR C C 1
ATOM 2922 O O . TYR C 1 91 ? -43.858 -30.975 -14.553 1.00 44.73 4529 TYR C O 1
ATOM 2931 N N . GLY C 1 92 ? -42.103 -32.330 -14.129 1.00 44.72 4530 GLY C N 1
ATOM 2932 C CA . GLY C 1 92 ? -41.095 -31.273 -14.250 1.00 46.00 4530 GLY C CA 1
ATOM 2933 C C . GLY C 1 92 ? -40.716 -30.669 -12.915 1.00 45.82 4530 GLY C C 1
ATOM 2934 O O . GLY C 1 92 ? -40.028 -29.642 -12.863 1.00 48.12 4530 GLY C O 1
ATOM 2935 N N . VAL C 1 93 ? -41.152 -31.323 -11.838 1.00 43.52 4531 VAL C N 1
ATOM 2936 C CA . VAL C 1 93 ? -40.970 -30.814 -10.481 1.00 43.47 4531 VAL C CA 1
ATOM 2937 C C . VAL C 1 93 ? -39.780 -31.453 -9.799 1.00 44.10 4531 VAL C C 1
ATOM 2938 O O . VAL C 1 93 ? -39.764 -32.665 -9.520 1.00 42.62 4531 VAL C O 1
ATOM 2942 N N . ASP C 1 94 ? -38.780 -30.623 -9.538 1.00 46.65 4532 ASP C N 1
ATOM 2943 C CA . ASP C 1 94 ? -37.732 -30.976 -8.611 1.00 48.03 4532 ASP C CA 1
ATOM 2944 C C . ASP C 1 94 ? -37.346 -29.737 -7.810 1.00 50.07 4532 ASP C C 1
ATOM 2945 O O . ASP C 1 94 ? -38.012 -28.700 -7.884 1.00 50.42 4532 ASP C O 1
ATOM 2950 N N . SER C 1 95 ? -36.265 -29.855 -7.057 1.00 41.98 4533 SER C N 1
ATOM 2951 C CA . SER C 1 95 ? -35.807 -28.803 -6.183 1.00 41.07 4533 SER C CA 1
ATOM 2952 C C . SER C 1 95 ? -35.274 -27.585 -6.951 1.00 39.50 4533 SER C C 1
ATOM 2953 O O . SER C 1 95 ? -35.419 -26.451 -6.504 1.00 38.97 4533 SER C O 1
ATOM 2956 N N . LEU C 1 96 ? -34.680 -27.818 -8.112 1.00 38.21 4534 LEU C N 1
ATOM 2957 C CA . LEU C 1 96 ? -33.900 -26.780 -8.778 1.00 36.80 4534 LEU C CA 1
ATOM 2958 C C . LEU C 1 96 ? -34.630 -26.129 -9.932 1.00 34.45 4534 LEU C C 1
ATOM 2959 O O . LEU C 1 96 ? -34.508 -24.912 -10.145 1.00 33.24 4534 LEU C O 1
ATOM 2964 N N . LYS C 1 97 ? -35.377 -26.935 -10.686 1.00 33.03 4535 LYS C N 1
ATOM 2965 C CA . LYS C 1 97 ? -36.133 -26.422 -11.844 1.00 31.07 4535 LYS C CA 1
ATOM 2966 C C . LYS C 1 97 ? -37.353 -25.600 -11.451 1.00 28.87 4535 LYS C C 1
ATOM 2967 O O . LYS C 1 97 ? -37.904 -24.862 -12.271 1.00 27.37 4535 LYS C O 1
ATOM 2973 N N . THR C 1 98 ? -37.753 -25.699 -10.187 1.00 28.27 4536 THR C N 1
ATOM 2974 C CA . THR C 1 98 ? -38.822 -24.845 -9.687 1.00 27.13 4536 THR C CA 1
ATOM 2975 C C . THR C 1 98 ? -38.249 -23.498 -9.242 1.00 26.42 4536 THR C C 1
ATOM 2976 O O . THR C 1 98 ? -39.007 -22.636 -8.806 1.00 25.46 4536 THR C O 1
ATOM 2980 N N . ARG C 1 99 ? -36.927 -23.310 -9.352 1.00 26.75 4537 ARG C N 1
ATOM 2981 C CA . ARG C 1 99 ? -36.264 -22.172 -8.692 1.00 27.45 4537 ARG C CA 1
ATOM 2982 C C . ARG C 1 99 ? -35.310 -21.279 -9.526 1.00 26.25 4537 ARG C C 1
ATOM 2983 O O . ARG C 1 99 ? -35.291 -20.065 -9.323 1.00 25.14 4537 ARG C O 1
ATOM 2991 N N . TYR C 1 100 ? -34.524 -21.875 -10.426 1.00 26.12 4538 TYR C N 1
ATOM 2992 C CA . TYR C 1 100 ? -33.400 -21.194 -11.067 1.00 26.77 4538 TYR C CA 1
ATOM 2993 C C . TYR C 1 100 ? -33.501 -21.157 -12.616 1.00 25.69 4538 TYR C C 1
ATOM 2994 O O . TYR C 1 100 ? -33.476 -22.206 -13.267 1.00 26.33 4538 TYR C O 1
ATOM 3003 N N . PRO C 1 101 ? -33.678 -19.955 -13.198 1.00 24.49 4539 PRO C N 1
ATOM 3004 C CA . PRO C 1 101 ? -33.798 -19.766 -14.651 1.00 23.87 4539 PRO C CA 1
ATOM 3005 C C . PRO C 1 101 ? -32.699 -20.438 -15.517 1.00 24.78 4539 PRO C C 1
ATOM 3006 O O . PRO C 1 101 ? -32.997 -20.896 -16.639 1.00 23.93 4539 PRO C O 1
ATOM 3010 N N . ASP C 1 102 ? -31.465 -20.522 -15.009 1.00 26.37 4540 ASP C N 1
ATOM 3011 C CA . ASP C 1 102 ? -30.371 -21.092 -15.821 1.00 28.46 4540 ASP C CA 1
ATOM 3012 C C . ASP C 1 102 ? -30.491 -22.592 -16.091 1.00 29.60 4540 ASP C C 1
ATOM 3013 O O . ASP C 1 102 ? -29.853 -23.116 -17.000 1.00 30.95 4540 ASP C O 1
ATOM 3018 N N . LEU C 1 103 ? -31.340 -23.269 -15.335 1.00 29.36 4541 LEU C N 1
ATOM 3019 C CA . LEU C 1 103 ? -31.607 -24.687 -15.539 1.00 30.10 4541 LEU C CA 1
ATOM 3020 C C . LEU C 1 103 ? -32.749 -24.958 -16.530 1.00 28.32 4541 LEU C C 1
ATOM 3021 O O . LEU C 1 103 ? -33.075 -26.115 -16.787 1.00 28.66 4541 LEU C O 1
ATOM 3026 N N . LEU C 1 104 ? -33.343 -23.890 -17.067 1.00 26.40 4542 LEU C N 1
ATOM 3027 C CA . LEU C 1 104 ? -34.500 -23.935 -17.977 1.00 25.05 4542 LEU C CA 1
ATOM 3028 C C . LEU C 1 104 ? -34.119 -23.343 -19.340 1.00 25.55 4542 LEU C C 1
ATOM 3029 O O . LEU C 1 104 ? -33.253 -22.458 -19.401 1.00 25.30 4542 LEU C O 1
ATOM 3034 N N . PRO C 1 105 ? -34.785 -23.800 -20.435 1.00 26.20 4543 PRO C N 1
ATOM 3035 C CA . PRO C 1 105 ? -34.458 -23.279 -21.764 1.00 26.53 4543 PRO C CA 1
ATOM 3036 C C . PRO C 1 105 ? -34.868 -21.826 -21.907 1.00 24.26 4543 PRO C C 1
ATOM 3037 O O . PRO C 1 105 ? -35.991 -21.451 -21.545 1.00 22.92 4543 PRO C O 1
ATOM 3041 N N . PHE C 1 106 ? -33.971 -21.008 -22.437 1.00 23.56 4544 PHE C N 1
ATOM 3042 C CA . PHE C 1 106 ? -34.269 -19.583 -22.611 1.00 22.28 4544 PHE C CA 1
ATOM 3043 C C . PHE C 1 106 ? -35.487 -19.414 -23.519 1.00 21.19 4544 PHE C C 1
ATOM 3044 O O . PHE C 1 106 ? -35.589 -20.142 -24.526 1.00 22.40 4544 PHE C O 1
ATOM 3052 N N . PRO C 1 107 ? -36.411 -18.469 -23.197 1.00 19.46 4545 PRO C N 1
ATOM 3053 C CA . PRO C 1 107 ? -36.439 -17.456 -22.116 1.00 17.98 4545 PRO C CA 1
ATOM 3054 C C . PRO C 1 107 ? -37.179 -17.874 -20.835 1.00 17.76 4545 PRO C C 1
ATOM 3055 O O . PRO C 1 107 ? -37.495 -17.022 -19.990 1.00 17.64 4545 PRO C O 1
ATOM 3059 N N . GLN C 1 108 ? -37.453 -19.165 -20.681 1.00 18.33 4546 GLN C N 1
ATOM 3060 C CA . GLN C 1 108 ? -38.359 -19.635 -19.631 1.00 18.16 4546 GLN C CA 1
ATOM 3061 C C . GLN C 1 108 ? -37.813 -19.355 -18.226 1.00 17.16 4546 GLN C C 1
ATOM 3062 O O . GLN C 1 108 ? -36.609 -19.506 -17.969 1.00 16.40 4546 GLN C O 1
ATOM 3068 N N . ILE C 1 109 ? -38.707 -18.957 -17.323 1.00 15.99 4547 ILE C N 1
ATOM 3069 C CA . ILE C 1 109 ? -38.380 -18.874 -15.881 1.00 16.77 4547 ILE C CA 1
ATOM 3070 C C . ILE C 1 109 ? -39.337 -19.825 -15.143 1.00 17.08 4547 ILE C C 1
ATOM 3071 O O . ILE C 1 109 ? -40.356 -20.201 -15.693 1.00 17.34 4547 ILE C O 1
ATOM 3076 N N . PRO C 1 110 ? -39.010 -20.225 -13.908 1.00 17.39 4548 PRO C N 1
ATOM 3077 C CA . PRO C 1 110 ? -39.974 -21.095 -13.169 1.00 17.78 4548 PRO C CA 1
ATOM 3078 C C . PRO C 1 110 ? -41.432 -20.581 -13.137 1.00 18.17 4548 PRO C C 1
ATOM 3079 O O . PRO C 1 110 ? -42.387 -21.360 -13.200 1.00 18.91 4548 PRO C O 1
ATOM 3083 N N . ASN C 1 111 ? -41.613 -19.275 -13.053 1.00 18.55 4549 ASN C N 1
ATOM 3084 C CA . ASN C 1 111 ? -42.967 -18.695 -13.135 1.00 19.74 4549 ASN C 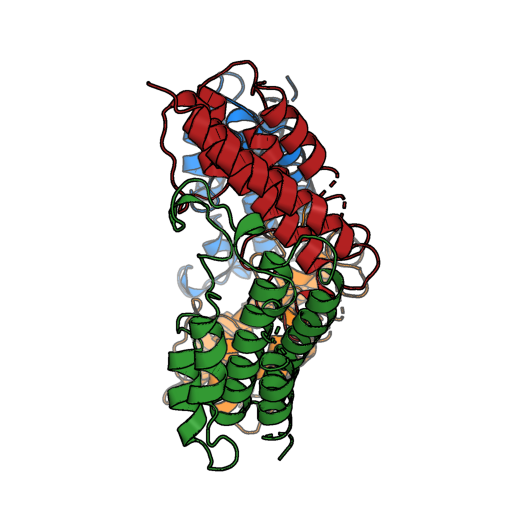CA 1
ATOM 3085 C C . ASN C 1 111 ? -43.748 -18.950 -14.460 1.00 20.14 4549 ASN C C 1
ATOM 3086 O O . ASN C 1 111 ? -44.979 -18.861 -14.476 1.00 20.93 4549 ASN C O 1
ATOM 3091 N N . ASP C 1 112 ? -43.017 -19.246 -15.540 1.00 20.05 4550 ASP C N 1
ATOM 3092 C CA . ASP C 1 112 ? -43.534 -19.587 -16.896 1.00 21.25 4550 ASP C CA 1
ATOM 3093 C C . ASP C 1 112 ? -43.696 -21.116 -17.071 1.00 21.98 4550 ASP C C 1
ATOM 3094 O O . ASP C 1 112 ? -44.265 -21.556 -18.078 1.00 22.22 4550 ASP C O 1
ATOM 3099 N N . ARG C 1 113 ? -43.138 -21.919 -16.157 1.00 21.77 4551 ARG C N 1
ATOM 3100 C CA . ARG C 1 113 ? -42.904 -23.361 -16.434 1.00 23.51 4551 ARG C CA 1
ATOM 3101 C C . ARG C 1 113 ? -44.123 -24.274 -16.265 1.00 24.48 4551 ARG C C 1
ATOM 3102 O O . ARG C 1 113 ? -44.339 -25.197 -17.072 1.00 25.44 4551 ARG C O 1
ATOM 3110 N N . PHE C 1 114 ? -44.911 -24.017 -15.226 1.00 24.70 4552 PHE C N 1
ATOM 3111 C CA . PHE C 1 114 ? -46.012 -24.917 -14.811 1.00 25.79 4552 PHE C CA 1
ATOM 3112 C C . PHE C 1 114 ? -47.379 -24.287 -15.046 1.00 26.11 4552 PHE C C 1
ATOM 3113 O O . PHE C 1 114 ? -47.592 -23.123 -14.710 1.00 25.84 4552 PHE C O 1
ATOM 3121 N N . THR C 1 115 ? -48.290 -25.049 -15.657 1.00 26.51 4553 THR C N 1
ATOM 3122 C CA . THR C 1 115 ? -49.675 -24.610 -15.868 1.00 27.00 4553 THR C CA 1
ATOM 3123 C C . THR C 1 115 ? -50.478 -24.877 -14.604 1.00 26.91 4553 THR C C 1
ATOM 3124 O O . THR C 1 115 ? -50.008 -25.612 -13.716 1.00 26.23 4553 THR C O 1
ATOM 3128 N N . SER C 1 116 ? -51.685 -24.309 -14.498 1.00 28.22 4554 SER C N 1
ATOM 3129 C CA . SER C 1 116 ? -52.546 -24.655 -13.346 1.00 29.20 4554 SER C CA 1
ATOM 3130 C C . SER C 1 116 ? -52.889 -26.138 -13.310 1.00 29.81 4554 SER C C 1
ATOM 3131 O O . SER C 1 116 ? -52.879 -26.721 -12.248 1.00 28.77 4554 SER C O 1
ATOM 3134 N N . GLU C 1 117 ? -53.217 -26.723 -14.461 1.00 31.25 4555 GLU C N 1
ATOM 3135 C CA . GLU C 1 117 ? -53.516 -28.161 -14.535 1.00 33.72 4555 GLU C CA 1
ATOM 3136 C C . GLU C 1 117 ? -52.400 -28.986 -13.884 1.00 31.85 4555 GLU C C 1
ATOM 3137 O O . GLU C 1 117 ? -52.680 -29.836 -13.061 1.00 32.27 4555 GLU C O 1
ATOM 3143 N N . VAL C 1 118 ? -51.140 -28.704 -14.225 1.00 30.42 4556 VAL C N 1
ATOM 3144 C CA . VAL C 1 118 ? -50.006 -29.467 -13.663 1.00 29.22 4556 VAL C CA 1
ATOM 3145 C C . VAL C 1 118 ? -49.866 -29.258 -12.151 1.00 27.62 4556 VAL C C 1
ATOM 3146 O O . VAL C 1 118 ? -49.673 -30.228 -11.389 1.00 26.97 4556 VAL C O 1
ATOM 3150 N N . ALA C 1 119 ? -49.974 -27.998 -11.725 1.00 25.64 4557 ALA C N 1
ATOM 3151 C CA . ALA C 1 119 ? -49.930 -27.674 -10.305 1.00 24.81 4557 ALA C CA 1
ATOM 3152 C C . ALA C 1 119 ? -51.000 -28.506 -9.566 1.00 25.37 4557 ALA C C 1
ATOM 3153 O O . ALA C 1 119 ? -50.711 -29.094 -8.521 1.00 24.71 4557 ALA C O 1
ATOM 3163 N N . ARG C 1 121 ? -52.513 -31.463 -10.596 1.00 30.20 4559 ARG C N 1
ATOM 3164 C CA . ARG C 1 121 ? -52.083 -32.880 -10.600 1.00 31.97 4559 ARG C CA 1
ATOM 3165 C C . ARG C 1 121 ? -51.040 -33.139 -9.498 1.00 30.75 4559 ARG C C 1
ATOM 3166 O O . ARG C 1 121 ? -51.063 -34.164 -8.829 1.00 31.28 4559 ARG C O 1
ATOM 3174 N N . VAL C 1 122 ? -50.122 -32.184 -9.319 1.00 29.94 4560 VAL C N 1
ATOM 3175 C CA . VAL C 1 122 ? -49.024 -32.324 -8.358 1.00 29.15 4560 VAL C CA 1
ATOM 3176 C C . VAL C 1 122 ? -49.539 -32.319 -6.908 1.00 30.32 4560 VAL C C 1
ATOM 3177 O O . VAL C 1 122 ? -49.075 -33.109 -6.053 1.00 29.83 4560 VAL C O 1
ATOM 3189 N N . GLU C 1 124 ? -52.543 -33.269 -5.985 1.00 35.62 4562 GLU C N 1
ATOM 3190 C CA . GLU C 1 124 ? -53.355 -34.476 -5.794 1.00 38.18 4562 GLU C CA 1
ATOM 3191 C C . GLU C 1 124 ? -52.483 -35.705 -5.544 1.00 39.02 4562 GLU C C 1
ATOM 3192 O O . GLU C 1 124 ? -52.769 -36.510 -4.649 1.00 39.97 4562 GLU C O 1
ATOM 3198 N N . CYS C 1 125 ? -51.423 -35.836 -6.333 1.00 39.78 4563 CYS C N 1
ATOM 3199 C CA . CYS C 1 125 ? -50.378 -36.831 -6.103 1.00 39.82 4563 CYS C CA 1
ATOM 3200 C C . CYS C 1 125 ? -49.784 -36.758 -4.672 1.00 38.53 4563 CYS C C 1
ATOM 3201 O O . CYS C 1 125 ? -49.663 -37.774 -3.991 1.00 39.02 4563 CYS C O 1
ATOM 3204 N N . THR C 1 126 ? -49.399 -35.553 -4.250 1.00 36.41 4564 THR C N 1
ATOM 3205 C CA . THR C 1 126 ? -48.780 -35.321 -2.943 1.00 35.34 4564 THR C CA 1
ATOM 3206 C C . THR C 1 126 ? -49.707 -35.651 -1.752 1.00 35.98 4564 THR C C 1
ATOM 3207 O O . THR C 1 126 ? -49.261 -36.217 -0.742 1.00 36.08 4564 THR C O 1
ATOM 3211 N N . ALA C 1 127 ? -50.981 -35.276 -1.864 1.00 36.06 4565 ALA C N 1
ATOM 3212 C CA . ALA C 1 127 ? -51.949 -35.485 -0.787 1.00 37.28 4565 ALA C CA 1
ATOM 3213 C C . ALA C 1 127 ? -52.086 -36.974 -0.477 1.00 38.48 4565 ALA C C 1
ATOM 3214 O O . ALA C 1 127 ? -52.181 -37.380 0.692 1.00 38.56 4565 ALA C O 1
ATOM 3216 N N . CYS C 1 128 ? -52.046 -37.787 -1.529 1.00 38.97 4566 CYS C N 1
ATOM 3217 C CA . CYS C 1 128 ? -52.168 -39.203 -1.351 1.00 40.80 4566 CYS C CA 1
ATOM 3218 C C . CYS C 1 128 ? -50.883 -39.844 -0.833 1.00 40.08 4566 CYS C C 1
ATOM 3219 O O . CYS C 1 128 ? -50.947 -40.818 -0.073 1.00 40.94 4566 CYS C O 1
ATOM 3222 N N . ILE C 1 129 ? -49.728 -39.290 -1.194 1.00 38.60 4567 ILE C N 1
ATOM 3223 C CA . ILE C 1 129 ? -48.479 -39.773 -0.587 1.00 38.47 4567 ILE C CA 1
ATOM 3224 C C . ILE C 1 129 ? -48.504 -39.489 0.928 1.00 38.29 4567 ILE C C 1
ATOM 3225 O O . ILE C 1 129 ? -48.184 -40.368 1.729 1.00 38.95 4567 ILE C O 1
ATOM 3230 N N . ILE C 1 130 ? -48.924 -38.279 1.301 1.00 37.37 4568 ILE C N 1
ATOM 3231 C CA . ILE C 1 130 ? -49.037 -37.870 2.717 1.00 37.90 4568 ILE C CA 1
ATOM 3232 C C . ILE C 1 130 ? -49.824 -38.871 3.566 1.00 39.12 4568 ILE C C 1
ATOM 3233 O O . ILE C 1 130 ? -49.343 -39.322 4.609 1.00 39.94 4568 ILE C O 1
ATOM 3238 N N . ILE C 1 131 ? -51.028 -39.209 3.106 1.00 39.59 4569 ILE C N 1
ATOM 3239 C CA . ILE C 1 131 ? -51.939 -40.092 3.841 1.00 40.73 4569 ILE C CA 1
ATOM 3240 C C . ILE C 1 131 ? -51.461 -41.549 3.806 1.00 41.32 4569 ILE C C 1
ATOM 3241 O O . ILE C 1 131 ? -51.558 -42.243 4.805 1.00 42.14 4569 ILE C O 1
ATOM 3246 N N . LYS C 1 132 ? -50.940 -42.001 2.662 1.00 41.04 4570 LYS C N 1
ATOM 3247 C CA . LYS C 1 132 ? -50.324 -43.341 2.549 1.00 42.08 4570 LYS C CA 1
ATOM 3248 C C . LYS C 1 132 ? -49.238 -43.532 3.636 1.00 42.19 4570 LYS C C 1
ATOM 3249 O O . LYS C 1 132 ? -49.250 -44.503 4.400 1.00 43.09 4570 LYS C O 1
ATOM 3255 N N . LEU C 1 133 ? -48.328 -42.570 3.723 1.00 40.97 4571 LEU C N 1
ATOM 3256 C CA . LEU C 1 133 ? -47.283 -42.576 4.729 1.00 41.66 4571 LEU C CA 1
ATOM 3257 C C . LEU C 1 133 ? -47.811 -42.363 6.160 1.00 42.51 4571 LEU C C 1
ATOM 3258 O O . LEU C 1 133 ? -47.332 -43.005 7.110 1.00 43.57 4571 LEU C O 1
ATOM 3263 N N . GLU C 1 134 ? -48.780 -41.459 6.311 1.00 42.03 4572 GLU C N 1
ATOM 3264 C CA . GLU C 1 134 ? -49.382 -41.176 7.619 1.00 43.52 4572 GLU C CA 1
ATOM 3265 C C . GLU C 1 134 ? -50.052 -42.404 8.215 1.00 44.65 4572 GLU C C 1
ATOM 3266 O O . GLU C 1 134 ? -49.876 -42.692 9.406 1.00 45.49 4572 GLU C O 1
ATOM 3272 N N . ASN C 1 135 ? -50.810 -43.119 7.381 1.00 44.96 4573 ASN C N 1
ATOM 3273 C CA . ASN C 1 135 ? -51.487 -44.349 7.787 1.00 46.63 4573 ASN C CA 1
ATOM 3274 C C . ASN C 1 135 ? -50.525 -45.488 8.131 1.00 47.72 4573 ASN C C 1
ATOM 3275 O O . ASN C 1 135 ? -50.758 -46.228 9.082 1.00 48.72 4573 ASN C O 1
ATOM 3280 N N . PHE C 1 136 ? -49.450 -45.617 7.357 1.00 47.82 4574 PHE C N 1
ATOM 3281 C CA . PHE C 1 136 ? -48.370 -46.545 7.679 1.00 49.50 4574 PHE C CA 1
ATOM 3282 C C . PHE C 1 136 ? -47.771 -46.243 9.066 1.00 50.69 4574 PHE C C 1
ATOM 3283 O O . PHE C 1 136 ? -47.535 -47.163 9.861 1.00 51.98 4574 PHE C O 1
ATOM 3299 N N . GLN C 1 138 ? -49.288 -44.536 11.432 1.00 53.50 4576 GLN C N 1
ATOM 3300 C CA . GLN C 1 138 ? -50.407 -44.794 12.339 1.00 55.19 4576 GLN C CA 1
ATOM 3301 C C . GLN C 1 138 ? -50.502 -46.275 12.713 1.00 56.79 4576 GLN C C 1
ATOM 3302 O O . GLN C 1 138 ? -50.657 -46.625 13.891 1.00 58.45 4576 GLN C O 1
ATOM 3308 N N . GLN C 1 139 ? -50.421 -47.124 11.689 1.00 56.82 4577 GLN C N 1
ATOM 3309 C CA . GLN C 1 139 ? -50.427 -48.572 11.831 1.00 58.44 4577 GLN C CA 1
ATOM 3310 C C . GLN C 1 139 ? -49.180 -49.038 12.563 1.00 60.09 4577 GLN C C 1
ATOM 3311 O O . GLN C 1 139 ? -49.208 -50.069 13.234 1.00 61.83 4577 GLN C O 1
ATOM 3313 N N . SER D 1 2 ? -16.985 -7.136 -15.943 1.00 41.21 4440 SER D N 1
ATOM 3314 C CA . SER D 1 2 ? -16.333 -6.932 -17.280 1.00 41.72 4440 SER D CA 1
ATOM 3315 C C . SER D 1 2 ? -17.338 -6.657 -18.420 1.00 39.00 4440 SER D C 1
ATOM 3316 O O . SER D 1 2 ? -17.377 -5.541 -18.917 1.00 39.12 4440 SER D O 1
ATOM 3319 N N . VAL D 1 3 ? -18.130 -7.653 -18.833 1.00 36.31 4441 VAL D N 1
ATOM 3320 C CA . VAL D 1 3 ? -19.175 -7.448 -19.856 1.00 33.59 4441 VAL D CA 1
ATOM 3321 C C . VAL D 1 3 ? -20.546 -7.947 -19.374 1.00 30.40 4441 VAL D C 1
ATOM 3322 O O . VAL D 1 3 ? -20.699 -9.110 -18.980 1.00 30.37 4441 VAL D O 1
ATOM 3326 N N . GLY D 1 4 ? -21.539 -7.065 -19.413 1.00 28.04 4442 GLY D N 1
ATOM 3327 C CA . GLY D 1 4 ? -22.853 -7.389 -18.823 1.00 24.89 4442 GLY D CA 1
ATOM 3328 C C . GLY D 1 4 ? -23.698 -8.255 -19.727 1.00 22.82 4442 GLY D C 1
ATOM 3329 O O . GLY D 1 4 ? -23.401 -8.395 -20.919 1.00 22.32 4442 GLY D O 1
ATOM 3330 N N . ASN D 1 5 ? -24.745 -8.853 -19.147 1.00 20.93 4443 ASN D N 1
ATOM 3331 C CA . ASN D 1 5 ? -25.782 -9.491 -19.923 1.00 19.75 4443 ASN D CA 1
ATOM 3332 C C . ASN D 1 5 ? -27.119 -8.965 -19.430 1.00 17.81 4443 ASN D C 1
ATOM 3333 O O . ASN D 1 5 ? -27.694 -9.533 -18.490 1.00 16.88 4443 ASN D O 1
ATOM 3338 N N . PRO D 1 6 ? -27.586 -7.862 -20.019 1.00 17.12 4444 PRO D N 1
ATOM 3339 C CA . PRO D 1 6 ? -28.824 -7.242 -19.546 1.00 16.29 4444 PRO D CA 1
ATOM 3340 C C . PRO D 1 6 ? -30.077 -8.113 -19.792 1.00 15.07 4444 PRO D C 1
ATOM 3341 O O . PRO D 1 6 ? -31.078 -7.942 -19.091 1.00 13.69 4444 PRO D O 1
ATOM 3345 N N . VAL D 1 7 ? -30.036 -8.978 -20.817 1.00 14.37 4445 VAL D N 1
ATOM 3346 C CA . VAL D 1 7 ? -31.174 -9.838 -21.155 1.00 14.39 4445 VAL D CA 1
ATOM 3347 C C . VAL D 1 7 ? -31.355 -10.904 -20.049 1.00 14.22 4445 VAL D C 1
ATOM 3348 O O . VAL D 1 7 ? -32.454 -11.094 -19.516 1.00 12.86 4445 VAL D O 1
ATOM 3352 N N . GLU D 1 8 ? -30.263 -11.573 -19.683 1.00 14.39 4446 GLU D N 1
ATOM 3353 C CA . GLU D 1 8 ? -30.314 -12.516 -18.552 1.00 15.46 4446 GLU D CA 1
ATOM 3354 C C . GLU D 1 8 ? -30.604 -11.815 -17.225 1.00 15.16 4446 GLU D C 1
ATOM 3355 O O . GLU D 1 8 ? -31.391 -12.325 -16.407 1.00 15.22 4446 GLU D O 1
ATOM 3361 N N . ALA D 1 9 ? -29.997 -10.640 -16.993 1.00 14.90 4447 ALA D N 1
ATOM 3362 C CA . ALA D 1 9 ? -30.342 -9.861 -15.771 1.00 14.95 4447 ALA D CA 1
ATOM 3363 C C . ALA D 1 9 ? -31.865 -9.697 -15.628 1.00 14.87 4447 ALA D C 1
ATOM 3364 O O . ALA D 1 9 ? -32.442 -9.970 -14.544 1.00 15.26 4447 ALA D O 1
ATOM 3366 N N . ARG D 1 10 ? -32.515 -9.248 -16.705 1.00 13.55 4448 ARG D N 1
ATOM 3367 C CA . ARG D 1 10 ? -33.967 -9.013 -16.680 1.00 13.53 4448 ARG D CA 1
ATOM 3368 C C . ARG D 1 10 ? -34.797 -10.271 -16.448 1.00 13.76 4448 ARG D C 1
ATOM 3369 O O . ARG D 1 10 ? -35.818 -10.228 -15.761 1.00 13.76 4448 ARG D O 1
ATOM 3377 N N . ARG D 1 11 ? -34.348 -11.377 -17.020 1.00 13.74 4449 ARG D N 1
ATOM 3378 C CA . ARG D 1 11 ? -35.013 -12.682 -16.852 1.00 14.24 4449 ARG D CA 1
ATOM 3379 C C . ARG D 1 11 ? -34.943 -13.148 -15.378 1.00 13.74 4449 ARG D C 1
ATOM 3380 O O . ARG D 1 11 ? -35.950 -13.570 -14.790 1.00 14.06 4449 ARG D O 1
ATOM 3388 N N . TRP D 1 12 ? -33.746 -13.105 -14.788 1.00 14.44 4450 TRP D N 1
ATOM 3389 C CA . TRP D 1 12 ? -33.585 -13.429 -13.370 1.00 15.04 4450 TRP D CA 1
ATOM 3390 C C . TRP D 1 12 ? -34.351 -12.468 -12.463 1.00 15.28 4450 TRP D C 1
ATOM 3391 O O . TRP D 1 12 ? -34.926 -12.890 -11.469 1.00 15.72 4450 TRP D O 1
ATOM 3402 N N . LEU D 1 13 ? -34.338 -11.186 -12.787 1.00 14.74 4451 LEU D N 1
ATOM 3403 C CA . LEU D 1 13 ? -35.111 -10.203 -12.007 1.00 15.49 4451 LEU D CA 1
ATOM 3404 C C . LEU D 1 13 ? -36.631 -10.494 -12.079 1.00 14.83 4451 LEU D C 1
ATOM 3405 O O . LEU D 1 13 ? -37.339 -10.323 -11.102 1.00 14.46 4451 LEU D O 1
ATOM 3410 N N . ARG D 1 14 ? -37.116 -10.932 -13.240 1.00 14.70 4452 ARG D N 1
ATOM 3411 C CA . ARG D 1 14 ? -38.549 -11.240 -13.392 1.00 15.47 4452 ARG D CA 1
ATOM 3412 C C . ARG D 1 14 ? -38.948 -12.372 -12.413 1.00 14.64 4452 ARG D C 1
ATOM 3413 O O . ARG D 1 14 ? -40.002 -12.329 -11.762 1.00 14.78 4452 ARG D O 1
ATOM 3421 N N . GLN D 1 15 ? -38.106 -13.379 -12.299 1.00 13.62 4453 GLN D N 1
ATOM 3422 C CA . GLN D 1 15 ? -38.366 -14.441 -11.316 1.00 14.08 4453 GLN D CA 1
ATOM 3423 C C . GLN D 1 15 ? -38.211 -13.937 -9.874 1.00 15.07 4453 GLN D C 1
ATOM 3424 O O . GLN D 1 15 ? -39.010 -14.333 -9.004 1.00 15.62 4453 GLN D O 1
ATOM 3430 N N . ALA D 1 16 ? -37.212 -13.090 -9.603 1.00 14.88 4454 ALA D N 1
ATOM 3431 C CA . ALA D 1 16 ? -37.072 -12.504 -8.245 1.00 15.89 4454 ALA D CA 1
ATOM 3432 C C . ALA D 1 16 ? -38.346 -11.771 -7.807 1.00 16.85 4454 ALA D C 1
ATOM 3433 O O . ALA D 1 16 ? -38.807 -11.927 -6.668 1.00 17.16 4454 ALA D O 1
ATOM 3435 N N . ARG D 1 17 ? -38.898 -10.972 -8.724 1.00 17.13 4455 ARG D N 1
ATOM 3436 C CA . ARG D 1 17 ? -40.119 -10.231 -8.486 1.00 19.21 4455 ARG D CA 1
ATOM 3437 C C . ARG D 1 17 ? -41.315 -11.160 -8.310 1.00 18.13 4455 ARG D C 1
ATOM 3438 O O . ARG D 1 17 ? -42.173 -10.886 -7.478 1.00 18.77 4455 ARG D O 1
ATOM 3446 N N . ALA D 1 18 ? -41.383 -12.220 -9.111 1.00 17.13 4456 ALA D N 1
ATOM 3447 C CA . ALA D 1 18 ? -42.429 -13.234 -8.947 1.00 17.21 4456 ALA D CA 1
ATOM 3448 C C . ALA D 1 18 ? -42.357 -13.880 -7.544 1.00 16.65 4456 ALA D C 1
ATOM 3449 O O . ALA D 1 18 ? -43.384 -14.058 -6.901 1.00 16.66 4456 ALA D O 1
ATOM 3451 N N . ASN D 1 19 ? -41.151 -14.185 -7.067 1.00 16.10 4457 ASN D N 1
ATOM 3452 C CA . ASN D 1 19 ? -40.952 -14.725 -5.707 1.00 16.78 4457 ASN D CA 1
ATOM 3453 C C . ASN D 1 19 ? -41.463 -13.812 -4.605 1.00 18.14 4457 ASN D C 1
ATOM 3454 O O . ASN D 1 19 ? -42.100 -14.274 -3.656 1.00 19.12 4457 ASN D O 1
ATOM 3459 N N . PHE D 1 20 ? -41.166 -12.518 -4.724 1.00 17.92 4458 PHE D N 1
ATOM 3460 C CA . PHE D 1 20 ? -41.621 -11.542 -3.742 1.00 19.28 4458 PHE D CA 1
ATOM 3461 C C . PHE D 1 20 ? -43.154 -11.382 -3.766 1.00 20.10 4458 PHE D C 1
ATOM 3462 O O . PHE D 1 20 ? -43.832 -11.334 -2.716 1.00 19.73 4458 PHE D O 1
ATOM 3470 N N . SER D 1 21 ? -43.715 -11.333 -4.962 1.00 19.53 4459 SER D N 1
ATOM 3471 C CA . SER D 1 21 ? -45.154 -11.266 -5.108 1.00 21.86 4459 SER D CA 1
ATOM 3472 C C . SER D 1 21 ? -45.841 -12.480 -4.445 1.00 21.97 4459 SER D C 1
ATOM 3473 O O . SER D 1 21 ? -46.857 -12.338 -3.735 1.00 22.32 4459 SER D O 1
ATOM 3476 N N . ALA D 1 22 ? -45.265 -13.658 -4.651 1.00 21.45 4460 ALA D N 1
ATOM 3477 C CA . ALA D 1 22 ? -45.807 -14.906 -4.088 1.00 22.88 4460 ALA D CA 1
ATOM 3478 C C . ALA D 1 22 ? -45.766 -14.897 -2.555 1.00 23.31 4460 ALA D C 1
ATOM 3479 O O . ALA D 1 22 ? -46.580 -15.558 -1.909 1.00 23.93 4460 ALA D O 1
ATOM 3481 N N . ALA D 1 23 ? -44.807 -14.181 -1.969 1.00 23.17 4461 ALA D N 1
ATOM 3482 C CA . ALA D 1 23 ? -44.718 -14.109 -0.495 1.00 24.25 4461 ALA D CA 1
ATOM 3483 C C . ALA D 1 23 ? -46.002 -13.564 0.137 1.00 26.21 4461 ALA D C 1
ATOM 3484 O O . ALA D 1 23 ? -46.390 -13.996 1.212 1.00 27.21 4461 ALA D O 1
ATOM 3486 N N . ARG D 1 24 ? -46.694 -12.655 -0.549 1.00 26.80 4462 ARG D N 1
ATOM 3487 C CA . ARG D 1 24 ? -47.971 -12.145 -0.067 1.00 29.52 4462 ARG D CA 1
ATOM 3488 C C . ARG D 1 24 ? -49.034 -13.236 0.085 1.00 29.36 4462 ARG D C 1
ATOM 3489 O O . ARG D 1 24 ? -49.902 -13.130 0.944 1.00 30.12 4462 ARG D O 1
ATOM 3497 N N . ASN D 1 25 ? -48.974 -14.262 -0.771 1.00 27.96 4463 ASN D N 1
ATOM 3498 C CA . ASN D 1 25 ? -49.948 -15.365 -0.741 1.00 28.71 4463 ASN D CA 1
ATOM 3499 C C . ASN D 1 25 ? -49.968 -16.117 0.590 1.00 29.18 4463 ASN D C 1
ATOM 3500 O O . ASN D 1 25 ? -50.991 -16.710 0.974 1.00 30.22 4463 ASN D O 1
ATOM 3505 N N . ASP D 1 26 ? -48.838 -16.089 1.288 1.00 28.72 4464 ASP D N 1
ATOM 3506 C CA . ASP D 1 26 ? -48.693 -16.795 2.560 1.00 29.39 4464 ASP D CA 1
ATOM 3507 C C . ASP D 1 26 ? -48.874 -15.937 3.826 1.00 31.34 4464 ASP D C 1
ATOM 3508 O O . ASP D 1 26 ? -48.856 -16.473 4.939 1.00 31.80 4464 ASP D O 1
ATOM 3513 N N . LEU D 1 27 ? -49.028 -14.621 3.666 1.00 32.21 4465 LEU D N 1
ATOM 3514 C CA . LEU D 1 27 ? -49.261 -13.744 4.823 1.00 34.39 4465 LEU D CA 1
ATOM 3515 C C . LEU D 1 27 ? -50.595 -14.010 5.503 1.00 36.18 4465 LEU D C 1
ATOM 3516 O O . LEU D 1 27 ? -51.605 -14.251 4.840 1.00 36.59 4465 LEU D O 1
ATOM 3521 N N . HIS D 1 28 ? -50.570 -13.968 6.836 1.00 37.45 4466 HIS D N 1
ATOM 3522 C CA . HIS D 1 28 ? -51.731 -14.183 7.700 1.00 39.64 4466 HIS D CA 1
ATOM 3523 C C . HIS D 1 28 ? -52.427 -15.533 7.468 1.00 39.05 4466 HIS D C 1
ATOM 3524 O O . HIS D 1 28 ? -53.653 -15.651 7.603 1.00 40.14 4466 HIS D O 1
ATOM 3531 N N . LYS D 1 29 ? -51.630 -16.550 7.137 1.00 37.19 4467 LYS D N 1
ATOM 3532 C CA . LYS D 1 29 ? -52.152 -17.876 6.821 1.00 37.46 4467 LYS D CA 1
ATOM 3533 C C . LYS D 1 29 ? -51.385 -19.002 7.532 1.00 36.58 4467 LYS D C 1
ATOM 3534 O O . LYS D 1 29 ? -51.359 -20.147 7.067 1.00 36.57 4467 LYS D O 1
ATOM 3540 N N . ASN D 1 30 ? -50.778 -18.660 8.659 1.00 36.72 4468 ASN D N 1
ATOM 3541 C CA . ASN D 1 30 ? -49.916 -19.581 9.409 1.00 36.37 4468 ASN D CA 1
ATOM 3542 C C . ASN D 1 30 ? -48.950 -20.323 8.481 1.00 33.58 4468 ASN D C 1
ATOM 3543 O O . ASN D 1 30 ? -48.803 -21.553 8.546 1.00 33.59 4468 ASN D O 1
ATOM 3548 N N . ALA D 1 31 ? -48.302 -19.560 7.603 1.00 31.36 4469 ALA D N 1
ATOM 3549 C CA . ALA D 1 31 ? -47.218 -20.096 6.778 1.00 29.19 4469 ALA D CA 1
ATOM 3550 C C . ALA D 1 31 ? -46.054 -19.107 6.777 1.00 27.98 4469 ALA D C 1
ATOM 3551 O O . ALA D 1 31 ? -45.469 -18.813 5.728 1.00 26.29 4469 ALA D O 1
ATOM 3553 N N . ASN D 1 32 ? -45.693 -18.609 7.958 1.00 28.17 4470 ASN D N 1
ATOM 3554 C CA . ASN D 1 32 ? -44.671 -17.566 8.016 1.00 27.86 4470 ASN D CA 1
ATOM 3555 C C . ASN D 1 32 ? -43.267 -18.044 7.598 1.00 26.34 4470 ASN D C 1
ATOM 3556 O O . ASN D 1 32 ? -42.449 -17.233 7.194 1.00 25.81 4470 ASN D O 1
ATOM 3561 N N . GLU D 1 33 ? -42.995 -19.352 7.673 1.00 26.09 4471 GLU D N 1
ATOM 3562 C CA . GLU D 1 33 ? -41.708 -19.899 7.191 1.00 25.67 4471 GLU D CA 1
ATOM 3563 C C . GLU D 1 33 ? -41.582 -19.773 5.676 1.00 24.26 4471 GLU D C 1
ATOM 3564 O O . GLU D 1 33 ? -40.462 -19.637 5.126 1.00 23.75 4471 GLU D O 1
ATOM 3570 N N . TRP D 1 34 ? -42.736 -19.835 5.015 1.00 23.16 4472 TRP D N 1
ATOM 3571 C CA . TRP D 1 34 ? -42.800 -19.700 3.554 1.00 22.28 4472 TRP D CA 1
ATOM 3572 C C . TRP D 1 34 ? -42.688 -18.255 3.134 1.00 22.18 4472 TRP D C 1
ATOM 3573 O O . TRP D 1 34 ? -42.000 -17.952 2.146 1.00 22.01 4472 TRP D O 1
ATOM 3584 N N . VAL D 1 35 ? -43.297 -17.344 3.899 1.00 22.90 4473 VAL D N 1
ATOM 3585 C CA . VAL D 1 35 ? -43.032 -15.920 3.684 1.00 23.11 4473 VAL D CA 1
ATOM 3586 C C . VAL D 1 35 ? -41.517 -15.656 3.748 1.00 23.51 4473 VAL D C 1
ATOM 3587 O O . VAL D 1 35 ? -40.937 -15.059 2.844 1.00 22.80 4473 VAL D O 1
ATOM 3591 N N . CYS D 1 36 ? -40.864 -16.131 4.804 1.00 24.77 4474 CYS D N 1
ATOM 3592 C CA . CYS D 1 36 ? -39.423 -15.900 4.970 1.00 25.61 4474 CYS D CA 1
ATOM 3593 C C . CYS D 1 36 ? -38.585 -16.514 3.846 1.00 24.23 4474 CYS D C 1
ATOM 3594 O O . CYS D 1 36 ? -37.692 -15.848 3.275 1.00 23.70 4474 CYS D O 1
ATOM 3597 N N . PHE D 1 37 ? -38.882 -17.754 3.480 1.00 23.61 4475 PHE D N 1
ATOM 3598 C CA . PHE D 1 37 ? -38.083 -18.392 2.435 1.00 23.49 4475 PHE D CA 1
ATOM 3599 C C . PHE D 1 37 ? -38.304 -17.755 1.054 1.00 22.13 4475 PHE D C 1
ATOM 3600 O O . PHE D 1 37 ? -37.368 -17.635 0.256 1.00 21.72 4475 PHE D O 1
ATOM 3608 N N . LYS D 1 38 ? -39.538 -17.357 0.751 1.00 21.16 4476 LYS D N 1
ATOM 3609 C CA . LYS D 1 38 ? -39.760 -16.676 -0.528 1.00 20.37 4476 LYS D CA 1
ATOM 3610 C C . LYS D 1 38 ? -38.971 -15.374 -0.573 1.00 20.61 4476 LYS D C 1
ATOM 3611 O O . LYS D 1 38 ? -38.441 -14.994 -1.623 1.00 20.32 4476 LYS D O 1
ATOM 3617 N N . CYS D 1 39 ? -38.901 -14.680 0.560 1.00 21.92 4477 CYS D N 1
ATOM 3618 C CA . CYS D 1 39 ? -38.155 -13.419 0.614 1.00 22.85 4477 CYS D CA 1
ATOM 3619 C C . CYS D 1 39 ? -36.645 -13.667 0.474 1.00 22.64 4477 CYS D C 1
ATOM 3620 O O . CYS D 1 39 ? -35.928 -12.889 -0.171 1.00 22.05 4477 CYS D O 1
ATOM 3623 N N . TYR D 1 40 ? -36.177 -14.782 1.030 1.00 23.65 4478 TYR D N 1
ATOM 3624 C CA . TYR D 1 40 ? -34.782 -15.193 0.873 1.00 24.75 4478 TYR D CA 1
ATOM 3625 C C . TYR D 1 40 ? -34.413 -15.424 -0.609 1.00 23.83 4478 TYR D C 1
ATOM 3626 O O . TYR D 1 40 ? -33.353 -14.941 -1.090 1.00 23.60 4478 TYR D O 1
ATOM 3635 N N . LEU D 1 41 ? -35.234 -16.230 -1.288 1.00 22.34 4479 LEU D N 1
ATOM 3636 C CA . LEU D 1 41 ? -35.032 -16.515 -2.712 1.00 21.80 4479 LEU D CA 1
ATOM 3637 C C . LEU D 1 41 ? -35.236 -15.311 -3.595 1.00 19.88 4479 LEU D C 1
ATOM 3638 O O . LEU D 1 41 ? -34.557 -15.173 -4.618 1.00 19.85 4479 LEU D O 1
ATOM 3643 N N . SER D 1 42 ? -36.168 -14.436 -3.225 1.00 19.47 4480 SER D N 1
ATOM 3644 C CA . SER D 1 42 ? -36.338 -13.190 -3.970 1.00 19.62 4480 SER D CA 1
ATOM 3645 C C . SER D 1 42 ? -35.025 -12.349 -3.931 1.00 19.82 4480 SER D C 1
ATOM 3646 O O . SER D 1 42 ? -34.524 -11.895 -4.978 1.00 18.36 4480 SER D O 1
ATOM 3649 N N . THR D 1 43 ? -34.465 -12.200 -2.725 1.00 20.34 4481 THR D N 1
ATOM 3650 C CA . THR D 1 43 ? -33.247 -11.441 -2.518 1.00 21.32 4481 THR D CA 1
ATOM 3651 C C . THR D 1 43 ? -32.113 -12.099 -3.294 1.00 20.68 4481 THR D C 1
ATOM 3652 O O . THR D 1 43 ? -31.371 -11.427 -4.000 1.00 20.24 4481 THR D O 1
ATOM 3656 N N . LYS D 1 44 ? -32.007 -13.420 -3.170 1.00 20.86 4482 LYS D N 1
ATOM 3657 C CA . LYS D 1 44 ? -30.941 -14.172 -3.814 1.00 21.62 4482 LYS D CA 1
ATOM 3658 C C . LYS D 1 44 ? -30.918 -13.972 -5.326 1.00 20.52 4482 LYS D C 1
ATOM 3659 O O . LYS D 1 44 ? -29.880 -13.694 -5.911 1.00 20.66 4482 LYS D O 1
ATOM 3665 N N . LEU D 1 45 ? -32.074 -14.163 -5.947 1.00 19.00 4483 LEU D N 1
ATOM 3666 C CA . LEU D 1 45 ? -32.189 -14.025 -7.410 1.00 18.54 4483 LEU D CA 1
ATOM 3667 C C . LEU D 1 45 ? -32.050 -12.596 -7.907 1.00 17.67 4483 LEU D C 1
ATOM 3668 O O . LEU D 1 45 ? -31.571 -12.371 -9.022 1.00 17.14 4483 LEU D O 1
ATOM 3673 N N . ALA D 1 46 ? -32.472 -11.612 -7.107 1.00 17.59 4484 ALA D N 1
ATOM 3674 C CA . ALA D 1 46 ? -32.249 -10.213 -7.483 1.00 17.55 4484 ALA D CA 1
ATOM 3675 C C . ALA D 1 46 ? -30.743 -9.861 -7.479 1.00 19.02 4484 ALA D C 1
ATOM 3676 O O . ALA D 1 46 ? -30.254 -9.117 -8.341 1.00 18.50 4484 ALA D O 1
ATOM 3678 N N . LEU D 1 47 ? -30.026 -10.372 -6.481 1.00 19.58 4485 LEU D N 1
ATOM 3679 C CA . LEU D 1 47 ? -28.575 -10.240 -6.408 1.00 21.16 4485 LEU D CA 1
ATOM 3680 C C . LEU D 1 47 ? -27.904 -10.895 -7.619 1.00 21.21 4485 LEU D C 1
ATOM 3681 O O . LEU D 1 47 ? -27.067 -10.277 -8.287 1.00 21.47 4485 LEU D O 1
ATOM 3686 N N . ILE D 1 48 ? -28.302 -12.121 -7.934 1.00 20.30 4486 ILE D N 1
ATOM 3687 C CA . ILE D 1 48 ? -27.801 -12.809 -9.122 1.00 21.17 4486 ILE D CA 1
ATOM 3688 C C . ILE D 1 48 ? -28.146 -11.998 -10.394 1.00 20.06 4486 ILE D C 1
ATOM 3689 O O . ILE D 1 48 ? -27.317 -11.840 -11.298 1.00 20.99 4486 ILE D O 1
ATOM 3694 N N . ALA D 1 49 ? -29.363 -11.466 -10.459 1.00 18.60 4487 ALA D N 1
ATOM 3695 C CA . ALA D 1 49 ? -29.729 -10.592 -11.592 1.00 17.66 4487 ALA D CA 1
ATOM 3696 C C . ALA D 1 49 ? -28.737 -9.412 -11.746 1.00 18.97 4487 ALA D C 1
ATOM 3697 O O . ALA D 1 49 ? -28.221 -9.144 -12.853 1.00 18.50 4487 ALA D O 1
ATOM 3699 N N . ALA D 1 50 ? -28.467 -8.706 -10.649 1.00 19.41 4488 ALA D N 1
ATOM 3700 C CA . ALA D 1 50 ? -27.524 -7.595 -10.659 1.00 21.39 4488 ALA D CA 1
ATOM 3701 C C . ALA D 1 50 ? -26.125 -8.037 -11.106 1.00 22.96 4488 ALA D C 1
ATOM 3702 O O . ALA D 1 50 ? -25.409 -7.271 -11.783 1.00 23.77 4488 ALA D O 1
ATOM 3704 N N . ASP D 1 51 ? -25.721 -9.247 -10.703 1.00 23.78 4489 ASP D N 1
ATOM 3705 C CA . ASP D 1 51 ? -24.402 -9.800 -11.072 1.00 25.66 4489 ASP D CA 1
ATOM 3706 C C . ASP D 1 51 ? -24.328 -9.998 -12.592 1.00 24.36 4489 ASP D C 1
ATOM 3707 O O . ASP D 1 51 ? -23.348 -9.583 -13.224 1.00 25.02 4489 ASP D O 1
ATOM 3712 N N . TYR D 1 52 ? -25.348 -10.641 -13.165 1.00 22.33 4490 TYR D N 1
ATOM 3713 C CA . TYR D 1 52 ? -25.514 -10.752 -14.630 1.00 21.56 4490 TYR D CA 1
ATOM 3714 C C . TYR D 1 52 ? -25.452 -9.410 -15.327 1.00 21.19 4490 TYR D C 1
ATOM 3715 O O . TYR D 1 52 ? -24.790 -9.278 -16.348 1.00 22.20 4490 TYR D O 1
ATOM 3724 N N . ALA D 1 53 ? -26.122 -8.405 -14.774 1.00 21.42 4491 ALA D N 1
ATOM 3725 C CA . ALA D 1 53 ? -26.165 -7.079 -15.400 1.00 21.80 4491 ALA D CA 1
ATOM 3726 C C . ALA D 1 53 ? -24.751 -6.473 -15.562 1.00 23.77 4491 ALA D C 1
ATOM 3727 O O . ALA D 1 53 ? -24.494 -5.762 -16.533 1.00 23.83 4491 ALA D O 1
ATOM 3729 N N . VAL D 1 54 ? -23.843 -6.804 -14.642 1.00 25.70 4492 VAL D N 1
ATOM 3730 C CA . VAL D 1 54 ? -22.486 -6.218 -14.624 1.00 27.99 4492 VAL D CA 1
ATOM 3731 C C . VAL D 1 54 ? -21.398 -7.077 -15.302 1.00 28.98 4492 VAL D C 1
ATOM 3732 O O . VAL D 1 54 ? -20.637 -6.578 -16.143 1.00 29.63 4492 VAL D O 1
ATOM 3736 N N . ARG D 1 55 ? -21.343 -8.356 -14.961 1.00 29.44 4493 ARG D N 1
ATOM 3737 C CA . ARG D 1 55 ? -20.306 -9.243 -15.505 1.00 31.92 4493 ARG D CA 1
ATOM 3738 C C . ARG D 1 55 ? -20.823 -10.434 -16.318 1.00 30.49 4493 ARG D C 1
ATOM 3739 O O . ARG D 1 55 ? -20.029 -11.242 -16.798 1.00 31.77 4493 ARG D O 1
ATOM 3747 N N . GLY D 1 56 ? -22.140 -10.543 -16.475 1.00 28.05 4494 GLY D N 1
ATOM 3748 C CA . GLY D 1 56 ? -22.725 -11.561 -17.355 1.00 27.57 4494 GLY D CA 1
ATOM 3749 C C . GLY D 1 56 ? -22.635 -13.002 -16.878 1.00 28.78 4494 GLY D C 1
ATOM 3750 O O . GLY D 1 56 ? -22.756 -13.931 -17.681 1.00 28.72 4494 GLY D O 1
ATOM 3751 N N . LYS D 1 57 ? -22.421 -13.195 -15.574 1.00 29.59 4495 LYS D N 1
ATOM 3752 C CA . LYS D 1 57 ? -22.374 -14.524 -14.965 1.00 31.68 4495 LYS D CA 1
ATOM 3753 C C . LYS D 1 57 ? -22.612 -14.327 -13.482 1.00 32.10 4495 LYS D C 1
ATOM 3754 O O . LYS D 1 57 ? -22.518 -13.202 -12.993 1.00 31.39 4495 LYS D O 1
ATOM 3760 N N . SER D 1 58 ? -22.938 -15.402 -12.778 1.00 33.72 4496 SER D N 1
ATOM 3761 C CA . SER D 1 58 ? -23.017 -15.347 -11.318 1.00 35.61 4496 SER D CA 1
ATOM 3762 C C . SER D 1 58 ? -22.655 -16.699 -10.717 1.00 38.87 4496 SER D C 1
ATOM 3763 O O . SER D 1 58 ? -22.062 -17.528 -11.396 1.00 40.65 4496 SER D O 1
ATOM 3766 N N . ASP D 1 59 ? -22.971 -16.910 -9.439 1.00 38.71 4497 ASP D N 1
ATOM 3767 C CA . ASP D 1 59 ? -22.785 -18.218 -8.819 1.00 42.14 4497 ASP D CA 1
ATOM 3768 C C . ASP D 1 59 ? -23.894 -18.480 -7.811 1.00 40.86 4497 ASP D C 1
ATOM 3769 O O . ASP D 1 59 ? -24.017 -17.775 -6.810 1.00 39.03 4497 ASP D O 1
ATOM 3774 N N . LYS D 1 60 ? -24.691 -19.505 -8.105 1.00 42.58 4498 LYS D N 1
ATOM 3775 C CA . LYS D 1 60 ? -25.840 -19.905 -7.297 1.00 42.50 4498 LYS D CA 1
ATOM 3776 C C . LYS D 1 60 ? -25.443 -20.560 -5.983 1.00 43.90 4498 LYS D C 1
ATOM 3777 O O . LYS D 1 60 ? -26.257 -20.641 -5.065 1.00 43.30 4498 LYS D O 1
ATOM 3783 N N . ASP D 1 61 ? -24.203 -21.036 -5.907 1.00 46.29 4499 ASP D N 1
ATOM 3784 C CA . ASP D 1 61 ? -23.705 -21.772 -4.739 1.00 48.84 4499 ASP D CA 1
ATOM 3785 C C . ASP D 1 61 ? -23.257 -20.870 -3.605 1.00 46.98 4499 ASP D C 1
ATOM 3786 O O . ASP D 1 61 ? -23.042 -21.327 -2.490 1.00 48.60 4499 ASP D O 1
ATOM 3791 N N . VAL D 1 62 ? -23.133 -19.585 -3.907 1.00 44.34 4500 VAL D N 1
ATOM 3792 C CA . VAL D 1 62 ? -22.793 -18.552 -2.933 1.00 42.80 4500 VAL D CA 1
ATOM 3793 C C . VAL D 1 62 ? -24.068 -18.115 -2.185 1.00 40.09 4500 VAL D C 1
ATOM 3794 O O . VAL D 1 62 ? -25.159 -18.105 -2.762 1.00 38.75 4500 VAL D O 1
ATOM 3798 N N . LYS D 1 63 ? -23.939 -17.751 -0.911 1.00 39.54 4501 LYS D N 1
ATOM 3799 C CA . LYS D 1 63 ? -25.075 -17.181 -0.192 1.00 37.67 4501 LYS D CA 1
ATOM 3800 C C . LYS D 1 63 ? -25.270 -15.685 -0.516 1.00 34.44 4501 LYS D C 1
ATOM 3801 O O . LYS D 1 63 ? -24.335 -15.033 -0.977 1.00 34.38 4501 LYS D O 1
ATOM 3807 N N . PRO D 1 64 ? -26.489 -15.145 -0.308 1.00 32.26 4502 PRO D N 1
ATOM 3808 C CA . PRO D 1 64 ? -26.722 -13.759 -0.705 1.00 30.08 4502 PRO D CA 1
ATOM 3809 C C . PRO D 1 64 ? -25.722 -12.735 -0.115 1.00 29.17 4502 PRO D C 1
ATOM 3810 O O . PRO D 1 64 ? -25.314 -11.817 -0.834 1.00 28.09 4502 PRO D O 1
ATOM 3814 N N . THR D 1 65 ? -25.316 -12.892 1.160 1.00 29.09 4503 THR D N 1
ATOM 3815 C CA . THR D 1 65 ? -24.390 -11.916 1.767 1.00 29.37 4503 THR D CA 1
ATOM 3816 C C . THR D 1 65 ? -23.067 -11.870 1.002 1.00 30.59 4503 THR D C 1
ATOM 3817 O O . THR D 1 65 ? -22.570 -10.777 0.692 1.00 30.19 4503 THR D O 1
ATOM 3821 N N . ALA D 1 66 ? -22.521 -13.049 0.690 1.00 32.41 4504 ALA D N 1
ATOM 3822 C CA . ALA D 1 66 ? -21.272 -13.174 -0.069 1.00 34.66 4504 ALA D CA 1
ATOM 3823 C C . ALA D 1 66 ? -21.357 -12.651 -1.513 1.00 33.64 4504 ALA D C 1
ATOM 3824 O O . ALA D 1 66 ? -20.433 -11.999 -1.978 1.00 34.79 4504 ALA D O 1
ATOM 3826 N N . LEU D 1 67 ? -22.450 -12.934 -2.223 1.00 31.93 4505 LEU D N 1
ATOM 3827 C CA . LEU D 1 67 ? -22.653 -12.325 -3.540 1.00 31.62 4505 LEU D CA 1
ATOM 3828 C C . LEU D 1 67 ? -22.780 -10.803 -3.437 1.00 29.89 4505 LEU D C 1
ATOM 3829 O O . LEU D 1 67 ? -22.254 -10.083 -4.288 1.00 30.11 4505 LEU D O 1
ATOM 3834 N N . ALA D 1 68 ? -23.450 -10.315 -2.391 1.00 28.30 4506 ALA D N 1
ATOM 3835 C CA . ALA D 1 68 ? -23.671 -8.870 -2.223 1.00 27.97 4506 ALA D CA 1
ATOM 3836 C C . ALA D 1 68 ? -22.349 -8.129 -1.986 1.00 29.83 4506 ALA D C 1
ATOM 3837 O O . ALA D 1 68 ? -22.160 -7.006 -2.457 1.00 30.24 4506 ALA D O 1
ATOM 3839 N N . GLN D 1 69 ? -21.443 -8.766 -1.253 1.00 31.46 4507 GLN D N 1
ATOM 3840 C CA . GLN D 1 69 ? -20.106 -8.206 -1.040 1.00 34.99 4507 GLN D CA 1
ATOM 3841 C C . GLN D 1 69 ? -19.401 -7.905 -2.376 1.00 36.89 4507 GLN D C 1
ATOM 3842 O O . GLN D 1 69 ? -18.908 -6.798 -2.580 1.00 38.43 4507 GLN D O 1
ATOM 3848 N N . LYS D 1 70 ? -19.370 -8.889 -3.274 1.00 37.35 4508 LYS D N 1
ATOM 3849 C CA . LYS D 1 70 ? -18.824 -8.713 -4.624 1.00 39.58 4508 LYS D CA 1
ATOM 3850 C C . LYS D 1 70 ? -19.532 -7.605 -5.409 1.00 38.37 4508 LYS D C 1
ATOM 3851 O O . LYS D 1 70 ? -18.875 -6.791 -6.053 1.00 40.34 4508 LYS D O 1
ATOM 3857 N N . ILE D 1 71 ? -20.869 -7.599 -5.357 1.00 35.50 4509 ILE D N 1
ATOM 3858 C CA . ILE D 1 71 ? -21.680 -6.655 -6.140 1.00 34.87 4509 ILE D CA 1
ATOM 3859 C C . ILE D 1 71 ? -21.473 -5.221 -5.651 1.00 35.93 4509 ILE D C 1
ATOM 3860 O O . ILE D 1 71 ? -21.299 -4.304 -6.474 1.00 36.79 4509 ILE D O 1
ATOM 3865 N N . GLU D 1 72 ? -21.440 -5.041 -4.324 1.00 35.47 4510 GLU D N 1
ATOM 3866 C CA . GLU D 1 72 ? -21.275 -3.709 -3.737 1.00 37.92 4510 GLU D CA 1
ATOM 3867 C C . GLU D 1 72 ? -20.024 -3.030 -4.286 1.00 42.63 4510 GLU D C 1
ATOM 3868 O O . GLU D 1 72 ? -20.009 -1.812 -4.532 1.00 44.88 4510 GLU D O 1
ATOM 3874 N N . GLU D 1 73 ? -18.985 -3.832 -4.496 1.00 45.15 4511 GLU D N 1
ATOM 3875 C CA . GLU D 1 73 ? -17.729 -3.351 -5.072 1.00 50.53 4511 GLU D CA 1
ATOM 3876 C C . GLU D 1 73 ? -17.898 -2.710 -6.455 1.00 52.56 4511 GLU D C 1
ATOM 3877 O O . GLU D 1 73 ? -17.138 -1.817 -6.816 1.00 56.50 4511 GLU D O 1
ATOM 3883 N N . TYR D 1 74 ? -18.906 -3.144 -7.209 1.00 50.88 4512 TYR D N 1
ATOM 3884 C CA . TYR D 1 74 ? -19.152 -2.641 -8.562 1.00 53.22 4512 TYR D CA 1
ATOM 3885 C C . TYR D 1 74 ? -19.530 -1.165 -8.622 1.00 55.22 4512 TYR D C 1
ATOM 3886 O O . TYR D 1 74 ? -19.277 -0.506 -9.633 1.00 58.45 4512 TYR D O 1
ATOM 3895 N N . SER D 1 75 ? -20.158 -0.654 -7.565 1.00 54.08 4513 SER D N 1
ATOM 3896 C CA . SER D 1 75 ? -20.798 0.659 -7.634 1.00 55.80 4513 SER D CA 1
ATOM 3897 C C . SER D 1 75 ? -21.003 1.326 -6.280 1.00 55.58 4513 SER D C 1
ATOM 3898 O O . SER D 1 75 ? -21.512 0.701 -5.322 1.00 52.02 4513 SER D O 1
ATOM 3901 N N . GLN D 1 76 ? -20.634 2.606 -6.229 1.00 59.12 4514 GLN D N 1
ATOM 3902 C CA . GLN D 1 76 ? -20.896 3.482 -5.080 1.00 59.93 4514 GLN D CA 1
ATOM 3903 C C . GLN D 1 76 ? -22.398 3.638 -4.858 1.00 57.36 4514 GLN D C 1
ATOM 3904 O O . GLN D 1 76 ? -22.843 3.974 -3.761 1.00 56.71 4514 GLN D O 1
ATOM 3910 N N . GLN D 1 77 ? -23.173 3.381 -5.911 1.00 56.05 4515 GLN D N 1
ATOM 3911 C CA . GLN D 1 77 ? -24.629 3.394 -5.833 1.00 53.95 4515 GLN D CA 1
ATOM 3912 C C . GLN D 1 77 ? -25.219 2.190 -5.083 1.00 48.62 4515 GLN D C 1
ATOM 3913 O O . GLN D 1 77 ? -26.427 2.152 -4.851 1.00 47.49 4515 GLN D O 1
ATOM 3919 N N . LEU D 1 78 ? -24.387 1.214 -4.712 1.00 45.41 4516 LEU D N 1
ATOM 3920 C CA . LEU D 1 78 ? -24.838 0.102 -3.863 1.00 40.79 4516 LEU D CA 1
ATOM 3921 C C . LEU D 1 78 ? -24.210 0.080 -2.459 1.00 39.55 4516 LEU D C 1
ATOM 3922 O O . LEU D 1 78 ? -24.139 -0.978 -1.816 1.00 36.54 4516 LEU D O 1
ATOM 3927 N N . GLU D 1 79 ? -23.780 1.250 -1.979 1.00 41.71 4517 GLU D N 1
ATOM 3928 C CA . GLU D 1 79 ? -23.217 1.398 -0.636 1.00 42.03 4517 GLU D CA 1
ATOM 3929 C C . GLU D 1 79 ? -24.215 0.876 0.401 1.00 38.15 4517 GLU D C 1
ATOM 3930 O O . GLU D 1 79 ? -25.349 1.333 0.437 1.00 37.50 4517 GLU D O 1
ATOM 3936 N N . GLY D 1 80 ? -23.804 -0.080 1.232 1.00 35.61 4518 GLY D N 1
ATOM 3937 C CA . GLY D 1 80 ? -24.681 -0.563 2.295 1.00 32.87 4518 GLY D CA 1
ATOM 3938 C C . GLY D 1 80 ? -25.471 -1.809 1.948 1.00 29.78 4518 GLY D C 1
ATOM 3939 O O . GLY D 1 80 ? -26.119 -2.400 2.817 1.00 28.20 4518 GLY D O 1
ATOM 3940 N N . LEU D 1 81 ? -25.421 -2.226 0.686 1.00 29.05 4519 LEU D N 1
ATOM 3941 C CA . LEU D 1 81 ? -26.132 -3.445 0.236 1.00 26.74 4519 LEU D CA 1
ATOM 3942 C C . LEU D 1 81 ? -25.775 -4.684 1.088 1.00 25.81 4519 LEU D C 1
ATOM 3943 O O . LEU D 1 81 ? -26.673 -5.448 1.514 1.00 23.76 4519 LEU D O 1
ATOM 3948 N N . THR D 1 82 ? -24.475 -4.898 1.307 1.00 27.73 4520 THR D N 1
ATOM 3949 C CA . THR D 1 82 ? -24.000 -6.105 1.998 1.00 28.85 4520 THR D CA 1
ATOM 3950 C C . THR D 1 82 ? -24.540 -6.153 3.432 1.00 28.81 4520 THR D C 1
ATOM 3951 O O . THR D 1 82 ? -25.071 -7.169 3.890 1.00 28.46 4520 THR D O 1
ATOM 3955 N N . ASN D 1 83 ? -24.441 -5.031 4.123 1.00 29.98 4521 ASN D N 1
ATOM 3956 C CA . ASN D 1 83 ? -24.997 -4.947 5.458 1.00 29.82 4521 ASN D CA 1
ATOM 3957 C C . ASN D 1 83 ? -26.511 -5.129 5.506 1.00 28.17 4521 ASN D C 1
ATOM 3958 O O . ASN D 1 83 ? -27.014 -5.762 6.429 1.00 27.09 4521 ASN D O 1
ATOM 3963 N N . ASP D 1 84 ? -27.232 -4.646 4.485 1.00 27.16 4522 ASP D N 1
ATOM 3964 C CA . ASP D 1 84 ? -28.680 -4.840 4.454 1.00 26.35 4522 ASP D CA 1
ATOM 3965 C C . ASP D 1 84 ? -29.004 -6.323 4.210 1.00 24.88 4522 ASP D C 1
ATOM 3966 O O . ASP D 1 84 ? -29.926 -6.878 4.841 1.00 23.73 4522 ASP D O 1
ATOM 3971 N N . VAL D 1 85 ? -28.264 -6.951 3.290 1.00 24.52 4523 VAL D N 1
ATOM 3972 C CA . VAL D 1 85 ? -28.473 -8.368 2.993 1.00 24.27 4523 VAL D CA 1
ATOM 3973 C C . VAL D 1 85 ? -28.081 -9.244 4.207 1.00 25.03 4523 VAL D C 1
ATOM 3974 O O . VAL D 1 85 ? -28.751 -10.243 4.500 1.00 25.29 4523 VAL D O 1
ATOM 3978 N N . HIS D 1 86 ? -26.999 -8.874 4.898 1.00 26.11 4524 HIS D N 1
ATOM 3979 C CA . HIS D 1 86 ? -26.605 -9.554 6.156 1.00 27.53 4524 HIS D CA 1
ATOM 3980 C C . HIS D 1 86 ? -27.724 -9.517 7.203 1.00 27.79 4524 HIS D C 1
ATOM 3981 O O . HIS D 1 86 ? -28.005 -10.533 7.890 1.00 28.27 4524 HIS D O 1
ATOM 3988 N N . THR D 1 87 ? -28.340 -8.345 7.358 1.00 27.72 4525 THR D N 1
ATOM 3989 C CA . THR D 1 87 ? -29.385 -8.180 8.367 1.00 28.83 4525 THR D CA 1
ATOM 3990 C C . THR D 1 87 ? -30.571 -9.053 7.989 1.00 28.47 4525 THR D C 1
ATOM 3991 O O . THR D 1 87 ? -31.153 -9.766 8.828 1.00 29.19 4525 THR D O 1
ATOM 3995 N N . LEU D 1 88 ? -30.911 -9.027 6.711 1.00 27.74 4526 LEU D N 1
ATOM 3996 C CA . LEU D 1 88 ? -32.026 -9.827 6.228 1.00 28.20 4526 LEU D CA 1
ATOM 3997 C C . LEU D 1 88 ? -31.806 -11.296 6.583 1.00 28.50 4526 LEU D C 1
ATOM 3998 O O . LEU D 1 88 ? -32.725 -11.960 7.073 1.00 29.52 4526 LEU D O 1
ATOM 4003 N N . GLU D 1 89 ? -30.596 -11.801 6.346 1.00 27.59 4527 GLU D N 1
ATOM 4004 C CA . GLU D 1 89 ? -30.274 -13.210 6.683 1.00 29.10 4527 GLU D CA 1
ATOM 4005 C C . GLU D 1 89 ? -30.134 -13.479 8.181 1.00 29.82 4527 GLU D C 1
ATOM 4006 O O . GLU D 1 89 ? -30.312 -14.629 8.647 1.00 31.91 4527 GLU D O 1
ATOM 4012 N N . ALA D 1 90 ? -29.787 -12.436 8.943 1.00 27.58 4528 ALA D N 1
ATOM 4013 C CA . ALA D 1 90 ? -29.627 -12.548 10.410 1.00 28.22 4528 ALA D CA 1
ATOM 4014 C C . ALA D 1 90 ? -30.935 -12.800 11.157 1.00 29.00 4528 ALA D C 1
ATOM 4015 O O . ALA D 1 90 ? -30.930 -13.323 12.284 1.00 30.33 4528 ALA D O 1
ATOM 4017 N N . TYR D 1 91 ? -32.060 -12.409 10.561 1.00 29.15 4529 TYR D N 1
ATOM 4018 C CA . TYR D 1 91 ? -33.370 -12.757 11.122 1.00 32.29 4529 TYR D CA 1
ATOM 4019 C C . TYR D 1 91 ? -33.488 -14.272 11.297 1.00 35.85 4529 TYR D C 1
ATOM 4020 O O . TYR D 1 91 ? -34.410 -14.761 11.941 1.00 38.06 4529 TYR D O 1
ATOM 4029 N N . GLY D 1 92 ? -32.500 -14.990 10.760 1.00 37.75 4530 GLY D N 1
ATOM 4030 C CA . GLY D 1 92 ? -32.364 -16.427 10.960 1.00 42.71 4530 GLY D CA 1
ATOM 4031 C C . GLY D 1 92 ? -32.931 -17.113 9.749 1.00 45.14 4530 GLY D C 1
ATOM 4032 O O . GLY D 1 92 ? -33.191 -18.316 9.771 1.00 48.67 4530 GLY D O 1
ATOM 4033 N N . VAL D 1 93 ? -33.138 -16.306 8.709 1.00 47.40 4531 VAL D N 1
ATOM 4034 C CA . VAL D 1 93 ? -33.612 -16.718 7.390 1.00 46.75 4531 VAL D CA 1
ATOM 4035 C C . VAL D 1 93 ? -32.459 -17.346 6.620 1.00 48.28 4531 VAL D C 1
ATOM 4036 O O . VAL D 1 93 ? -31.378 -16.735 6.462 1.00 51.34 4531 VAL D O 1
ATOM 4040 N N . ASP D 1 94 ? -32.701 -18.570 6.151 1.00 47.40 4532 ASP D N 1
ATOM 4041 C CA . ASP D 1 94 ? -31.803 -19.252 5.228 1.00 49.77 4532 ASP D CA 1
ATOM 4042 C C . ASP D 1 94 ? -32.527 -20.402 4.554 1.00 48.33 4532 ASP D C 1
ATOM 4043 O O . ASP D 1 94 ? -33.558 -20.884 5.043 1.00 46.12 4532 ASP D O 1
ATOM 4048 N N . SER D 1 95 ? -31.945 -20.881 3.462 1.00 50.68 4533 SER D N 1
ATOM 4049 C CA . SER D 1 95 ? -32.510 -22.011 2.736 1.00 50.50 4533 SER D CA 1
ATOM 4050 C C . SER D 1 95 ? -32.641 -23.311 3.537 1.00 49.06 4533 SER D C 1
ATOM 4051 O O . SER D 1 95 ? -33.027 -24.323 2.950 1.00 49.65 4533 SER D O 1
ATOM 4054 N N . LEU D 1 96 ? -32.348 -23.276 4.853 1.00 48.03 4534 LEU D N 1
ATOM 4055 C CA . LEU D 1 96 ? -32.438 -24.458 5.746 1.00 46.75 4534 LEU D CA 1
ATOM 4056 C C . LEU D 1 96 ? -33.281 -24.347 7.046 1.00 44.17 4534 LEU D C 1
ATOM 4057 O O . LEU D 1 96 ? -34.147 -25.193 7.273 1.00 42.43 4534 LEU D O 1
ATOM 4062 N N . LYS D 1 97 ? -33.049 -23.337 7.894 1.00 44.22 4535 LYS D N 1
ATOM 4063 C CA . LYS D 1 97 ? -33.886 -23.165 9.111 1.00 42.32 4535 LYS D CA 1
ATOM 4064 C C . LYS D 1 97 ? -35.379 -22.920 8.837 1.00 39.21 4535 LYS D C 1
ATOM 4065 O O . LYS D 1 97 ? -36.230 -23.109 9.715 1.00 37.85 4535 LYS D O 1
ATOM 4071 N N . THR D 1 98 ? -35.698 -22.500 7.622 1.00 37.75 4536 THR D N 1
ATOM 4072 C CA . THR D 1 98 ? -37.088 -22.320 7.244 1.00 35.81 4536 THR D CA 1
ATOM 4073 C C . THR D 1 98 ? -37.711 -23.645 6.788 1.00 35.21 4536 THR D C 1
ATOM 4074 O O . THR D 1 98 ? -38.913 -23.720 6.558 1.00 34.94 4536 THR D O 1
ATOM 4078 N N . ARG D 1 99 ? -36.886 -24.677 6.659 1.00 35.62 4537 ARG D N 1
ATOM 4079 C CA . ARG D 1 99 ? -37.301 -25.878 5.960 1.00 36.47 4537 ARG D CA 1
ATOM 4080 C C . ARG D 1 99 ? -37.316 -27.179 6.781 1.00 35.90 4537 ARG D C 1
ATOM 4081 O O . ARG D 1 99 ? -38.294 -27.913 6.697 1.00 35.67 4537 ARG D O 1
ATOM 4089 N N . TYR D 1 100 ? -36.253 -27.464 7.543 1.00 36.49 4538 TYR D N 1
ATOM 4090 C CA . TYR D 1 100 ? -36.114 -28.757 8.238 1.00 37.46 4538 TYR D CA 1
ATOM 4091 C C . TYR D 1 100 ? -36.188 -28.672 9.766 1.00 36.96 4538 TYR D C 1
ATOM 4092 O O . TYR D 1 100 ? -35.466 -27.869 10.380 1.00 37.89 4538 TYR D O 1
ATOM 4101 N N . PRO D 1 101 ? -37.055 -29.502 10.388 1.00 36.28 4539 PRO D N 1
ATOM 4102 C CA . PRO D 1 101 ? -37.213 -29.570 11.860 1.00 36.59 4539 PRO D CA 1
ATOM 4103 C C . PRO D 1 101 ? -35.944 -29.817 12.672 1.00 39.85 4539 PRO D C 1
ATOM 4104 O O . PRO D 1 101 ? -35.827 -29.287 13.786 1.00 40.67 4539 PRO D O 1
ATOM 4108 N N . ASP D 1 102 ? -35.016 -30.620 12.150 1.00 42.39 4540 ASP D N 1
ATOM 4109 C CA . ASP D 1 102 ? -33.888 -31.079 12.967 1.00 47.22 4540 ASP D CA 1
ATOM 4110 C C . ASP D 1 102 ? -32.887 -29.961 13.272 1.00 49.76 4540 ASP D C 1
ATOM 4111 O O . ASP D 1 102 ? -32.047 -30.087 14.166 1.00 54.12 4540 ASP D O 1
ATOM 4116 N N . LEU D 1 103 ? -33.002 -28.858 12.544 1.00 47.80 4541 LEU D N 1
ATOM 4117 C CA . LEU D 1 103 ? -32.129 -27.719 12.742 1.00 50.67 4541 LEU D CA 1
ATOM 4118 C C . LEU D 1 103 ? -32.666 -26.782 13.837 1.00 50.33 4541 LEU D C 1
ATOM 4119 O O . LEU D 1 103 ? -32.068 -25.727 14.124 1.00 52.44 4541 LEU D O 1
ATOM 4124 N N . LEU D 1 104 ? -33.778 -27.196 14.452 1.00 48.01 4542 LEU D N 1
ATOM 4125 C CA . LEU D 1 104 ? -34.458 -26.458 15.530 1.00 47.69 4542 LEU D CA 1
ATOM 4126 C C . LEU D 1 104 ? -34.575 -27.344 16.772 1.00 50.21 4542 LEU D C 1
ATOM 4127 O O . LEU D 1 104 ? -34.544 -28.575 16.652 1.00 50.56 4542 LEU D O 1
ATOM 4132 N N . PRO D 1 105 ? -34.724 -26.736 17.969 1.00 52.65 4543 PRO D N 1
ATOM 4133 C CA . PRO D 1 105 ? -34.872 -27.588 19.160 1.00 55.76 4543 PRO D CA 1
ATOM 4134 C C . PRO D 1 105 ? -36.201 -28.353 19.180 1.00 51.98 4543 PRO D C 1
ATOM 4135 O O . PRO D 1 105 ? -37.246 -27.789 18.863 1.00 48.63 4543 PRO D O 1
ATOM 4139 N N . PHE D 1 106 ? -36.137 -29.631 19.542 1.00 53.40 4544 PHE D N 1
ATOM 4140 C CA . PHE D 1 106 ? -37.312 -30.475 19.741 1.00 50.79 4544 PHE D CA 1
ATOM 4141 C C . PHE D 1 106 ? -38.273 -29.789 20.724 1.00 50.62 4544 PHE D C 1
ATOM 4142 O O . PHE D 1 106 ? -37.836 -29.254 21.760 1.00 54.55 4544 PHE D O 1
ATOM 4150 N N . PRO D 1 107 ? -39.585 -29.828 20.430 1.00 46.41 4545 PRO D N 1
ATOM 4151 C CA . PRO D 1 107 ? -40.195 -30.488 19.287 1.00 41.95 4545 PRO D CA 1
ATOM 4152 C C . PRO D 1 107 ? -40.580 -29.488 18.195 1.00 37.92 4545 PRO D C 1
ATOM 4153 O O . PRO D 1 107 ? -41.518 -29.736 17.442 1.00 35.69 4545 PRO D O 1
ATOM 4157 N N . GLN D 1 108 ? -39.863 -28.371 18.126 1.00 37.42 4546 GLN D N 1
ATOM 4158 C CA . GLN D 1 108 ? -40.249 -27.272 17.249 1.00 34.99 4546 GLN D CA 1
ATOM 4159 C C . GLN D 1 108 ? -40.076 -27.576 15.744 1.00 32.06 4546 GLN D C 1
ATOM 4160 O O . GLN D 1 108 ? -39.224 -28.371 15.349 1.00 32.32 4546 GLN D O 1
ATOM 4166 N N . ILE D 1 109 ? -40.923 -26.958 14.921 1.00 29.71 4547 ILE D N 1
ATOM 4167 C CA . ILE D 1 109 ? -40.857 -27.100 13.477 1.00 27.97 4547 ILE D CA 1
ATOM 4168 C C . ILE D 1 109 ? -40.832 -25.691 12.885 1.00 27.59 4547 ILE D C 1
ATOM 4169 O O . ILE D 1 109 ? -41.206 -24.739 13.574 1.00 28.20 4547 ILE D O 1
ATOM 4174 N N . PRO D 1 110 ? -40.376 -25.546 11.627 1.00 26.93 4548 PRO D N 1
ATOM 4175 C CA . PRO D 1 110 ? -40.398 -24.215 10.978 1.00 27.21 4548 PRO D CA 1
ATOM 4176 C C . PRO D 1 110 ? -41.743 -23.467 11.072 1.00 28.00 4548 PRO D C 1
ATOM 4177 O O . PRO D 1 110 ? -41.748 -22.237 11.249 1.00 28.65 4548 PRO D O 1
ATOM 4181 N N . ASN D 1 111 ? -42.854 -24.197 10.970 1.00 45.90 4549 ASN D N 1
ATOM 4182 C CA . ASN D 1 111 ? -44.172 -23.592 11.132 1.00 45.94 4549 ASN D CA 1
ATOM 4183 C C . ASN D 1 111 ? -44.319 -22.874 12.489 1.00 46.03 4549 ASN D C 1
ATOM 4184 O O . ASN D 1 111 ? -45.071 -21.899 12.595 1.00 45.47 4549 ASN D O 1
ATOM 4189 N N . ASP D 1 112 ? -43.558 -23.334 13.492 1.00 47.00 4550 ASP D N 1
ATOM 4190 C CA . ASP D 1 112 ? -43.547 -22.741 14.847 1.00 47.30 4550 ASP D CA 1
ATOM 4191 C C . ASP D 1 112 ? -42.550 -21.601 15.059 1.00 46.03 4550 ASP D C 1
ATOM 4192 O O . ASP D 1 112 ? -42.736 -20.800 15.973 1.00 45.86 4550 ASP D O 1
ATOM 4197 N N . ARG D 1 113 ? -41.488 -21.549 14.256 1.00 45.74 4551 ARG D N 1
ATOM 4198 C CA . ARG D 1 113 ? -40.352 -20.667 14.552 1.00 45.96 4551 ARG D CA 1
ATOM 4199 C C . ARG D 1 113 ? -40.588 -19.222 14.151 1.00 43.81 4551 ARG D C 1
ATOM 4200 O O . ARG D 1 113 ? -40.052 -18.306 14.772 1.00 43.79 4551 ARG D O 1
ATOM 4208 N N . PHE D 1 114 ? -41.386 -19.018 13.108 1.00 42.58 4552 PHE D N 1
ATOM 4209 C CA . PHE D 1 114 ? -41.550 -17.700 12.534 1.00 41.17 4552 PHE D CA 1
ATOM 4210 C C . PHE D 1 114 ? -42.915 -17.087 12.891 1.00 41.59 4552 PHE D C 1
ATOM 4211 O O . PHE D 1 114 ? -43.954 -17.653 12.560 1.00 42.43 4552 PHE D O 1
ATOM 4219 N N . THR D 1 115 ? -42.902 -15.955 13.600 1.00 41.91 4553 THR D N 1
ATOM 4220 C CA . THR D 1 115 ? -44.145 -15.232 13.954 1.00 42.79 4553 THR D CA 1
ATOM 4221 C C . THR D 1 115 ? -44.658 -14.331 12.823 1.00 41.37 4553 THR D C 1
ATOM 4222 O O . THR D 1 115 ? -43.920 -14.026 11.887 1.00 39.86 4553 THR D O 1
ATOM 4226 N N . SER D 1 116 ? -45.918 -13.898 12.913 1.00 42.11 4554 SER D N 1
ATOM 4227 C CA . SER D 1 116 ? -46.462 -12.954 11.930 1.00 41.86 4554 SER D CA 1
ATOM 4228 C C . SER D 1 116 ? -45.673 -11.640 11.938 1.00 40.86 4554 SER D C 1
ATOM 4229 O O . SER D 1 116 ? -45.514 -10.998 10.896 1.00 39.58 4554 SER D O 1
ATOM 4232 N N . GLU D 1 117 ? -45.157 -11.269 13.111 1.00 41.45 4555 GLU D N 1
ATOM 4233 C CA . GLU D 1 117 ? -44.292 -10.084 13.263 1.00 41.68 4555 GLU D CA 1
ATOM 4234 C C . GLU D 1 117 ? -42.960 -10.190 12.518 1.00 39.01 4555 GLU D C 1
ATOM 4235 O O . GLU D 1 117 ? -42.560 -9.258 11.808 1.00 38.56 4555 GLU D O 1
ATOM 4241 N N . VAL D 1 118 ? -42.278 -11.321 12.693 1.00 37.58 4556 VAL D N 1
ATOM 4242 C CA . VAL D 1 118 ? -41.006 -11.577 12.024 1.00 35.95 4556 VAL D CA 1
ATOM 4243 C C . VAL D 1 118 ? -41.208 -11.644 10.496 1.00 34.07 4556 VAL D C 1
ATOM 4244 O O . VAL D 1 118 ? -40.481 -10.994 9.723 1.00 33.05 4556 VAL D O 1
ATOM 4248 N N . ALA D 1 119 ? -42.212 -12.414 10.071 1.00 33.94 4557 ALA D N 1
ATOM 4249 C CA . ALA D 1 119 ? -42.606 -12.479 8.651 1.00 32.88 4557 ALA D CA 1
ATOM 4250 C C . ALA D 1 119 ? -42.807 -11.101 8.009 1.00 33.19 4557 ALA D C 1
ATOM 4251 O O . ALA D 1 119 ? -42.303 -10.842 6.907 1.00 31.47 4557 ALA D O 1
ATOM 4261 N N . ARG D 1 121 ? -41.628 -8.178 9.081 1.00 35.78 4559 ARG D N 1
ATOM 4262 C CA . ARG D 1 121 ? -40.364 -7.425 9.050 1.00 35.34 4559 ARG D CA 1
ATOM 4263 C C . ARG D 1 121 ? -39.412 -7.922 7.965 1.00 32.99 4559 ARG D C 1
ATOM 4264 O O . ARG D 1 121 ? -38.784 -7.118 7.270 1.00 32.30 4559 ARG D O 1
ATOM 4272 N N . VAL D 1 122 ? -39.296 -9.242 7.836 1.00 32.05 4560 VAL D N 1
ATOM 4273 C CA . VAL D 1 122 ? -38.546 -9.848 6.729 1.00 30.73 4560 VAL D CA 1
ATOM 4274 C C . VAL D 1 122 ? -39.091 -9.358 5.362 1.00 30.47 4560 VAL D C 1
ATOM 4275 O O . VAL D 1 122 ? -38.313 -8.927 4.527 1.00 29.31 4560 VAL D O 1
ATOM 4287 N N . GLU D 1 124 ? -40.630 -6.561 4.685 1.00 32.11 4562 GLU D N 1
ATOM 4288 C CA . GLU D 1 124 ? -40.312 -5.137 4.604 1.00 32.48 4562 GLU D CA 1
ATOM 4289 C C . GLU D 1 124 ? -38.848 -4.902 4.285 1.00 31.58 4562 GLU D C 1
ATOM 4290 O O . GLU D 1 124 ? -38.517 -4.055 3.445 1.00 30.94 4562 GLU D O 1
ATOM 4296 N N . CYS D 1 125 ? -37.990 -5.653 4.968 1.00 32.67 4563 CYS D N 1
ATOM 4297 C CA . CYS D 1 125 ? -36.542 -5.697 4.711 1.00 32.30 4563 CYS D CA 1
ATOM 4298 C C . CYS D 1 125 ? -36.219 -6.008 3.257 1.00 30.05 4563 CYS D C 1
ATOM 4299 O O . CYS D 1 125 ? -35.436 -5.291 2.602 1.00 29.58 4563 CYS D O 1
ATOM 4302 N N . THR D 1 126 ? -36.814 -7.101 2.768 1.00 27.69 4564 THR D N 1
ATOM 4303 C CA . THR D 1 126 ? -36.601 -7.593 1.408 1.00 26.09 4564 THR D CA 1
ATOM 4304 C C . THR D 1 126 ? -37.061 -6.560 0.378 1.00 26.51 4564 THR D C 1
ATOM 4305 O O . THR D 1 126 ? -36.353 -6.315 -0.595 1.00 26.78 4564 THR D O 1
ATOM 4309 N N . ALA D 1 127 ? -38.229 -5.950 0.596 1.00 27.28 4565 ALA D N 1
ATOM 4310 C CA . ALA D 1 127 ? -38.724 -4.866 -0.267 1.00 27.82 4565 ALA D CA 1
ATOM 4311 C C . ALA D 1 127 ? -37.696 -3.739 -0.424 1.00 28.54 4565 ALA D C 1
ATOM 4312 O O . ALA D 1 127 ? -37.451 -3.261 -1.540 1.00 28.51 4565 ALA D O 1
ATOM 4314 N N . CYS D 1 128 ? -37.066 -3.328 0.675 1.00 29.27 4566 CYS D N 1
ATOM 4315 C CA . CYS D 1 128 ? -36.077 -2.239 0.619 1.00 30.67 4566 CYS D CA 1
ATOM 4316 C C . CYS D 1 128 ? -34.951 -2.596 -0.363 1.00 29.72 4566 CYS D C 1
ATOM 4317 O O . CYS D 1 128 ? -34.601 -1.813 -1.263 1.00 30.50 4566 CYS D O 1
ATOM 4320 N N . ILE D 1 129 ? -34.436 -3.807 -0.204 1.00 28.67 4567 ILE D N 1
ATOM 4321 C CA . ILE D 1 129 ? -33.363 -4.367 -1.025 1.00 27.96 4567 ILE D CA 1
ATOM 4322 C C . ILE D 1 129 ? -33.745 -4.559 -2.506 1.00 27.74 4567 ILE D C 1
ATOM 4323 O O . ILE D 1 129 ? -32.960 -4.189 -3.387 1.00 27.81 4567 ILE D O 1
ATOM 4328 N N . ILE D 1 130 ? -34.919 -5.149 -2.770 1.00 27.32 4568 ILE D N 1
ATOM 4329 C CA . ILE D 1 130 ? -35.407 -5.348 -4.157 1.00 27.25 4568 ILE D CA 1
ATOM 4330 C C . ILE D 1 130 ? -35.488 -3.991 -4.861 1.00 27.96 4568 ILE D C 1
ATOM 4331 O O . ILE D 1 130 ? -35.044 -3.847 -6.025 1.00 27.67 4568 ILE D O 1
ATOM 4336 N N . ILE D 1 131 ? -36.060 -3.001 -4.162 1.00 28.18 4569 ILE D N 1
ATOM 4337 C CA . ILE D 1 131 ? -36.220 -1.666 -4.753 1.00 29.36 4569 ILE D CA 1
ATOM 4338 C C . ILE D 1 131 ? -34.863 -1.042 -5.110 1.00 29.88 4569 ILE D C 1
ATOM 4339 O O . ILE D 1 131 ? -34.707 -0.500 -6.215 1.00 30.30 4569 ILE D O 1
ATOM 4344 N N . LYS D 1 132 ? -33.880 -1.171 -4.217 1.00 30.15 4570 LYS D N 1
ATOM 4345 C CA . LYS D 1 132 ? -32.520 -0.654 -4.450 1.00 31.52 4570 LYS D CA 1
ATOM 4346 C C . LYS D 1 132 ? -31.922 -1.284 -5.704 1.00 30.39 4570 LYS D C 1
ATOM 4347 O O . LYS D 1 132 ? -31.471 -0.570 -6.611 1.00 31.01 4570 LYS D O 1
ATOM 4353 N N . LEU D 1 133 ? -31.939 -2.619 -5.757 1.00 28.82 4571 LEU D N 1
ATOM 4354 C CA . LEU D 1 133 ? -31.376 -3.388 -6.893 1.00 28.37 4571 LEU D CA 1
ATOM 4355 C C . LEU D 1 133 ? -32.107 -3.119 -8.223 1.00 28.40 4571 LEU D C 1
ATOM 4356 O O . LEU D 1 133 ? -31.470 -2.851 -9.238 1.00 28.24 4571 LEU D O 1
ATOM 4361 N N . GLU D 1 134 ? -33.437 -3.200 -8.199 1.00 28.74 4572 GLU D N 1
ATOM 4362 C CA . GLU D 1 134 ? -34.267 -2.840 -9.364 1.00 30.20 4572 GLU D CA 1
ATOM 4363 C C . GLU D 1 134 ? -33.885 -1.459 -9.880 1.00 31.15 4572 GLU D C 1
ATOM 4364 O O . GLU D 1 134 ? -33.687 -1.274 -11.079 1.00 31.09 4572 GLU D O 1
ATOM 4370 N N . ASN D 1 135 ? -33.790 -0.486 -8.978 1.00 32.10 4573 ASN D N 1
ATOM 4371 C CA . ASN D 1 135 ? -33.471 0.901 -9.359 1.00 33.83 4573 ASN D CA 1
ATOM 4372 C C . ASN D 1 135 ? -32.046 1.045 -9.927 1.00 33.70 4573 ASN D C 1
ATOM 4373 O O . ASN D 1 135 ? -31.822 1.791 -10.885 1.00 34.69 4573 ASN D O 1
ATOM 4378 N N . PHE D 1 136 ? -31.096 0.320 -9.342 1.00 32.65 4574 PHE D N 1
ATOM 4379 C CA . PHE D 1 136 ? -29.726 0.267 -9.841 1.00 33.36 4574 PHE D CA 1
ATOM 4380 C C . PHE D 1 136 ? -29.668 -0.286 -11.267 1.00 33.58 4574 PHE D C 1
ATOM 4381 O O . PHE D 1 136 ? -28.912 0.227 -12.090 1.00 34.45 4574 PHE D O 1
ATOM 4397 N N . GLN D 1 138 ? -32.182 -0.384 -13.514 1.00 37.37 4576 GLN D N 1
ATOM 4398 C CA . GLN D 1 138 ? -33.075 0.350 -14.425 1.00 39.51 4576 GLN D CA 1
ATOM 4399 C C . GLN D 1 138 ? -32.467 1.656 -14.925 1.00 41.44 4576 GLN D C 1
ATOM 4400 O O . GLN D 1 138 ? -31.618 2.246 -14.255 1.00 42.26 4576 GLN D O 1
#

Solvent-accessible surface area: 23391 Å² total

Secondary structure (DSSP, 8-state):
-----HHHHHHHHHHHHHHHHHHGGGTTTT-HHHHHHHHHHHHHHHHHHHHHHHHS---TTS-HHHHHHHHHTT-GGGTTHHHHHHHHHHTT--TTTTT-GGGSSTT--HHHH--TTT----HHHHHHHHHHH---/-----HHHHHHHHHHHHHHHHHHGGGTTTT-HHHHHHHHHHHHHHHHHHHHHHHHS---TTS-HHHHHHHHHTT-GGGTTHHHHHHHHHHTT--TTTTT-GGGSSTT--GGGTS-TTT----HHHHHHHHHHH---/--HHHHHHHHHHHHHHHHHHHTTTTTT-HHHHHHHHHHHHHHHHHHHHHHHHS---TTS-HHHHHHHHHTT-GGGTTHHHHHHHHHHTT--TTTTT-GGGS-TT--HHHH--TTT----HHHHHHHHHHH---/----HHHHHHHHHHHHHHHHHHGGGTTTT-HHHHHHHHHHHHHHHHHHHHHHHHS---TTS-HHHHHHHHHTT-GGGTTHHHHHHHHHHTS-STTTTT-GGGS-TT--HHHH--TTT----HHHHHHHHHHH--

Radius of gyration: 26.39 Å; Cα contacts (8 Å, |Δi|>4): 858; chains: 4; bounding box: 54×62×69 Å

Foldseek 3Di:
DADADLVVLVVLLVVLVVLQVCLVVCQPPLLLLSLLLSLQSSLLSLLQSLCRRHPVGDDSPDFSLVSLVVSCVVDPLSPCLSVLNCVSVVLVGDNPQSQDCVPDDPPDDNSRRHDSVSSCSCSSVVNNVSSVVCVD/DADADLVQLCVLLVQLVVLQVVLVVCAPPLLLLSNQLSLQSSLLSLLQSLVRGHPNGDDSPDRSLRSLVVSCVVDPLSPCLSVLSCVSVVLVGDNDQSQDCVVDPPPDDNSPPDDSVSSVSCSSVVNSVSSVVCCD/DALVVLVVLLVVLVVLQVVLVVCAPPLLLLSNLLSLLSSQLSNLQSLVCVPPVGDDNPDHSLRSLVVSCVPDVLSPCVSVLNCVSVVLVGDNPQSQDCVVDPPPDHNSNRHDSVSSCSCSSVVSSVSSVVCCD/DDADLVQLVVLLVVLVVLQVCLVVCAPPLLLLSLLQSLQSSLLSLLQSLVRGQPNGDDSVDGSLVSLVVSVVVDPLCPCLSVLNVVLCVLVRDPPQSQDCVVDPPPDDNSRPGDSVSSVNCSSVVNSVSSVVCD

GO terms:
  GO:0050750 low-density lipoprotein particle receptor binding (F, IDA)
  GO:0051087 protein-folding chaperone binding (F, IDA)
  GO:0042802 identical protein binding (F, IPI)
  GO:0005634 nucleus (C, IDA)
  GO:0005737 cytoplasm (C, IDA)
  GO:0005739 mitochondrion (C, IDA)
  GO:0070852 cell body fiber (C, TAS)
  GO:0030424 axon (C, TAS)
  GO:0030425 dendrite (C, TAS)
  GO:0090084 negative regulation of inclusion body assembly (P, IMP)
  GO:0070628 proteasome binding (F, IPI)
  GO:0030544 Hsp70 protein binding (F, IPI)

Nearest PDB structures (foldseek):
  3o10-assembly2_C  TM=9.882E-01  e=7.000E-16  Homo sapiens
  2hsb-assembly1_A  TM=7.679E-01  e=8.348E-02  Archaeoglobus fulgidus
  4nqf-assembly1_A  TM=7.457E-01  e=4.252E-01  Agrobacterium fabrum str. C58
  6jmu-assembly2_B  TM=5.126E-01  e=1.323E+00  Mus musculus
  3o10-assembly2_C  TM=9.908E-01  e=1.260E-16  Homo sapiens

Sequence (539 aa):
GSVGNPVEARRWLRRQARANFSAARNDLHKNANEWVCFKCYLSTKLALIAADYAVRGKSDKDVKKPTALAQKIEEYSQQLEGLTNNDVHTLEAYGVDSLKTRYPDLLPFPQIPNDRFTSEVARVECTACIIIKLENFQQGSVGNPVEARRWLRQARANFSAARNDLHKNANEWVCFKCYLSTKLALIAADYAVRGKSDKDVKPTALAQKIEEYSQQLEGLTNDVHTLEAYGVDSLKTRYPDLLPFPQIPNDRFTSEVARVECTACIIIKLENFQQGNPVEARRWLRQARANFSAARNDLHKNANEWVCFKCYLSTKLALIAADYAVRGKSDKDVKPTALAQKIEEYSQQLEGLTNDVHTLEAYGVDSLKTRYPDLLPFPQIPNDRFTSEVARVECTACIIIKLENFQQSVGNPVEARRWLRQARANFSAARNDLHKNANEWVCFKCYLSTKLALIAADYAVRGKSDKDVKPTALAQKIEEYSQQLEGLTNDVHTLEAYGVDSLKTRYPDLLPFPQIPNDRFTSEVARVECTACIIIKLENFQ

Organism: Homo sapiens (NCBI:txid9606)

CATH classification: 1.20.120.330

B-factor: mean 29.09, std 15.34, range [7.79, 123.44]